Protein AF-A0A1Q6RTE3-F1 (afdb_monomer_lite)

Foldseek 3Di:
DDFDDDQNATFDDDPQATDGCLQPDDPDDPVRLVVVQVVLDLLCLLVVQATLVSQLSSLVVCQVPADEDDDQDLSCCSNHNYDALNNQLVVSCSSHFPNAPAKFWKWWFDDVDTHIWIWGDGPQKIKIARSNPRHYHRIHIDRPADLPPVRSVVVVVVCVVPDPPPPRPDTDIDTDRPNDDGSVVVCVVVVVVCVVVVLPDDPDDLVRLLVLLVVPDQLVRLLVPGQHLLSNLLNLQSVVAAEDPDAWDCPPNFIAGQPAFQWDQPPLWIKGWADWLNSCVVVSYHHQFNVQLVSLLSNQPSAPAKWWKDFPQDHIHIWGDHPQKIWTFASSQDCSHHVNPHHRTQDMDNDVLVVLVSCCVPVNVCNVPPPDPTFWIKIFGDDNNSTIHWMKIWNPPVCVVVVRATEIETACVGVVTMDTSGGDPSHHYYHDHDDRVPRPQWDWGQDPNDTFIARNVGNDGPRD

Sequence (464 aa):
METVTSNGVECYRTDGVCYPAVFGEPQLTPAELTALLDGGDTLEMAMTVNTVPDALRLLRLRQQTGADFDNQDADDTLLRGGIQPYGYAQAMLYLLAGDYEESGRIDLNAPGNYYGLCAVKQDGLYYAFDPFEIRGDSWITFSDMSFADADVQKLADTLRENCDYSPFTEGVYEVNTYTLPDKETWAREKETWARENAFKQREYTDEEIQQLASAGLTLEEAADKLHFIEDAALFLRASGYRVDNNDAYFLQGRYVNFSLNPGGYIGGYDWGWGLPADYTYAYMAGTCNGTSNLMNRLLAGDYEEQGYVQYFGGHIFNYVKQDGYYYFCEFTNCEIICGNGQDYLMYICQDPLEFTEYYCTNVFPGWDNPESDEYLVLMYLYPRDGKDSLPRGRSGAYNYLTGGRGCDLISSEVEDTVVILYERDWYHHRFMDVDPDAIPEVCRDLIDGVMHTVNWRTGEVLDG

Radius of gyration: 31.35 Å; chains: 1; bounding box: 52×69×99 Å

Structure (mmCIF, N/CA/C/O backbone):
data_AF-A0A1Q6RTE3-F1
#
_entry.id   AF-A0A1Q6RTE3-F1
#
loop_
_atom_site.group_PDB
_atom_site.id
_atom_site.type_symbol
_atom_site.label_atom_id
_atom_site.label_alt_id
_atom_site.label_comp_id
_atom_site.label_asym_id
_atom_site.label_entity_id
_atom_site.label_seq_id
_atom_site.pdbx_PDB_ins_code
_atom_site.Cartn_x
_atom_site.Cartn_y
_atom_site.Cartn_z
_atom_site.occupancy
_atom_site.B_iso_or_equiv
_atom_site.auth_seq_id
_atom_site.auth_comp_id
_atom_site.auth_asym_id
_atom_site.auth_atom_id
_atom_site.pdbx_PDB_model_num
ATOM 1 N N . MET A 1 1 ? 2.828 4.176 -51.601 1.00 60.84 1 MET A N 1
ATOM 2 C CA . MET A 1 1 ? 3.644 5.356 -51.261 1.00 60.84 1 MET A CA 1
ATOM 3 C C . MET A 1 1 ? 4.492 5.725 -52.461 1.00 60.84 1 MET A C 1
ATOM 5 O O . MET A 1 1 ? 4.831 4.838 -53.234 1.00 60.84 1 MET A O 1
ATOM 9 N N . GLU A 1 2 ? 4.768 7.011 -52.657 1.00 62.69 2 GLU A N 1
ATOM 10 C CA . GLU A 1 2 ? 5.735 7.476 -53.656 1.00 62.69 2 GLU A CA 1
ATOM 11 C C . GLU A 1 2 ? 7.060 7.721 -52.932 1.00 62.69 2 GLU A C 1
ATOM 13 O O . GLU A 1 2 ? 7.098 8.476 -51.958 1.00 62.69 2 GLU A O 1
ATOM 18 N N . THR A 1 3 ? 8.116 7.043 -53.371 1.00 70.50 3 THR A N 1
ATOM 19 C CA . THR A 1 3 ? 9.476 7.272 -52.886 1.00 70.50 3 THR A CA 1
ATOM 20 C C . THR A 1 3 ? 9.962 8.618 -53.409 1.00 70.50 3 THR A C 1
ATOM 22 O O . THR A 1 3 ? 9.993 8.842 -54.620 1.00 70.50 3 THR A O 1
ATOM 25 N N . VAL A 1 4 ? 10.345 9.518 -52.507 1.00 78.50 4 VAL A N 1
ATOM 26 C CA . VAL A 1 4 ? 10.835 10.861 -52.848 1.00 78.50 4 VAL A CA 1
ATOM 27 C C . VAL A 1 4 ? 12.186 11.112 -52.190 1.00 78.50 4 VAL A C 1
ATOM 29 O O . VAL A 1 4 ? 12.474 10.562 -51.134 1.00 78.50 4 VAL A O 1
ATOM 32 N N . THR A 1 5 ? 13.026 11.950 -52.794 1.00 79.94 5 THR A N 1
ATOM 33 C CA . THR A 1 5 ? 14.263 12.415 -52.150 1.00 79.94 5 THR A CA 1
ATOM 34 C C . THR A 1 5 ? 13.993 13.737 -51.444 1.00 79.94 5 THR A C 1
ATOM 36 O O . THR A 1 5 ? 13.529 14.686 -52.078 1.00 79.94 5 THR A O 1
ATOM 39 N N . SER A 1 6 ? 14.303 13.805 -50.153 1.00 76.12 6 SER A N 1
ATOM 40 C CA . SER A 1 6 ? 14.247 15.019 -49.337 1.00 76.12 6 SER A CA 1
ATOM 41 C C . SER A 1 6 ? 15.535 15.132 -48.523 1.00 76.12 6 SER A C 1
ATOM 43 O O . SER A 1 6 ? 16.085 14.111 -48.132 1.00 76.12 6 SER A O 1
ATOM 45 N N . ASN A 1 7 ? 16.079 16.342 -48.362 1.00 72.56 7 ASN A N 1
ATOM 46 C CA . ASN A 1 7 ? 17.333 16.609 -47.637 1.00 72.56 7 ASN A CA 1
ATOM 47 C C . ASN A 1 7 ? 18.491 15.641 -47.969 1.00 72.56 7 ASN A C 1
ATOM 49 O O . ASN A 1 7 ? 19.327 15.322 -47.131 1.00 72.56 7 ASN A O 1
ATOM 53 N N . GLY A 1 8 ? 18.550 15.179 -49.224 1.00 72.81 8 GLY A N 1
ATOM 54 C CA . GLY A 1 8 ? 19.581 14.258 -49.710 1.00 72.81 8 GLY A CA 1
ATOM 55 C C . GLY A 1 8 ? 19.367 12.777 -49.374 1.00 72.81 8 GLY A C 1
ATOM 56 O O . GLY A 1 8 ? 20.211 11.972 -49.758 1.00 72.81 8 GLY A O 1
ATOM 57 N N . VAL A 1 9 ? 18.256 12.399 -48.731 1.00 75.88 9 VAL A N 1
ATOM 58 C CA . VAL A 1 9 ? 17.935 11.012 -48.353 1.00 75.88 9 VAL A CA 1
ATOM 59 C C . VAL A 1 9 ? 16.598 10.561 -48.948 1.00 75.88 9 VAL A C 1
ATOM 61 O O . VAL A 1 9 ? 15.675 11.345 -49.181 1.00 75.88 9 VAL A O 1
ATOM 64 N N . GLU A 1 10 ? 16.517 9.272 -49.268 1.00 85.69 10 GLU A N 1
ATOM 65 C CA . GLU A 1 10 ? 15.295 8.623 -49.738 1.00 85.69 10 GLU A CA 1
ATOM 66 C C . GLU A 1 10 ? 14.245 8.588 -48.624 1.00 85.69 10 GLU A C 1
ATOM 68 O O . GLU A 1 10 ? 14.566 8.286 -47.477 1.00 85.69 10 GLU A O 1
ATOM 73 N N . CYS A 1 11 ? 12.997 8.918 -48.948 1.00 82.94 11 CYS A N 1
ATOM 74 C CA . CYS A 1 11 ? 11.923 9.079 -47.978 1.00 82.94 11 CYS A CA 1
ATOM 75 C C . CYS A 1 11 ? 10.606 8.463 -48.441 1.00 82.94 11 CYS A C 1
ATOM 77 O O . CYS A 1 11 ? 10.250 8.517 -49.624 1.00 82.94 11 CYS A O 1
ATOM 79 N N . TYR A 1 12 ? 9.825 8.004 -47.465 1.00 81.19 12 TYR A N 1
ATOM 80 C CA . TYR A 1 12 ? 8.408 7.706 -47.620 1.00 81.19 12 TYR A CA 1
ATOM 81 C C . TYR A 1 12 ? 7.585 8.957 -47.328 1.00 81.19 12 TYR A C 1
ATOM 83 O O . TYR A 1 12 ? 7.705 9.556 -46.259 1.00 81.19 12 TYR A O 1
ATOM 91 N N . ARG A 1 13 ? 6.719 9.356 -48.264 1.00 78.12 13 ARG A N 1
ATOM 92 C CA . ARG A 1 13 ? 5.773 10.454 -48.037 1.00 78.12 13 ARG A CA 1
ATOM 93 C C . ARG A 1 13 ? 4.407 9.913 -47.624 1.00 78.12 13 ARG A C 1
ATOM 95 O O . ARG A 1 13 ? 3.741 9.246 -48.418 1.00 78.12 13 ARG A O 1
ATOM 102 N N . THR A 1 14 ? 3.969 10.257 -46.415 1.00 75.88 14 THR A N 1
ATOM 103 C CA . THR A 1 14 ? 2.600 10.020 -45.930 1.00 75.88 14 THR A CA 1
ATOM 104 C C . THR A 1 14 ? 2.083 11.241 -45.182 1.00 75.88 14 THR A C 1
ATOM 106 O O . THR A 1 14 ? 2.857 11.984 -44.589 1.00 75.88 14 THR A O 1
ATOM 109 N N . ASP A 1 15 ? 0.779 11.506 -45.271 1.00 72.19 15 ASP A N 1
ATOM 110 C CA . ASP A 1 15 ? 0.110 12.623 -44.586 1.00 72.19 15 ASP A CA 1
ATOM 111 C C . ASP A 1 15 ? 0.746 14.013 -44.840 1.00 72.19 15 ASP A C 1
ATOM 113 O O . ASP A 1 15 ? 0.583 14.954 -44.061 1.00 72.19 15 ASP A O 1
ATOM 117 N N . GLY A 1 16 ? 1.471 14.171 -45.954 1.00 72.06 16 GLY A N 1
ATOM 118 C CA . GLY A 1 16 ? 2.171 15.408 -46.321 1.00 72.06 16 GLY A CA 1
ATOM 119 C C . GLY A 1 16 ? 3.539 15.614 -45.656 1.00 72.06 16 GLY A C 1
ATOM 120 O O . GLY A 1 16 ? 4.092 16.702 -45.784 1.00 72.06 16 GLY A O 1
ATOM 121 N N . VAL A 1 17 ? 4.088 14.597 -44.986 1.00 73.50 17 VAL A N 1
ATOM 122 C CA . VAL A 1 17 ? 5.412 14.611 -44.340 1.00 73.50 17 VAL A CA 1
ATOM 123 C C . VAL A 1 17 ? 6.300 13.542 -44.981 1.00 73.50 17 VAL A C 1
ATOM 125 O O . VAL A 1 17 ? 5.815 12.467 -45.345 1.00 73.50 17 VAL A O 1
ATOM 128 N N . CYS A 1 18 ? 7.584 13.850 -45.172 1.00 78.31 18 CYS A N 1
ATOM 129 C CA . CYS A 1 18 ? 8.582 12.883 -45.626 1.00 78.31 18 CYS A CA 1
ATOM 130 C C . CYS A 1 18 ? 9.295 12.278 -44.421 1.00 78.31 18 CYS A C 1
ATOM 132 O O . CYS A 1 18 ? 9.867 13.013 -43.622 1.00 78.31 18 CYS A O 1
ATOM 134 N N . TYR A 1 19 ? 9.312 10.954 -44.337 1.00 79.56 19 TYR A N 1
ATOM 135 C CA . TYR A 1 19 ? 10.042 10.207 -43.320 1.00 79.56 19 TYR A CA 1
ATOM 136 C C . TYR A 1 19 ? 11.214 9.483 -43.979 1.00 79.56 19 TYR A C 1
ATOM 138 O O . TYR A 1 19 ? 10.987 8.837 -45.008 1.00 79.56 19 TYR A O 1
ATOM 146 N N . PRO A 1 20 ? 12.442 9.563 -43.438 1.00 84.44 20 PRO A N 1
ATOM 147 C CA . PRO A 1 20 ? 13.584 8.866 -44.018 1.00 84.44 20 PRO A CA 1
ATOM 148 C C . PRO A 1 20 ? 13.317 7.365 -44.141 1.00 84.44 20 PRO A C 1
ATOM 150 O O . PRO A 1 20 ? 12.916 6.716 -43.177 1.00 84.44 20 PRO A O 1
ATOM 153 N N . ALA A 1 21 ? 13.552 6.807 -45.328 1.00 85.75 21 ALA A N 1
ATOM 154 C CA . ALA A 1 21 ? 13.206 5.426 -45.655 1.00 85.75 21 ALA A CA 1
ATOM 155 C C . ALA A 1 21 ? 13.991 4.391 -44.832 1.00 85.75 21 ALA A C 1
ATOM 157 O O . ALA A 1 21 ? 13.556 3.247 -44.708 1.00 85.75 21 ALA A O 1
ATOM 158 N N . VAL A 1 22 ? 15.112 4.810 -44.231 1.00 85.12 22 VAL A N 1
ATOM 159 C CA . VAL A 1 22 ? 15.909 4.003 -43.298 1.00 85.12 22 VAL A CA 1
ATOM 160 C C . VAL A 1 22 ? 15.102 3.550 -42.074 1.00 85.12 22 VAL A C 1
ATOM 162 O O . VAL A 1 22 ? 15.367 2.491 -41.523 1.00 85.12 22 VAL A O 1
ATOM 165 N N . PHE A 1 23 ? 14.078 4.314 -41.678 1.00 85.19 23 PHE A N 1
ATOM 166 C CA . PHE A 1 23 ? 13.223 3.992 -40.532 1.00 85.19 23 PHE A CA 1
ATOM 167 C C . PHE A 1 23 ? 12.077 3.037 -40.879 1.00 85.19 23 PHE A C 1
ATOM 169 O O . PHE A 1 23 ? 11.196 2.799 -40.057 1.00 85.19 23 PHE A O 1
ATOM 176 N N . GLY A 1 24 ? 12.078 2.498 -42.100 1.00 83.19 24 GLY A N 1
ATOM 177 C CA . GLY A 1 24 ? 11.011 1.647 -42.596 1.00 83.19 24 GLY A CA 1
ATOM 178 C C . GLY A 1 24 ? 9.744 2.421 -42.957 1.00 83.19 24 GLY A C 1
ATOM 179 O O . GLY A 1 24 ? 9.642 3.642 -42.819 1.00 83.19 24 GLY A O 1
ATOM 180 N N . GLU A 1 25 ? 8.774 1.687 -43.494 1.00 84.56 25 GLU A N 1
ATOM 181 C CA . GLU A 1 25 ? 7.446 2.234 -43.760 1.00 84.56 25 GLU A CA 1
ATOM 182 C C . GLU A 1 25 ? 6.667 2.380 -42.438 1.00 84.56 25 GLU A C 1
ATOM 184 O O . GLU A 1 25 ? 6.861 1.568 -41.530 1.00 84.56 25 GLU A O 1
ATOM 189 N N . PRO A 1 26 ? 5.762 3.368 -42.317 1.00 85.75 26 PRO A N 1
ATOM 190 C CA . PRO A 1 26 ? 4.803 3.411 -41.217 1.00 85.75 26 PRO A CA 1
ATOM 191 C C . PRO A 1 26 ? 4.003 2.105 -41.137 1.00 85.75 26 PRO A C 1
ATOM 193 O O . PRO A 1 26 ? 3.483 1.638 -42.154 1.00 85.75 26 PRO A O 1
ATOM 196 N N . GLN A 1 27 ? 3.889 1.535 -39.941 1.00 89.88 27 GLN A N 1
ATOM 197 C CA . GLN A 1 27 ? 3.227 0.252 -39.698 1.00 89.88 27 GLN A CA 1
ATOM 198 C C . GLN A 1 27 ? 1.779 0.427 -39.234 1.00 89.88 27 GLN A C 1
ATOM 200 O O . GLN A 1 27 ? 0.949 -0.442 -39.491 1.00 89.88 27 GLN A O 1
ATOM 205 N N . LEU A 1 28 ? 1.455 1.556 -38.595 1.00 91.69 28 LEU A N 1
ATOM 206 C CA . LEU A 1 28 ? 0.127 1.801 -38.031 1.00 91.69 28 LEU A CA 1
ATOM 207 C C . LEU A 1 28 ? -0.781 2.576 -38.993 1.00 91.69 28 LEU A C 1
ATOM 209 O O . LEU A 1 28 ? -0.399 3.551 -39.647 1.00 91.69 28 LEU A O 1
ATOM 213 N N . THR A 1 29 ? -2.045 2.190 -39.071 1.00 91.75 29 THR A N 1
ATOM 214 C CA . THR A 1 29 ? -3.068 2.951 -39.792 1.00 91.75 29 THR A CA 1
ATOM 215 C C . THR A 1 29 ? -3.488 4.197 -38.998 1.00 91.75 29 THR A C 1
ATOM 217 O O . THR A 1 29 ? -3.365 4.235 -37.774 1.00 91.75 29 THR A O 1
ATOM 220 N N . PRO A 1 30 ? -4.045 5.238 -39.651 1.00 89.75 30 PRO A N 1
ATOM 221 C CA . PRO A 1 30 ? -4.585 6.399 -38.934 1.00 89.75 30 PRO A CA 1
ATOM 222 C C . PRO A 1 30 ? -5.647 6.043 -37.878 1.00 89.75 30 PRO A C 1
ATOM 224 O O . PRO A 1 30 ? -5.752 6.719 -36.857 1.00 89.75 30 PRO A O 1
ATOM 227 N N . ALA A 1 31 ? -6.425 4.983 -38.122 1.00 92.69 31 ALA A N 1
ATOM 228 C CA . ALA A 1 31 ? -7.438 4.500 -37.189 1.00 92.69 31 ALA A CA 1
ATOM 229 C C . ALA A 1 31 ? -6.814 3.862 -35.940 1.00 92.69 31 ALA A C 1
ATOM 231 O O . ALA A 1 31 ? -7.289 4.125 -34.843 1.00 92.69 31 ALA A O 1
ATOM 232 N N . GLU A 1 32 ? -5.737 3.086 -36.090 1.00 94.50 32 GLU A N 1
ATOM 233 C CA . GLU A 1 32 ? -5.000 2.511 -34.955 1.00 94.50 32 GLU A CA 1
ATOM 234 C C . GLU A 1 32 ? -4.327 3.601 -34.118 1.00 94.50 32 GLU A C 1
ATOM 236 O O . GLU A 1 32 ? -4.426 3.578 -32.899 1.00 94.50 32 GLU A O 1
ATOM 241 N N . LEU A 1 33 ? -3.742 4.619 -34.757 1.00 93.50 33 LEU A N 1
ATOM 242 C CA . LEU A 1 33 ? -3.183 5.774 -34.045 1.00 93.50 33 LEU A CA 1
ATOM 243 C C . LEU A 1 33 ? -4.252 6.548 -33.260 1.00 93.50 33 LEU A C 1
ATOM 245 O O . LEU A 1 33 ? -4.004 6.988 -32.142 1.00 93.50 33 LEU A O 1
ATOM 249 N N . THR A 1 34 ? -5.448 6.706 -33.834 1.00 92.88 34 THR A N 1
ATOM 250 C CA . THR A 1 34 ? -6.577 7.345 -33.141 1.00 92.88 34 THR A CA 1
ATOM 251 C C . THR A 1 34 ? -7.057 6.486 -31.976 1.00 92.88 34 THR A C 1
ATOM 253 O O . THR A 1 34 ? -7.263 7.012 -30.893 1.00 92.88 34 THR A O 1
ATOM 256 N N . ALA A 1 35 ? -7.167 5.169 -32.169 1.00 91.81 35 ALA A N 1
ATOM 257 C CA . ALA A 1 35 ? -7.563 4.242 -31.114 1.00 91.81 35 ALA A CA 1
ATOM 258 C C . ALA A 1 35 ? -6.575 4.243 -29.939 1.00 91.81 35 ALA A C 1
ATOM 260 O O . ALA A 1 35 ? -7.014 4.254 -28.796 1.00 91.81 35 ALA A O 1
ATOM 261 N N . LEU A 1 36 ? -5.266 4.301 -30.214 1.00 91.94 36 LEU A N 1
ATOM 262 C CA . LEU A 1 36 ? -4.241 4.441 -29.179 1.00 91.94 36 LEU A CA 1
ATOM 263 C C . LEU A 1 36 ? -4.448 5.723 -28.361 1.00 91.94 36 LEU A C 1
ATOM 265 O O . LEU A 1 36 ? -4.490 5.667 -27.136 1.00 91.94 36 LEU A O 1
ATOM 269 N N . LEU A 1 37 ? -4.642 6.871 -29.024 1.00 89.38 37 LEU A N 1
ATOM 270 C CA . LEU A 1 37 ? -4.910 8.144 -28.340 1.00 89.38 37 LEU A CA 1
ATOM 271 C C . LEU A 1 37 ? -6.217 8.136 -27.539 1.00 89.38 37 LEU A C 1
ATOM 273 O O . LEU A 1 37 ? -6.240 8.659 -26.426 1.00 89.38 37 LEU A O 1
ATOM 277 N N . ASP A 1 38 ? -7.281 7.555 -28.092 1.00 86.50 38 ASP A N 1
ATOM 278 C CA . ASP A 1 38 ? -8.589 7.447 -27.439 1.00 86.50 38 ASP A CA 1
ATOM 279 C C . ASP A 1 38 ? -8.555 6.485 -26.240 1.00 86.50 38 ASP A C 1
ATOM 281 O O . ASP A 1 38 ? -9.288 6.688 -25.272 1.00 86.50 38 ASP A O 1
ATOM 285 N N . GLY A 1 39 ? -7.702 5.456 -26.294 1.00 78.62 39 GLY A N 1
ATOM 286 C CA . GLY A 1 39 ? -7.473 4.511 -25.201 1.00 78.62 39 GLY A CA 1
ATOM 287 C C . GLY A 1 39 ? -6.836 5.165 -23.975 1.00 78.62 39 GLY A C 1
ATOM 288 O O . GLY A 1 39 ? -7.132 4.773 -22.850 1.00 78.62 39 GLY A O 1
ATOM 289 N N . GLY A 1 40 ? -6.025 6.209 -24.177 1.00 81.06 40 GLY A N 1
ATOM 290 C CA . GLY A 1 40 ? -5.469 7.011 -23.086 1.00 81.06 40 GLY A CA 1
ATOM 291 C C . GLY A 1 40 ? -4.422 6.286 -22.236 1.00 81.06 40 GLY A C 1
ATOM 292 O O . GLY A 1 40 ? -4.137 6.732 -21.127 1.00 81.06 40 GLY A O 1
ATOM 293 N N . ASP A 1 41 ? -3.842 5.197 -22.742 1.00 80.31 41 ASP A N 1
ATOM 294 C CA . ASP A 1 41 ? -2.749 4.475 -22.095 1.00 80.31 41 ASP A CA 1
ATOM 295 C C . ASP A 1 41 ? -1.418 4.789 -22.796 1.00 80.31 41 ASP A C 1
ATOM 297 O O . ASP A 1 41 ? -1.132 4.341 -23.907 1.00 80.31 41 ASP A O 1
ATOM 301 N N . THR A 1 42 ? -0.577 5.581 -22.132 1.00 81.62 42 THR A N 1
ATOM 302 C CA . THR A 1 42 ? 0.754 5.962 -22.633 1.00 81.62 42 THR A CA 1
ATOM 303 C C . THR A 1 42 ? 1.707 4.777 -22.781 1.00 81.62 42 THR A C 1
ATOM 305 O O . THR A 1 42 ? 2.574 4.803 -23.652 1.00 81.62 42 THR A O 1
ATOM 308 N N . LEU A 1 43 ? 1.558 3.741 -21.950 1.00 76.06 43 LEU A N 1
ATOM 309 C CA . LEU A 1 43 ? 2.399 2.553 -22.019 1.00 76.06 43 LEU A CA 1
ATOM 310 C C . LEU A 1 43 ? 2.003 1.701 -23.225 1.00 76.06 43 LEU A C 1
ATOM 312 O O . LEU A 1 43 ? 2.872 1.274 -23.984 1.00 76.06 43 LEU A O 1
ATOM 316 N N . GLU A 1 44 ? 0.702 1.523 -23.460 1.00 82.50 44 GLU A N 1
ATOM 317 C CA . GLU A 1 44 ? 0.200 0.868 -24.673 1.00 82.50 44 GLU A CA 1
ATOM 318 C C . GLU A 1 44 ? 0.682 1.599 -25.937 1.00 82.50 44 GLU A C 1
ATOM 320 O O . GLU A 1 44 ? 1.146 0.957 -26.886 1.00 82.50 44 GLU A O 1
ATOM 325 N N . MET A 1 45 ? 0.658 2.939 -25.934 1.00 87.88 45 MET A N 1
ATOM 326 C CA . MET A 1 45 ? 1.219 3.751 -27.021 1.00 87.88 45 MET A CA 1
ATOM 327 C C . MET A 1 45 ? 2.703 3.445 -27.253 1.00 87.88 45 MET A C 1
ATOM 329 O O . MET A 1 45 ? 3.092 3.201 -28.394 1.00 87.88 45 MET A O 1
ATOM 333 N N . ALA A 1 46 ? 3.525 3.421 -26.200 1.00 83.56 46 ALA A N 1
ATOM 334 C CA . ALA A 1 46 ? 4.963 3.161 -26.310 1.00 83.56 46 ALA A CA 1
ATOM 335 C C . ALA A 1 46 ? 5.291 1.723 -26.745 1.00 83.56 46 ALA A C 1
ATOM 337 O O . ALA A 1 46 ? 6.255 1.500 -27.476 1.00 83.56 46 ALA A O 1
ATOM 338 N N . MET A 1 47 ? 4.490 0.739 -26.334 1.00 82.06 47 MET A N 1
ATOM 339 C CA . MET A 1 47 ? 4.681 -0.662 -26.729 1.00 82.06 47 MET A CA 1
ATOM 340 C C . MET A 1 47 ? 4.224 -0.936 -28.166 1.00 82.06 47 MET A C 1
ATOM 342 O O . MET A 1 47 ? 4.762 -1.823 -28.830 1.00 82.06 47 MET A O 1
ATOM 346 N N . THR A 1 48 ? 3.245 -0.175 -28.657 1.00 88.31 48 THR A N 1
ATOM 347 C CA . THR A 1 48 ? 2.666 -0.360 -29.995 1.00 88.31 48 THR A CA 1
ATOM 348 C C . THR A 1 48 ? 3.399 0.453 -31.061 1.00 88.31 48 THR A C 1
ATOM 350 O O . THR A 1 48 ? 3.573 -0.008 -32.190 1.00 88.31 48 THR A O 1
ATOM 353 N N . VAL A 1 49 ? 3.850 1.662 -30.722 1.00 90.06 49 VAL A N 1
ATOM 354 C CA . VAL A 1 49 ? 4.644 2.510 -31.612 1.00 90.06 49 VAL A CA 1
ATOM 355 C C . VAL A 1 49 ? 6.116 2.126 -31.499 1.00 90.06 49 VAL A C 1
ATOM 357 O O . VAL A 1 49 ? 6.734 2.302 -30.458 1.00 90.06 49 VAL A O 1
ATOM 360 N N . ASN A 1 50 ? 6.689 1.625 -32.591 1.00 84.88 50 ASN A N 1
ATOM 361 C CA . ASN A 1 50 ? 8.097 1.210 -32.652 1.00 84.88 50 ASN A CA 1
ATOM 362 C C . ASN A 1 50 ? 8.855 1.794 -33.857 1.00 84.88 50 ASN A C 1
ATOM 364 O O . ASN A 1 50 ? 10.033 1.509 -34.068 1.00 84.88 50 ASN A O 1
ATOM 368 N N . THR A 1 51 ? 8.195 2.632 -34.662 1.00 87.50 51 THR A N 1
ATOM 369 C CA . THR A 1 51 ? 8.816 3.296 -35.811 1.00 87.50 51 THR A CA 1
ATOM 370 C C . THR A 1 51 ? 8.822 4.814 -35.634 1.00 87.50 51 THR A C 1
ATOM 372 O O . THR A 1 51 ? 7.845 5.400 -35.161 1.00 87.50 51 THR A O 1
ATOM 375 N N . VAL A 1 52 ? 9.903 5.479 -36.057 1.00 86.69 52 VAL A N 1
ATOM 376 C CA . VAL A 1 52 ? 9.974 6.951 -36.129 1.00 86.69 52 VAL A CA 1
ATOM 377 C C . VAL A 1 52 ? 8.785 7.546 -36.909 1.00 86.69 52 VAL A C 1
ATOM 379 O O . VAL A 1 52 ? 8.182 8.506 -36.415 1.00 86.69 52 VAL A O 1
ATOM 382 N N . PRO A 1 53 ? 8.387 7.004 -38.084 1.00 87.38 53 PRO A N 1
ATOM 383 C CA . PRO A 1 53 ? 7.198 7.469 -38.787 1.00 87.38 53 PRO A CA 1
ATOM 384 C C . PRO A 1 53 ? 5.916 7.402 -37.953 1.00 87.38 53 PRO A C 1
ATOM 386 O O . PRO A 1 53 ? 5.153 8.369 -37.948 1.00 87.38 53 PRO A O 1
ATOM 389 N N . ASP A 1 54 ? 5.663 6.301 -37.243 1.00 90.44 54 ASP A N 1
ATOM 390 C CA . ASP A 1 54 ? 4.442 6.152 -36.447 1.00 90.44 54 ASP A CA 1
ATOM 391 C C . ASP A 1 54 ? 4.448 7.039 -35.199 1.00 90.44 54 ASP A C 1
ATOM 393 O O . ASP A 1 54 ? 3.420 7.646 -34.899 1.00 90.44 54 ASP A O 1
ATOM 397 N N . ALA A 1 55 ? 5.597 7.222 -34.540 1.00 90.31 55 ALA A N 1
ATOM 398 C CA . ALA A 1 55 ? 5.728 8.139 -33.407 1.00 90.31 55 ALA A CA 1
ATOM 399 C C . ALA A 1 55 ? 5.422 9.587 -33.803 1.00 90.31 55 ALA A C 1
ATOM 401 O O . ALA A 1 55 ? 4.614 10.261 -33.164 1.00 90.31 55 ALA A O 1
ATOM 402 N N . LEU A 1 56 ? 5.995 10.058 -34.912 1.00 88.19 56 LEU A N 1
ATOM 403 C CA . LEU A 1 56 ? 5.719 11.398 -35.430 1.00 88.19 56 LEU A CA 1
ATOM 404 C C . LEU A 1 56 ? 4.255 11.560 -35.857 1.00 88.19 56 LEU A C 1
ATOM 406 O O . LEU A 1 56 ? 3.668 12.626 -35.668 1.00 88.19 56 LEU A O 1
ATOM 410 N N . ARG A 1 57 ? 3.641 10.519 -36.432 1.00 88.69 57 ARG A N 1
ATOM 411 C CA . ARG A 1 57 ? 2.219 10.545 -36.806 1.00 88.69 57 ARG A CA 1
ATOM 412 C C . ARG A 1 57 ? 1.310 10.571 -35.578 1.00 88.69 57 ARG A C 1
ATOM 414 O O . ARG A 1 57 ? 0.347 11.336 -35.592 1.00 88.69 57 ARG A O 1
ATOM 421 N N . LEU A 1 58 ? 1.633 9.817 -34.524 1.00 91.19 58 LEU A N 1
ATOM 422 C CA . LEU A 1 58 ? 0.915 9.839 -33.247 1.00 91.19 58 LEU A CA 1
ATOM 423 C C . LEU A 1 58 ? 0.990 11.227 -32.597 1.00 91.19 58 LEU A C 1
ATOM 425 O O . LEU A 1 58 ? -0.043 11.812 -32.282 1.00 91.19 58 LEU A O 1
ATOM 429 N N . LEU A 1 59 ? 2.195 11.790 -32.464 1.00 90.00 59 LEU A N 1
ATOM 430 C CA . LEU A 1 59 ? 2.407 13.113 -31.865 1.00 90.00 59 LEU A CA 1
ATOM 431 C C . LEU A 1 59 ? 1.722 14.222 -32.658 1.00 90.00 59 LEU A C 1
ATOM 433 O O . LEU A 1 59 ? 1.105 15.113 -32.079 1.00 90.00 59 LEU A O 1
ATOM 437 N N . ARG A 1 60 ? 1.760 14.146 -33.991 1.00 86.25 60 ARG A N 1
ATOM 438 C CA . ARG A 1 60 ? 1.048 15.092 -34.853 1.00 86.25 60 ARG A CA 1
ATOM 439 C C . ARG A 1 60 ? -0.460 14.992 -34.686 1.00 86.25 60 ARG A C 1
ATOM 441 O O . ARG A 1 60 ? -1.134 16.019 -34.637 1.00 86.25 60 ARG A O 1
ATOM 448 N N . LEU A 1 61 ? -0.994 13.773 -34.634 1.00 88.44 61 LEU A N 1
ATOM 449 C CA . LEU A 1 61 ? -2.413 13.559 -34.384 1.00 88.44 61 LEU A CA 1
ATOM 450 C C . LEU A 1 61 ? -2.790 14.142 -33.019 1.00 88.44 61 LEU A C 1
ATOM 452 O O . LEU A 1 61 ? -3.764 14.886 -32.928 1.00 88.44 61 LEU A O 1
ATOM 456 N N . ARG A 1 62 ? -1.963 13.910 -31.995 1.00 89.31 62 ARG A N 1
ATOM 457 C CA . ARG A 1 62 ? -2.171 14.461 -30.658 1.00 89.31 62 ARG A CA 1
ATOM 458 C C . ARG A 1 62 ? -2.113 15.983 -30.616 1.00 89.31 62 ARG A C 1
ATOM 460 O O . ARG A 1 62 ? -2.951 16.596 -29.967 1.00 89.31 62 ARG A O 1
ATOM 467 N N . GLN A 1 63 ? -1.188 16.605 -31.340 1.00 84.69 63 GLN A N 1
ATOM 468 C CA . GLN A 1 63 ? -1.102 18.063 -31.450 1.00 84.69 63 GLN A CA 1
ATOM 469 C C . GLN A 1 63 ? -2.360 18.671 -32.096 1.00 84.69 63 GLN A C 1
ATOM 471 O O . GLN A 1 63 ? -2.737 19.798 -31.787 1.00 84.69 63 GLN A O 1
ATOM 476 N N . GLN A 1 64 ? -3.020 17.939 -33.000 1.00 84.81 64 GLN A N 1
ATOM 477 C CA . GLN A 1 64 ? -4.242 18.392 -33.675 1.00 84.81 64 GLN A CA 1
ATOM 478 C C . GLN A 1 64 ? -5.503 18.231 -32.821 1.00 84.81 64 GLN A C 1
ATOM 480 O O . GLN A 1 64 ? -6.450 18.999 -32.997 1.00 84.81 64 GLN A O 1
ATOM 485 N N . THR A 1 65 ? -5.543 17.222 -31.950 1.00 84.69 65 THR A N 1
ATOM 486 C CA . THR A 1 65 ? -6.734 16.866 -31.161 1.00 84.69 65 THR A CA 1
ATOM 487 C C . THR A 1 65 ? -6.638 17.255 -29.686 1.00 84.69 65 THR A C 1
ATOM 489 O O . THR A 1 65 ? -7.659 17.283 -28.999 1.00 84.69 65 THR A O 1
ATOM 492 N N . GLY A 1 66 ? -5.437 17.555 -29.194 1.00 79.38 66 GLY A N 1
ATOM 493 C CA . GLY A 1 66 ? -5.157 17.856 -27.798 1.00 79.38 66 GLY A CA 1
ATOM 494 C C . GLY A 1 66 ? -5.581 19.255 -27.362 1.00 79.38 66 GLY A C 1
ATOM 495 O O . GLY A 1 66 ? -5.782 20.164 -28.168 1.00 79.38 66 GLY A O 1
ATOM 496 N N . ALA A 1 67 ? -5.709 19.417 -26.047 1.00 78.56 67 ALA A N 1
ATOM 497 C CA . ALA A 1 67 ? -5.869 20.725 -25.443 1.00 78.56 67 ALA A CA 1
ATOM 498 C C . ALA A 1 67 ? -4.501 21.412 -25.359 1.00 78.56 67 ALA A C 1
ATOM 500 O O . ALA A 1 67 ? -3.473 20.764 -25.171 1.00 78.56 67 ALA A O 1
ATOM 501 N N . ASP A 1 68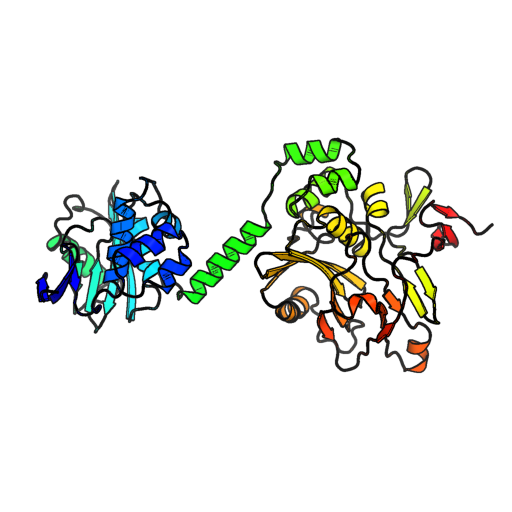 ? -4.504 22.734 -25.481 1.00 77.81 68 ASP A N 1
ATOM 502 C CA . ASP A 1 68 ? -3.322 23.548 -25.231 1.00 77.81 68 ASP A CA 1
ATOM 503 C C . ASP A 1 68 ? -3.033 23.534 -23.720 1.00 77.81 68 ASP A C 1
ATOM 505 O O . ASP A 1 68 ? -3.790 24.105 -22.925 1.00 77.81 68 ASP A O 1
ATOM 509 N N . PHE A 1 69 ? -1.992 22.801 -23.327 1.00 74.12 69 PHE A N 1
ATOM 510 C CA . PHE A 1 69 ? -1.532 22.701 -21.950 1.00 74.12 69 PHE A CA 1
ATOM 511 C C . PHE A 1 69 ? -0.025 22.958 -21.897 1.00 74.12 69 PHE A C 1
ATOM 513 O O . PHE A 1 69 ? 0.750 22.459 -22.714 1.00 74.12 69 PHE A O 1
ATOM 520 N N . ASP A 1 70 ? 0.407 23.756 -20.928 1.00 80.31 70 ASP A N 1
ATOM 521 C CA . ASP A 1 70 ? 1.821 24.049 -20.726 1.00 80.31 70 ASP A CA 1
ATOM 522 C C . ASP A 1 70 ? 2.459 22.923 -19.905 1.00 80.31 70 ASP A C 1
ATOM 524 O O . ASP A 1 70 ? 2.421 22.946 -18.674 1.00 80.31 70 ASP A O 1
ATOM 528 N N . ASN A 1 71 ? 2.970 21.891 -20.585 1.00 74.81 71 ASN A N 1
ATOM 529 C CA . ASN A 1 71 ? 3.649 20.768 -19.946 1.00 74.81 71 ASN A CA 1
ATOM 530 C C . ASN A 1 71 ? 4.968 20.404 -20.625 1.00 74.81 71 ASN A C 1
ATOM 532 O O . ASN A 1 71 ? 5.135 20.544 -21.835 1.00 74.81 71 ASN A O 1
ATOM 536 N N . GLN A 1 72 ? 5.887 19.909 -19.807 1.00 78.31 72 GLN A N 1
ATOM 537 C CA . GLN A 1 72 ? 7.194 19.392 -20.183 1.00 78.31 72 GLN A CA 1
ATOM 538 C C . GLN A 1 72 ? 7.273 17.862 -20.044 1.00 78.31 72 GLN A C 1
ATOM 540 O O . GLN A 1 72 ? 8.225 17.266 -20.535 1.00 78.31 72 GLN A O 1
ATOM 545 N N . ASP A 1 73 ? 6.280 17.234 -19.410 1.00 81.44 73 ASP A N 1
ATOM 546 C CA . ASP A 1 73 ? 6.190 15.790 -19.219 1.00 81.44 73 ASP A CA 1
ATOM 547 C C . ASP A 1 73 ? 5.693 15.060 -20.483 1.00 81.44 73 ASP A C 1
ATOM 549 O O . ASP A 1 73 ? 4.799 15.536 -21.197 1.00 81.44 73 ASP A O 1
ATOM 553 N N . ALA A 1 74 ? 6.296 13.904 -20.776 1.00 82.25 74 ALA A N 1
ATOM 554 C CA . ALA A 1 74 ? 5.982 13.103 -21.958 1.00 82.25 74 ALA A CA 1
ATOM 555 C C . ALA A 1 74 ? 4.572 12.506 -21.903 1.00 82.25 74 ALA A C 1
ATOM 557 O O . ALA A 1 74 ? 3.875 12.502 -22.918 1.00 82.25 74 ALA A O 1
ATOM 558 N N . ASP A 1 75 ? 4.134 12.045 -20.734 1.00 81.75 75 ASP A N 1
ATOM 559 C CA . ASP A 1 75 ? 2.848 11.378 -20.565 1.00 81.75 75 ASP A CA 1
ATOM 560 C C . ASP A 1 75 ? 1.713 12.359 -20.750 1.00 81.75 75 ASP A C 1
ATOM 562 O O . ASP A 1 75 ? 0.788 12.129 -21.523 1.00 81.75 75 ASP A O 1
ATOM 566 N N . ASP A 1 76 ? 1.815 13.507 -20.097 1.00 82.88 76 ASP A N 1
ATOM 567 C CA . ASP A 1 76 ? 0.836 14.563 -20.270 1.00 82.88 76 ASP A CA 1
ATOM 568 C C . ASP A 1 76 ? 0.861 15.126 -21.696 1.00 82.88 76 ASP A C 1
ATOM 570 O O . ASP A 1 76 ? -0.191 15.462 -22.242 1.00 82.88 76 ASP A O 1
ATOM 574 N N . THR A 1 77 ? 2.021 15.174 -22.355 1.00 85.94 77 THR A N 1
ATOM 575 C CA . THR A 1 77 ? 2.082 15.536 -23.779 1.00 85.94 77 THR A CA 1
ATOM 576 C C . THR A 1 77 ? 1.306 14.527 -24.638 1.00 85.94 77 THR A C 1
ATOM 578 O O . THR A 1 77 ? 0.545 14.936 -25.517 1.00 85.94 77 THR A O 1
ATOM 581 N N . LEU A 1 78 ? 1.417 13.226 -24.355 1.00 88.06 78 LEU A N 1
ATOM 582 C CA . LEU A 1 78 ? 0.695 12.159 -25.059 1.00 88.06 78 LEU A CA 1
ATOM 583 C C . LEU A 1 78 ? -0.802 12.101 -24.708 1.00 88.06 78 LEU A C 1
ATOM 585 O O . LEU A 1 78 ? -1.628 11.831 -25.579 1.00 88.06 78 LEU A O 1
ATOM 589 N N . LEU A 1 79 ? -1.180 12.397 -23.464 1.00 85.19 79 LEU A N 1
ATOM 590 C CA . LEU A 1 79 ? -2.559 12.293 -22.969 1.00 85.19 79 LEU A CA 1
ATOM 591 C C . LEU A 1 79 ? -3.368 13.574 -23.105 1.00 85.19 79 LEU A C 1
ATOM 593 O O . LEU A 1 79 ? -4.595 13.530 -23.235 1.00 85.19 79 LEU A O 1
ATOM 597 N N . ARG A 1 80 ? -2.708 14.729 -23.029 1.00 83.31 80 ARG A N 1
ATOM 598 C CA . ARG A 1 80 ? -3.341 16.053 -22.933 1.00 83.31 80 ARG A CA 1
ATOM 599 C C . ARG A 1 80 ? -2.890 16.990 -24.045 1.00 83.31 80 ARG A C 1
ATOM 601 O O . ARG A 1 80 ? -3.732 17.745 -24.529 1.00 83.31 80 ARG A O 1
ATOM 608 N N . GLY A 1 81 ? -1.711 16.771 -24.619 1.00 79.19 81 GLY A N 1
ATOM 609 C CA . GLY A 1 81 ? -1.097 17.687 -25.576 1.00 79.19 81 GLY A CA 1
ATOM 610 C C . GLY A 1 81 ? -0.261 18.732 -24.841 1.00 79.19 81 GLY A C 1
ATOM 611 O O . GLY A 1 81 ? -0.474 18.986 -23.658 1.00 79.19 81 GLY A O 1
ATOM 612 N N . GLY A 1 82 ? 0.713 19.310 -25.541 1.00 78.44 82 GLY A N 1
ATOM 613 C CA . GLY A 1 82 ? 1.606 20.331 -24.992 1.00 78.44 82 GLY A CA 1
ATOM 614 C C . GLY A 1 82 ? 1.751 21.548 -25.908 1.00 78.44 82 GLY A C 1
ATOM 615 O O . GLY A 1 82 ? 1.462 21.459 -27.107 1.00 78.44 82 GLY A O 1
ATOM 616 N N . ILE A 1 83 ? 2.294 22.643 -25.374 1.00 77.75 83 ILE A N 1
ATOM 617 C CA . ILE A 1 83 ? 2.823 23.776 -26.166 1.00 77.75 83 ILE A CA 1
ATOM 618 C C . ILE A 1 83 ? 4.324 24.012 -26.019 1.00 77.75 83 ILE A C 1
ATOM 620 O O . ILE A 1 83 ? 4.862 24.916 -26.655 1.00 77.75 83 ILE A O 1
ATOM 624 N N . GLN A 1 84 ? 5.016 23.206 -25.215 1.00 78.88 84 GLN A N 1
ATOM 625 C CA . GLN A 1 84 ? 6.466 23.300 -25.079 1.00 78.88 84 GLN A CA 1
ATOM 626 C C . GLN A 1 84 ? 7.145 22.334 -26.058 1.00 78.88 84 GLN A C 1
ATOM 628 O O . GLN A 1 84 ? 6.878 21.131 -25.986 1.00 78.88 84 GLN A O 1
ATOM 633 N N . PRO A 1 85 ? 8.073 22.803 -26.916 1.00 76.56 85 PRO A N 1
ATOM 634 C CA . PRO A 1 85 ? 8.841 21.934 -27.813 1.00 76.56 85 PRO A CA 1
ATOM 635 C C . PRO A 1 85 ? 9.559 20.799 -27.077 1.00 76.56 85 PRO A C 1
ATOM 637 O O . PRO A 1 85 ? 9.651 19.671 -27.558 1.00 76.56 85 PRO A O 1
ATOM 640 N N . TYR A 1 86 ? 10.002 21.098 -25.858 1.00 79.31 86 TYR A N 1
ATOM 641 C CA . TYR A 1 86 ? 10.622 20.153 -24.945 1.00 79.31 86 TYR A CA 1
ATOM 642 C C . TYR A 1 86 ? 9.778 18.898 -24.688 1.00 79.31 86 TYR A C 1
ATOM 644 O O . TYR A 1 86 ? 10.287 17.786 -24.822 1.00 79.31 86 TYR A O 1
ATOM 652 N N . GLY A 1 87 ? 8.490 19.068 -24.363 1.00 82.19 87 GLY A N 1
ATOM 653 C CA . GLY A 1 87 ? 7.598 17.952 -24.038 1.00 82.19 87 GLY A CA 1
ATOM 654 C C . GLY A 1 87 ? 7.396 17.011 -25.225 1.00 82.19 87 GLY A C 1
ATOM 655 O O . GLY A 1 87 ? 7.376 15.796 -25.058 1.00 82.19 87 GLY A O 1
ATOM 656 N N . TYR A 1 88 ? 7.364 17.546 -26.451 1.00 87.12 88 TYR A N 1
ATOM 657 C CA . TYR A 1 88 ? 7.248 16.737 -27.672 1.00 87.12 88 TYR A CA 1
ATOM 658 C C . TYR A 1 88 ? 8.532 15.988 -28.006 1.00 87.12 88 TYR A C 1
ATOM 660 O O . TYR A 1 88 ? 8.468 14.841 -28.447 1.00 87.12 88 TYR A O 1
ATOM 668 N N . ALA A 1 89 ? 9.697 16.598 -27.774 1.00 84.44 89 ALA A N 1
ATOM 669 C CA . ALA A 1 89 ? 10.970 15.895 -27.895 1.00 84.44 89 ALA A CA 1
ATOM 670 C C . ALA A 1 89 ? 11.063 14.744 -26.889 1.00 84.44 89 ALA A C 1
ATOM 672 O O . ALA A 1 89 ? 11.472 13.642 -27.254 1.00 84.44 89 ALA A O 1
ATOM 673 N N . GLN A 1 90 ? 10.610 14.965 -25.654 1.00 82.81 90 GLN A N 1
ATOM 674 C CA . GLN A 1 90 ? 10.592 13.932 -24.625 1.00 82.81 90 GLN A CA 1
ATOM 675 C C . GLN A 1 90 ? 9.574 12.822 -24.927 1.00 82.81 90 GLN A C 1
ATOM 677 O O . GLN A 1 90 ? 9.910 11.647 -24.810 1.00 82.81 90 GLN A O 1
ATOM 682 N N . ALA A 1 91 ? 8.378 13.168 -25.410 1.00 88.44 91 ALA A N 1
ATOM 683 C CA . ALA A 1 91 ? 7.364 12.201 -25.829 1.00 88.44 91 ALA A CA 1
ATOM 684 C C . ALA A 1 91 ? 7.812 11.358 -27.035 1.00 88.44 91 ALA A C 1
ATOM 686 O O . ALA A 1 91 ? 7.581 10.152 -27.063 1.00 88.44 91 ALA A O 1
ATOM 687 N N . MET A 1 92 ? 8.498 11.955 -28.016 1.00 89.19 92 MET A N 1
ATOM 688 C CA . MET A 1 92 ? 9.045 11.209 -29.155 1.00 89.19 92 MET A CA 1
ATOM 689 C C . MET A 1 92 ? 10.090 10.190 -28.706 1.00 89.19 92 MET A C 1
ATOM 691 O O . MET A 1 92 ? 10.066 9.050 -29.158 1.00 89.19 92 MET A O 1
ATOM 695 N N . LEU A 1 93 ? 10.994 10.589 -27.813 1.00 85.94 93 LEU A N 1
ATOM 696 C CA . LEU A 1 93 ? 12.016 9.687 -27.297 1.00 85.94 93 LEU A CA 1
ATOM 697 C C . LEU A 1 93 ? 11.423 8.578 -26.417 1.00 85.94 93 LEU A C 1
ATOM 699 O O . LEU A 1 93 ? 11.885 7.445 -26.489 1.00 85.94 93 LEU A O 1
ATOM 703 N N . TYR A 1 94 ? 10.374 8.884 -25.651 1.00 84.75 94 TYR A N 1
ATOM 704 C CA . TYR A 1 94 ? 9.626 7.894 -24.875 1.00 84.75 94 TYR A CA 1
ATOM 705 C C . TYR A 1 94 ? 9.021 6.798 -25.767 1.00 84.75 94 TYR A C 1
ATOM 707 O O . TYR A 1 94 ? 9.184 5.612 -25.488 1.00 84.75 94 TYR A O 1
ATOM 715 N N . LEU A 1 95 ? 8.396 7.175 -26.888 1.00 87.88 95 LEU A N 1
ATOM 716 C CA . LEU A 1 95 ? 7.818 6.213 -27.836 1.00 87.88 95 LEU A CA 1
ATOM 717 C C . LEU A 1 95 ? 8.875 5.314 -28.504 1.00 87.88 95 LEU A C 1
ATOM 719 O O . LEU A 1 95 ? 8.568 4.184 -28.861 1.00 87.88 95 LEU A O 1
ATOM 723 N N . LEU A 1 96 ? 10.106 5.804 -28.680 1.00 84.62 96 LEU A N 1
ATOM 724 C CA . LEU A 1 96 ? 11.165 5.134 -29.451 1.00 84.62 96 LEU A CA 1
ATOM 725 C C . LEU A 1 96 ? 12.232 4.452 -28.578 1.00 84.62 96 LEU A C 1
ATOM 727 O O . LEU A 1 96 ? 13.247 3.977 -29.095 1.00 84.62 96 LEU A O 1
ATOM 731 N N . ALA A 1 97 ? 12.050 4.447 -27.255 1.00 80.31 97 ALA A N 1
ATOM 732 C CA . ALA A 1 97 ? 13.052 3.956 -26.319 1.00 80.31 97 ALA A CA 1
ATOM 733 C C . ALA A 1 97 ? 13.434 2.493 -26.619 1.00 80.31 97 ALA A C 1
ATOM 735 O O . ALA A 1 97 ? 12.584 1.612 -26.681 1.00 80.31 97 ALA A O 1
ATOM 736 N N . GLY A 1 98 ? 14.727 2.223 -26.814 1.00 72.44 98 GLY A N 1
ATOM 737 C CA . GLY A 1 98 ? 15.232 0.872 -27.090 1.00 72.44 98 GLY A CA 1
ATOM 738 C C . GLY A 1 98 ? 14.992 0.333 -28.509 1.00 72.44 98 GLY A C 1
ATOM 739 O O . GLY A 1 98 ? 15.401 -0.792 -28.784 1.00 72.44 98 GLY A O 1
ATOM 740 N N . ASP A 1 99 ? 14.393 1.112 -29.418 1.00 78.62 99 ASP A N 1
ATOM 741 C CA . ASP A 1 99 ? 14.095 0.665 -30.789 1.00 78.62 99 ASP A CA 1
ATOM 742 C C . ASP A 1 99 ? 15.235 0.947 -31.802 1.00 78.62 99 ASP A C 1
ATOM 744 O O . ASP A 1 99 ? 15.192 0.450 -32.928 1.00 78.62 99 ASP A O 1
ATOM 748 N N . TYR A 1 100 ? 16.259 1.732 -31.428 1.00 79.56 100 TYR A N 1
ATOM 749 C CA . TYR A 1 100 ? 17.309 2.240 -32.335 1.00 79.56 100 TYR A CA 1
ATOM 750 C C . TYR A 1 100 ? 18.723 2.133 -31.750 1.00 79.56 100 TYR A C 1
ATOM 752 O O . TYR A 1 100 ? 18.895 1.910 -30.554 1.00 79.56 100 TYR A O 1
ATOM 760 N N . GLU A 1 101 ? 19.748 2.318 -32.597 1.00 77.50 101 GLU A N 1
ATOM 761 C CA . GLU A 1 101 ? 21.163 2.203 -32.202 1.00 77.50 101 GLU A CA 1
ATOM 762 C C . GLU A 1 101 ? 21.530 3.162 -31.060 1.00 77.50 101 GLU A C 1
ATOM 764 O O . GLU A 1 101 ? 22.163 2.755 -30.088 1.00 77.50 101 GLU A O 1
ATOM 769 N N . GLU A 1 102 ? 21.143 4.434 -31.198 1.00 75.00 102 GLU A N 1
ATOM 770 C CA . GLU A 1 102 ? 21.308 5.500 -30.206 1.00 75.00 102 GLU A CA 1
ATOM 771 C C . GLU A 1 102 ? 20.175 6.521 -30.386 1.00 75.00 102 GLU A C 1
ATOM 773 O O . GLU A 1 102 ? 19.743 6.793 -31.508 1.00 75.00 102 GLU A O 1
ATOM 778 N N . SER A 1 103 ? 19.712 7.136 -29.302 1.00 75.75 103 SER A N 1
ATOM 779 C CA . SER A 1 103 ? 18.741 8.231 -29.360 1.00 75.75 103 SER A CA 1
ATOM 780 C C . SER A 1 103 ? 18.990 9.227 -28.236 1.00 75.75 103 SER A C 1
ATOM 782 O O . SER A 1 103 ? 19.447 8.839 -27.163 1.00 75.75 103 SER A O 1
ATOM 784 N N . GLY A 1 104 ? 18.677 10.500 -28.454 1.00 73.44 104 GLY A N 1
ATOM 785 C CA . GLY A 1 104 ? 18.886 11.543 -27.457 1.00 73.44 104 GLY A CA 1
ATOM 786 C C . GLY A 1 104 ? 18.181 12.848 -27.797 1.00 73.44 104 GLY A C 1
ATOM 787 O O . GLY A 1 104 ? 17.545 12.984 -28.845 1.00 73.44 104 GLY A O 1
ATOM 788 N N . ARG A 1 105 ? 18.301 13.823 -26.895 1.00 77.75 105 ARG A N 1
ATOM 789 C CA . ARG A 1 105 ? 17.704 15.151 -27.045 1.00 77.75 105 ARG A CA 1
ATOM 790 C C . ARG A 1 105 ? 18.783 16.209 -27.245 1.00 77.75 105 ARG A C 1
ATOM 792 O O . ARG A 1 105 ? 19.837 16.167 -26.613 1.00 77.75 105 ARG A O 1
ATOM 799 N N . ILE A 1 106 ? 18.498 17.178 -28.105 1.00 73.44 106 ILE A N 1
ATOM 800 C CA . ILE A 1 106 ? 19.335 18.357 -28.327 1.00 73.44 106 ILE A CA 1
ATOM 801 C C . ILE A 1 106 ? 18.558 19.567 -27.816 1.00 73.44 106 ILE A C 1
ATOM 803 O O . ILE A 1 106 ? 17.528 19.922 -28.394 1.00 73.44 106 ILE A O 1
ATOM 807 N N . ASP A 1 107 ? 19.054 20.191 -26.747 1.00 71.44 107 ASP A N 1
ATOM 808 C CA . ASP A 1 107 ? 18.433 21.367 -26.145 1.00 71.44 107 ASP A CA 1
ATOM 809 C C . ASP A 1 107 ? 19.066 22.649 -26.694 1.00 71.44 107 ASP A C 1
ATOM 811 O O . ASP A 1 107 ? 20.282 22.863 -26.638 1.00 71.44 107 ASP A O 1
ATOM 815 N N . LEU A 1 108 ? 18.216 23.522 -27.230 1.00 68.62 108 LEU A N 1
ATOM 816 C CA . LEU A 1 108 ? 18.578 24.844 -27.719 1.00 68.62 108 LEU A CA 1
ATOM 817 C C . LEU A 1 108 ? 18.129 25.873 -26.676 1.00 68.62 108 LEU A C 1
ATOM 819 O O . LEU A 1 108 ? 16.932 26.117 -26.505 1.00 68.62 108 LEU A O 1
ATOM 823 N N . ASN A 1 109 ? 19.089 26.488 -25.981 1.00 63.03 109 ASN A N 1
ATOM 824 C CA . ASN A 1 109 ? 18.821 27.490 -24.951 1.00 63.03 109 ASN A CA 1
ATOM 825 C C . ASN A 1 109 ? 19.148 28.900 -25.456 1.00 63.03 109 ASN A C 1
ATOM 827 O O . ASN A 1 109 ? 20.309 29.213 -25.724 1.00 63.03 109 ASN A O 1
ATOM 831 N N . ALA A 1 110 ? 18.154 29.786 -25.524 1.00 57.50 110 ALA A N 1
ATOM 832 C CA . ALA A 1 110 ? 18.345 31.217 -25.757 1.00 57.50 110 ALA A CA 1
ATOM 833 C C . ALA A 1 110 ? 17.570 32.050 -24.715 1.00 57.50 110 ALA A C 1
ATOM 835 O O . ALA A 1 110 ? 16.585 31.574 -24.147 1.00 57.50 110 ALA A O 1
ATOM 836 N N . PRO A 1 111 ? 17.977 33.303 -24.424 1.00 52.12 111 PRO A N 1
ATOM 837 C CA . PRO A 1 111 ? 17.249 34.158 -23.487 1.00 52.12 111 PRO A CA 1
ATOM 838 C C . PRO A 1 111 ? 15.779 34.337 -23.905 1.00 52.12 111 PRO A C 1
ATOM 840 O O . PRO A 1 111 ? 15.476 35.052 -24.857 1.00 52.12 111 PRO A O 1
ATOM 843 N N . GLY A 1 112 ? 14.863 33.688 -23.179 1.00 56.69 112 GLY A N 1
ATOM 844 C CA . GLY A 1 112 ? 13.421 33.731 -23.448 1.00 56.69 112 GLY A CA 1
ATOM 845 C C . GLY A 1 112 ? 12.926 32.788 -24.551 1.00 56.69 112 GLY A C 1
ATOM 846 O O . GLY A 1 112 ? 11.783 32.936 -24.974 1.00 56.69 112 GLY A O 1
ATOM 847 N N . ASN A 1 113 ? 13.750 31.844 -25.018 1.00 56.53 113 ASN A N 1
ATOM 848 C CA . ASN A 1 113 ? 13.352 30.849 -26.010 1.00 56.53 113 ASN A CA 1
ATOM 849 C C . ASN A 1 113 ? 14.025 29.500 -25.717 1.00 56.53 113 ASN A C 1
ATOM 851 O O . ASN A 1 113 ? 15.250 29.427 -25.608 1.00 56.53 113 ASN A O 1
ATOM 855 N N . TYR A 1 114 ? 13.220 28.448 -25.584 1.00 64.38 114 TYR A N 1
ATOM 856 C CA . TYR A 1 114 ? 13.682 27.098 -25.287 1.00 64.38 114 TYR A CA 1
ATOM 857 C C . TYR A 1 114 ? 13.128 26.128 -26.324 1.00 64.38 114 TYR A C 1
ATOM 859 O O . TYR A 1 114 ? 11.918 26.078 -26.544 1.00 64.38 114 TYR A O 1
ATOM 867 N N . TYR A 1 115 ? 14.019 25.386 -26.979 1.00 70.81 115 TYR A N 1
ATOM 868 C CA . TYR A 1 115 ? 13.657 24.465 -28.051 1.00 70.81 115 TYR A CA 1
ATOM 869 C C . TYR A 1 115 ? 14.321 23.110 -27.841 1.00 70.81 115 TYR A C 1
ATOM 871 O O . TYR A 1 115 ? 15.479 23.053 -27.438 1.00 70.81 115 TYR A O 1
ATOM 879 N N . GLY A 1 116 ? 13.603 22.029 -28.138 1.00 73.44 116 GLY A N 1
ATOM 880 C CA . GLY A 1 116 ? 14.106 20.664 -28.010 1.00 73.44 116 GLY A CA 1
ATOM 881 C C . GLY A 1 116 ? 13.970 19.920 -29.330 1.00 73.44 116 GLY A C 1
ATOM 882 O O . GLY A 1 116 ? 12.888 19.896 -29.911 1.00 73.44 116 GLY A O 1
ATOM 883 N N . LEU A 1 117 ? 15.056 19.305 -29.793 1.00 78.00 117 LEU A N 1
ATOM 884 C CA . LEU A 1 117 ? 15.051 18.404 -30.945 1.00 78.00 117 LEU A CA 1
ATOM 885 C C . LEU A 1 117 ? 15.304 16.971 -30.482 1.00 78.00 117 LEU A C 1
ATOM 887 O O . LEU A 1 117 ? 16.076 16.731 -29.552 1.00 78.00 117 LEU A O 1
ATOM 891 N N . CYS A 1 118 ? 14.676 16.017 -31.158 1.00 80.81 118 CYS A N 1
ATOM 892 C CA . CYS A 1 118 ? 14.952 14.594 -30.986 1.00 80.81 118 CYS A CA 1
ATOM 893 C C . CYS A 1 118 ? 16.029 14.180 -31.989 1.00 80.81 118 CYS A C 1
ATOM 895 O O . CYS A 1 118 ? 15.994 14.619 -33.134 1.00 80.81 118 CYS A O 1
ATOM 897 N N . ALA A 1 119 ? 16.981 13.339 -31.602 1.00 79.19 119 ALA A N 1
ATOM 898 C CA . ALA A 1 119 ? 17.969 12.796 -32.520 1.00 79.19 119 ALA A CA 1
ATOM 899 C C . ALA A 1 119 ? 18.081 11.279 -32.362 1.00 79.19 119 ALA A C 1
ATOM 901 O O . ALA A 1 119 ? 18.165 10.773 -31.248 1.00 79.19 119 ALA A O 1
ATOM 902 N N . VAL A 1 120 ? 18.079 10.566 -33.489 1.00 79.75 120 VAL A N 1
ATOM 903 C CA . VAL A 1 120 ? 18.064 9.099 -33.568 1.00 79.75 120 VAL A CA 1
ATOM 904 C C . VAL A 1 120 ? 19.152 8.635 -34.529 1.00 79.75 120 VAL A C 1
ATOM 906 O O . VAL A 1 120 ? 19.327 9.216 -35.601 1.00 79.75 120 VAL A O 1
ATOM 909 N N . LYS A 1 121 ? 19.887 7.591 -34.153 1.00 79.94 121 LYS A N 1
ATOM 910 C CA . LYS A 1 121 ? 20.916 6.957 -34.974 1.00 79.94 121 LYS A CA 1
ATOM 911 C C . LYS A 1 121 ? 20.394 5.676 -35.602 1.00 79.94 121 LYS A C 1
ATOM 913 O O . LYS A 1 121 ? 19.881 4.809 -34.899 1.00 79.94 121 LYS A O 1
ATOM 918 N N . GLN A 1 122 ? 20.577 5.556 -36.911 1.00 81.19 122 GLN A N 1
ATOM 919 C CA . GLN A 1 122 ? 20.248 4.352 -37.662 1.00 81.19 122 GLN A CA 1
ATOM 920 C C . GLN A 1 122 ? 21.175 4.215 -38.872 1.00 81.19 122 GLN A C 1
ATOM 922 O O . GLN A 1 122 ? 21.446 5.200 -39.562 1.00 81.19 122 GLN A O 1
ATOM 927 N N . ASP A 1 123 ? 21.664 3.001 -39.127 1.00 82.75 123 ASP A N 1
ATOM 928 C CA . ASP A 1 123 ? 22.574 2.673 -40.231 1.00 82.75 123 ASP A CA 1
ATOM 929 C C . ASP A 1 123 ? 23.834 3.564 -40.239 1.00 82.75 123 ASP A C 1
ATOM 931 O O . ASP A 1 123 ? 24.371 3.943 -41.284 1.00 82.75 123 ASP A O 1
ATOM 935 N N . GLY A 1 124 ? 24.318 3.919 -39.043 1.00 74.50 124 GLY A N 1
ATOM 936 C CA . GLY A 1 124 ? 25.494 4.770 -38.859 1.00 74.50 124 GLY A CA 1
ATOM 937 C C . GLY A 1 124 ? 25.295 6.259 -39.171 1.00 74.50 124 GLY A C 1
ATOM 938 O O . GLY A 1 124 ? 26.279 6.999 -39.145 1.00 74.50 124 GLY A O 1
ATOM 939 N N . LEU A 1 125 ? 24.065 6.714 -39.438 1.00 74.81 125 LEU A N 1
ATOM 940 C CA . LEU A 1 125 ? 23.719 8.124 -39.640 1.00 74.81 125 LEU A CA 1
ATOM 941 C C . LEU A 1 125 ? 22.865 8.651 -38.485 1.00 74.81 125 LEU A C 1
ATOM 943 O O . LEU A 1 125 ? 21.989 7.951 -37.979 1.00 74.81 125 LEU A O 1
ATOM 947 N N . TYR A 1 126 ? 23.085 9.910 -38.105 1.00 76.19 126 TYR A N 1
ATOM 948 C CA . TYR A 1 126 ? 22.208 10.625 -37.180 1.00 76.19 126 TYR A CA 1
ATOM 949 C C . TYR A 1 126 ? 21.123 11.377 -37.930 1.00 76.19 126 TYR A C 1
ATOM 951 O O . TYR A 1 126 ? 21.414 12.098 -38.885 1.00 76.19 126 TYR A O 1
ATOM 959 N N . TYR A 1 127 ? 19.897 11.261 -37.436 1.00 79.88 127 TYR A N 1
ATOM 960 C CA . TYR A 1 127 ? 18.714 11.953 -37.918 1.00 79.88 127 TYR A CA 1
ATOM 961 C C . TYR A 1 127 ? 18.166 12.808 -36.782 1.00 79.88 127 TYR A C 1
ATOM 963 O O . TYR A 1 127 ? 17.739 12.271 -35.762 1.00 79.88 127 TYR A O 1
ATOM 971 N N . ALA A 1 128 ? 18.197 14.128 -36.941 1.00 79.50 128 ALA A N 1
ATOM 972 C CA . ALA A 1 128 ? 17.589 15.055 -35.992 1.00 79.50 128 ALA A CA 1
ATOM 973 C C . ALA A 1 128 ? 16.206 15.469 -36.495 1.00 79.50 128 ALA A C 1
ATOM 975 O O . ALA A 1 128 ? 16.073 15.818 -37.665 1.00 79.50 128 ALA A O 1
ATOM 976 N N . PHE A 1 129 ? 15.214 15.453 -35.613 1.00 79.62 129 PHE A N 1
ATOM 977 C CA . PHE A 1 129 ? 13.811 15.742 -35.865 1.00 79.62 129 PHE A CA 1
ATOM 978 C C . PHE A 1 129 ? 13.336 16.879 -34.976 1.00 79.62 129 PHE A C 1
ATOM 980 O O . PHE A 1 129 ? 13.695 16.960 -33.799 1.00 79.62 129 PHE A O 1
ATOM 987 N N . ASP A 1 130 ? 12.452 17.693 -35.535 1.00 79.50 130 ASP A N 1
ATOM 988 C CA . ASP A 1 130 ? 11.604 18.599 -34.778 1.00 79.50 130 ASP A CA 1
ATOM 989 C C . ASP A 1 130 ? 10.208 17.976 -34.597 1.00 79.50 130 ASP A C 1
ATOM 991 O O . ASP A 1 130 ? 9.382 18.011 -35.517 1.00 79.50 130 ASP A O 1
ATOM 995 N N . PRO A 1 131 ? 9.931 17.365 -33.433 1.00 78.94 131 PRO A N 1
ATOM 996 C CA . PRO A 1 131 ? 8.629 16.771 -33.157 1.00 78.94 131 PRO A CA 1
ATOM 997 C C . PRO A 1 131 ? 7.570 17.803 -32.758 1.00 78.94 131 PRO A C 1
ATOM 999 O O . PRO A 1 131 ? 6.418 17.423 -32.566 1.00 78.94 131 PRO A O 1
ATOM 1002 N N . PHE A 1 132 ? 7.922 19.083 -32.610 1.00 75.94 132 PHE A N 1
ATOM 1003 C CA . PHE A 1 132 ? 6.983 20.135 -32.233 1.00 75.94 132 PHE A CA 1
ATOM 1004 C C . PHE A 1 132 ? 6.439 20.874 -33.458 1.00 75.94 132 PHE A C 1
ATOM 1006 O O . PHE A 1 132 ? 5.224 21.011 -33.620 1.00 75.94 132 PHE A O 1
ATOM 1013 N N . GLU A 1 133 ? 7.308 21.295 -34.376 1.00 72.44 133 GLU A N 1
ATOM 1014 C CA . GLU A 1 133 ? 6.917 21.892 -35.654 1.00 72.44 133 GLU A CA 1
ATOM 1015 C C . GLU A 1 133 ? 6.908 20.839 -36.773 1.00 72.44 133 GLU A C 1
ATOM 1017 O O . GLU A 1 133 ? 7.673 20.898 -37.740 1.00 72.44 133 GLU A O 1
ATOM 1022 N N . ILE A 1 134 ? 5.982 19.874 -36.670 1.00 64.12 134 ILE A N 1
ATOM 1023 C CA . ILE A 1 134 ? 5.789 18.783 -37.646 1.00 64.12 134 ILE A CA 1
ATOM 1024 C C . ILE A 1 134 ? 5.156 19.321 -38.953 1.00 64.12 134 ILE A C 1
ATOM 1026 O O . ILE A 1 134 ? 4.006 19.026 -39.305 1.00 64.12 134 ILE A O 1
ATOM 1030 N N . ARG A 1 135 ? 5.891 20.167 -39.685 1.00 60.41 135 ARG A N 1
ATOM 1031 C CA . ARG A 1 135 ? 5.498 20.803 -40.952 1.00 60.41 135 ARG A CA 1
ATOM 1032 C C . ARG A 1 135 ? 6.498 20.453 -42.058 1.00 60.41 135 ARG A C 1
ATOM 1034 O O . ARG A 1 135 ? 7.456 21.174 -42.290 1.00 60.41 135 ARG A O 1
ATOM 1041 N N . GLY A 1 136 ? 6.210 19.404 -42.826 1.00 60.78 136 GLY A N 1
ATOM 1042 C CA . GLY A 1 136 ? 7.059 19.018 -43.959 1.00 60.78 136 GLY A CA 1
ATOM 1043 C C . GLY A 1 136 ? 8.381 18.391 -43.510 1.00 60.78 136 GLY A C 1
ATOM 1044 O O . GLY A 1 136 ? 8.398 17.644 -42.538 1.00 60.78 136 GLY A O 1
ATOM 1045 N N . ASP A 1 137 ? 9.460 18.642 -44.251 1.00 59.12 137 ASP A N 1
ATOM 1046 C CA . ASP A 1 137 ? 10.772 17.989 -44.111 1.00 59.12 137 ASP A CA 1
ATOM 1047 C C . ASP A 1 137 ? 11.571 18.506 -42.891 1.00 59.12 137 ASP A C 1
ATOM 1049 O O . ASP A 1 137 ? 12.711 18.950 -43.020 1.00 59.12 137 ASP A O 1
ATOM 1053 N N . SER A 1 138 ? 10.967 18.469 -41.698 1.00 64.88 138 SER A N 1
ATOM 1054 C CA . SER A 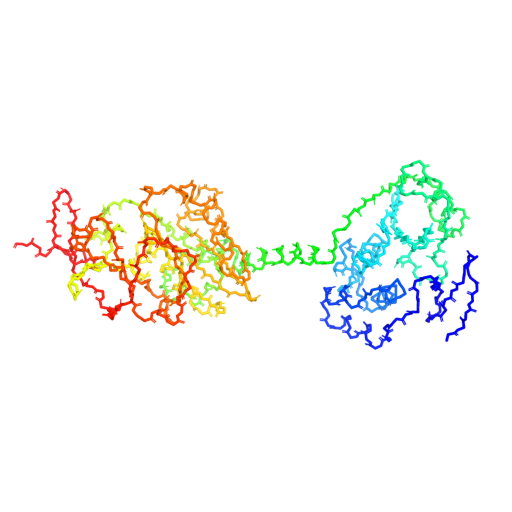1 138 ? 11.527 18.952 -40.424 1.00 64.88 138 SER A CA 1
ATOM 1055 C C . SER A 1 138 ? 12.546 17.979 -39.806 1.00 64.88 138 SER A C 1
ATOM 1057 O O . SER A 1 138 ? 12.512 17.697 -38.605 1.00 64.88 138 SER A O 1
ATOM 1059 N N . TRP A 1 139 ? 13.431 17.415 -40.631 1.00 70.38 139 TRP A N 1
ATOM 1060 C CA . TRP A 1 139 ? 14.524 16.556 -40.181 1.00 70.38 139 TRP A CA 1
ATOM 1061 C C . TRP A 1 139 ? 15.789 16.744 -41.020 1.00 70.38 139 TRP A C 1
ATOM 1063 O O . TRP A 1 139 ? 15.723 17.085 -42.201 1.00 70.38 139 TRP A O 1
ATOM 1073 N N . ILE A 1 140 ? 16.955 16.506 -40.418 1.00 66.81 140 ILE A N 1
ATOM 1074 C CA . ILE A 1 140 ? 18.268 16.609 -41.079 1.00 66.81 140 ILE A CA 1
ATOM 1075 C C . ILE A 1 140 ? 19.117 15.378 -40.760 1.00 66.81 140 ILE A C 1
ATOM 1077 O O . ILE A 1 140 ? 19.018 14.817 -39.671 1.00 66.81 140 ILE A O 1
ATOM 1081 N N . THR A 1 141 ? 19.964 14.980 -41.713 1.00 65.62 141 THR A N 1
ATOM 1082 C CA . THR A 1 141 ? 20.921 13.873 -41.579 1.00 65.62 141 THR A CA 1
ATOM 1083 C C . THR A 1 141 ? 22.376 14.295 -41.483 1.00 65.62 141 THR A C 1
ATOM 1085 O O . THR A 1 141 ? 22.803 15.214 -42.183 1.00 65.62 141 THR A O 1
ATOM 1088 N N . PHE A 1 142 ? 23.162 13.537 -40.713 1.00 70.88 142 PHE A N 1
ATOM 1089 C CA . PHE A 1 142 ? 24.591 13.775 -40.498 1.00 70.88 142 PHE A CA 1
ATOM 1090 C C . PHE A 1 142 ? 25.376 12.451 -40.479 1.00 70.88 142 PHE A C 1
ATOM 1092 O O . PHE A 1 142 ? 24.970 11.510 -39.799 1.00 70.88 142 PHE A O 1
ATOM 1099 N N . SER A 1 143 ? 26.49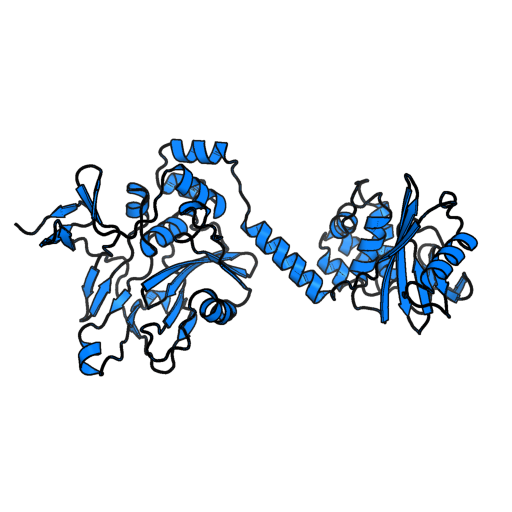9 12.373 -41.208 1.00 59.28 143 SER A N 1
ATOM 1100 C CA . SER A 1 143 ? 27.290 11.135 -41.380 1.00 59.28 143 SER A CA 1
ATOM 1101 C C . SER A 1 143 ? 28.600 11.059 -40.592 1.00 59.28 143 SER A C 1
ATOM 1103 O O . SER A 1 143 ? 29.128 9.970 -40.398 1.00 59.28 143 SER A O 1
ATOM 1105 N N . ASP A 1 144 ? 29.132 12.198 -40.143 1.00 59.06 144 ASP A N 1
ATOM 1106 C CA . ASP A 1 144 ? 30.512 12.298 -39.632 1.00 59.06 144 ASP A CA 1
ATOM 1107 C C . ASP A 1 144 ? 30.565 12.705 -38.147 1.00 59.06 144 ASP A C 1
ATOM 1109 O O . ASP A 1 144 ? 31.538 13.316 -37.709 1.00 59.06 144 ASP A O 1
ATOM 1113 N N . MET A 1 145 ? 29.480 12.497 -37.396 1.00 60.44 145 MET A N 1
ATOM 1114 C CA . MET A 1 145 ? 29.229 13.184 -36.122 1.00 60.44 145 MET A CA 1
ATOM 1115 C C . MET A 1 145 ? 28.822 12.173 -35.051 1.00 60.44 145 MET A C 1
ATOM 1117 O O . MET A 1 145 ? 28.125 11.211 -35.360 1.00 60.44 145 MET A O 1
ATOM 1121 N N . SER A 1 146 ? 29.243 12.387 -33.806 1.00 55.78 146 SER A N 1
ATOM 1122 C CA . SER A 1 146 ? 28.833 11.611 -32.627 1.00 55.78 146 SER A CA 1
ATOM 1123 C C . SER A 1 146 ? 28.167 12.519 -31.582 1.00 55.78 146 SER A C 1
ATOM 1125 O O . SER A 1 146 ? 28.380 13.728 -31.606 1.00 55.78 146 SER A O 1
ATOM 1127 N N . PHE A 1 147 ? 27.399 11.974 -30.630 1.00 53.66 147 PHE A N 1
ATOM 1128 C CA . PHE A 1 147 ? 26.880 12.749 -29.485 1.00 53.66 147 PHE A CA 1
ATOM 1129 C C . PHE A 1 147 ? 27.960 13.131 -28.445 1.00 53.66 147 PHE A C 1
ATOM 1131 O O . PHE A 1 147 ? 27.637 13.503 -27.321 1.00 53.66 147 PHE A O 1
ATOM 1138 N N . ALA A 1 148 ? 29.250 13.044 -28.785 1.00 52.28 148 ALA A N 1
ATOM 1139 C CA . ALA A 1 148 ? 30.322 13.558 -27.939 1.00 52.28 148 ALA A CA 1
ATOM 1140 C C . ALA A 1 148 ? 30.444 15.086 -28.085 1.00 52.28 148 ALA A C 1
ATOM 1142 O O . ALA A 1 148 ? 30.381 15.611 -29.198 1.00 52.28 148 ALA A O 1
ATOM 1143 N N . ASP A 1 149 ? 30.709 15.790 -26.979 1.00 50.75 149 ASP A N 1
ATOM 1144 C CA . ASP A 1 149 ? 30.736 17.262 -26.867 1.00 50.75 149 ASP A CA 1
ATOM 1145 C C . ASP A 1 149 ? 31.434 18.016 -28.022 1.00 50.75 149 ASP A C 1
ATOM 1147 O O . ASP A 1 149 ? 31.035 19.123 -28.382 1.00 50.75 149 ASP A O 1
ATOM 1151 N N . ALA A 1 150 ? 32.480 17.439 -28.625 1.00 55.22 150 ALA A N 1
ATOM 1152 C CA . ALA A 1 150 ? 33.263 18.085 -29.681 1.00 55.22 150 ALA A CA 1
ATOM 1153 C C . ALA A 1 150 ? 32.573 18.125 -31.064 1.00 55.22 150 ALA A C 1
ATOM 1155 O O . ALA A 1 150 ? 32.790 19.079 -31.812 1.00 55.22 150 ALA A O 1
ATOM 1156 N N . ASP A 1 151 ? 31.742 17.133 -31.403 1.00 58.22 151 ASP A N 1
ATOM 1157 C CA . ASP A 1 151 ? 31.000 17.080 -32.678 1.00 58.22 151 ASP A CA 1
ATOM 1158 C C . ASP A 1 151 ? 29.610 17.729 -32.553 1.00 58.22 151 ASP A C 1
ATOM 1160 O O . ASP A 1 151 ? 29.027 18.200 -33.530 1.00 58.22 151 ASP A O 1
ATOM 1164 N N . VAL A 1 152 ? 29.102 17.827 -31.326 1.00 54.97 152 VAL A N 1
ATOM 1165 C CA . VAL A 1 152 ? 27.801 18.403 -30.969 1.00 54.97 152 VAL A CA 1
ATOM 1166 C C . VAL A 1 152 ? 27.656 19.869 -31.386 1.00 54.97 152 VAL A C 1
ATOM 1168 O O . VAL A 1 152 ? 26.618 20.261 -31.919 1.00 54.97 152 VAL A O 1
ATOM 1171 N N . GLN A 1 153 ? 28.689 20.695 -31.209 1.00 59.09 153 GLN A N 1
ATOM 1172 C CA . GLN A 1 153 ? 28.602 22.102 -31.616 1.00 59.09 153 GLN A CA 1
ATOM 1173 C C . GLN A 1 153 ? 28.487 22.239 -33.143 1.00 59.09 153 GLN A C 1
ATOM 1175 O O . GLN A 1 153 ? 27.748 23.085 -33.641 1.00 59.09 153 GLN A O 1
ATOM 1180 N N . LYS A 1 154 ? 29.144 21.348 -33.896 1.00 64.12 154 LYS A N 1
ATOM 1181 C CA . LYS A 1 154 ? 29.025 21.280 -35.357 1.00 64.12 154 LYS A CA 1
ATOM 1182 C C . LYS A 1 154 ? 27.622 20.826 -35.780 1.00 64.12 154 LYS A C 1
ATOM 1184 O O . LYS A 1 154 ? 27.138 21.258 -36.825 1.00 64.12 154 LYS A O 1
ATOM 1189 N N . LEU A 1 155 ? 26.957 19.991 -34.973 1.00 62.81 155 LEU A N 1
ATOM 1190 C CA . LEU A 1 155 ? 25.586 19.509 -35.209 1.00 62.81 155 LEU A CA 1
ATOM 1191 C C . LEU A 1 155 ? 24.612 20.670 -35.074 1.00 62.81 155 LEU A C 1
ATOM 1193 O O . LEU A 1 155 ? 23.864 20.972 -35.999 1.00 62.81 155 LEU A O 1
ATOM 1197 N N . ALA A 1 156 ? 24.719 21.369 -33.949 1.00 59.31 156 ALA A N 1
ATOM 1198 C CA . ALA A 1 156 ? 24.001 22.595 -33.655 1.00 59.31 156 ALA A CA 1
ATOM 1199 C C . ALA A 1 156 ? 24.191 23.675 -34.735 1.00 59.31 156 ALA A C 1
ATOM 1201 O O . ALA A 1 156 ? 23.217 24.280 -35.184 1.00 59.31 156 ALA A O 1
ATOM 1202 N N . ASP A 1 157 ? 25.425 23.903 -35.189 1.00 63.62 157 ASP A N 1
ATOM 1203 C CA . ASP A 1 157 ? 25.714 24.890 -36.232 1.00 63.62 157 ASP A CA 1
ATOM 1204 C C . ASP A 1 157 ? 25.124 24.477 -37.593 1.00 63.62 157 ASP A C 1
ATOM 1206 O O . ASP A 1 157 ? 24.554 25.310 -38.294 1.00 63.62 157 ASP A O 1
ATOM 1210 N N . THR A 1 158 ? 25.168 23.186 -37.938 1.00 65.25 158 THR A N 1
ATOM 1211 C CA . THR A 1 158 ? 24.571 22.670 -39.184 1.00 65.25 158 THR A CA 1
ATOM 1212 C C . THR A 1 158 ? 23.040 22.751 -39.155 1.00 65.25 158 THR A C 1
ATOM 1214 O O . THR A 1 158 ? 22.426 23.086 -40.169 1.00 65.25 158 THR A O 1
ATOM 1217 N N . LEU A 1 159 ? 22.417 22.492 -37.998 1.00 62.69 159 LEU A N 1
ATOM 1218 C CA . LEU A 1 159 ? 20.981 22.697 -37.775 1.00 62.69 159 LEU A CA 1
ATOM 1219 C C . LEU A 1 159 ? 20.600 24.176 -37.956 1.00 62.69 159 LEU A C 1
ATOM 1221 O O . LEU A 1 159 ? 19.581 24.468 -38.577 1.00 62.69 159 LEU A O 1
ATOM 1225 N N . ARG A 1 160 ? 21.443 25.112 -37.492 1.00 57.88 160 ARG A N 1
ATOM 1226 C CA . ARG A 1 160 ? 21.247 26.564 -37.672 1.00 57.88 160 ARG A CA 1
ATOM 1227 C C . ARG A 1 160 ? 21.331 27.000 -39.140 1.00 57.88 160 ARG A C 1
ATOM 1229 O O . ARG A 1 160 ? 20.619 27.912 -39.542 1.00 57.88 160 ARG A O 1
ATOM 1236 N N . GLU A 1 161 ? 22.218 26.393 -39.929 1.00 61.12 161 GLU A N 1
ATOM 1237 C CA . GLU A 1 161 ? 22.407 26.746 -41.345 1.00 61.12 161 GLU A CA 1
ATOM 1238 C C . GLU A 1 161 ? 21.297 26.218 -42.260 1.00 61.12 161 GLU A C 1
ATOM 1240 O O . GLU A 1 161 ? 20.967 26.863 -43.255 1.00 61.12 161 GLU A O 1
ATOM 1245 N N . ASN A 1 162 ? 20.749 25.040 -41.952 1.00 58.88 162 ASN A N 1
ATOM 1246 C CA . ASN A 1 162 ? 19.906 24.293 -42.888 1.00 58.88 162 ASN A CA 1
ATOM 1247 C C . ASN A 1 162 ? 18.414 24.278 -42.525 1.00 58.88 162 ASN A C 1
ATOM 1249 O O . ASN A 1 162 ? 17.602 23.922 -43.378 1.00 58.88 162 ASN A O 1
ATOM 1253 N N . CYS A 1 163 ? 18.035 24.686 -41.311 1.00 57.81 163 CYS A N 1
ATOM 1254 C CA . CYS A 1 163 ? 16.635 24.835 -40.924 1.00 57.81 163 CYS A CA 1
ATOM 1255 C C . CYS A 1 163 ? 16.247 26.308 -40.768 1.00 57.81 163 CYS A C 1
ATOM 1257 O O . CYS A 1 163 ? 16.975 27.098 -40.170 1.00 57.81 163 CYS A O 1
ATOM 1259 N N . ASP A 1 164 ? 15.054 26.665 -41.246 1.00 52.19 164 ASP A N 1
ATOM 1260 C CA . ASP A 1 164 ? 14.468 28.009 -41.135 1.00 52.19 164 ASP A CA 1
ATOM 1261 C C . ASP A 1 164 ? 13.901 28.267 -39.718 1.00 52.19 164 ASP A C 1
ATOM 1263 O O . ASP A 1 164 ? 12.747 28.656 -39.541 1.00 52.19 164 ASP A O 1
ATOM 1267 N N . TYR A 1 165 ? 14.701 28.014 -38.672 1.00 56.34 165 TYR A N 1
ATOM 1268 C CA . TYR A 1 165 ? 14.336 28.293 -37.279 1.00 56.34 165 TYR A CA 1
ATOM 1269 C C . TYR A 1 165 ? 14.579 29.780 -36.980 1.00 56.34 165 TYR A C 1
ATOM 1271 O O . TYR A 1 165 ? 15.565 30.179 -36.356 1.00 56.34 165 TYR A O 1
ATOM 1279 N N . SER A 1 166 ? 13.658 30.620 -37.453 1.00 45.34 166 SER A N 1
ATOM 1280 C CA . SER A 1 166 ? 13.744 32.088 -37.447 1.00 45.34 166 SER A CA 1
ATOM 1281 C C . SER A 1 166 ? 14.101 32.800 -36.113 1.00 45.34 166 SER A C 1
ATOM 1283 O O . SER A 1 166 ? 14.491 33.968 -36.216 1.00 45.34 166 SER A O 1
ATOM 1285 N N . PRO A 1 167 ? 13.994 32.230 -34.887 1.00 47.62 167 PRO A N 1
ATOM 1286 C CA . PRO A 1 167 ? 14.360 32.959 -33.664 1.00 47.62 167 PRO A CA 1
ATOM 1287 C C . PRO A 1 167 ? 15.711 32.590 -33.010 1.00 47.62 167 PRO A C 1
ATOM 1289 O O . PRO A 1 167 ? 16.094 33.259 -32.051 1.00 47.62 167 PRO A O 1
ATOM 1292 N N . PHE A 1 168 ? 16.459 31.581 -33.475 1.00 48.25 168 PHE A N 1
ATOM 1293 C CA . PHE A 1 168 ? 17.694 31.125 -32.800 1.00 48.25 168 PHE A CA 1
ATOM 1294 C C . PHE A 1 168 ? 18.982 31.691 -33.428 1.00 48.25 168 PHE A C 1
ATOM 1296 O O . PHE A 1 168 ? 19.760 30.986 -34.070 1.00 48.25 168 PHE A O 1
ATOM 1303 N N . THR A 1 169 ? 19.234 32.989 -33.231 1.00 45.47 169 THR A N 1
ATOM 1304 C CA . THR A 1 169 ? 20.471 33.658 -33.692 1.00 45.47 169 THR A CA 1
ATOM 1305 C C . THR A 1 169 ? 21.591 33.712 -32.641 1.00 45.47 169 THR A C 1
ATOM 1307 O O . THR A 1 169 ? 22.735 33.971 -33.005 1.00 45.47 169 THR A O 1
ATOM 1310 N N . GLU A 1 170 ? 21.290 33.473 -31.357 1.00 46.88 170 GLU A N 1
ATOM 1311 C CA . GLU A 1 170 ? 22.235 33.546 -30.226 1.00 46.88 170 GLU A CA 1
ATOM 1312 C C . GLU A 1 170 ? 21.762 32.620 -29.079 1.00 46.88 170 GLU A C 1
ATOM 1314 O O . GLU A 1 170 ? 20.603 32.708 -28.677 1.00 46.88 170 GLU A O 1
ATOM 1319 N N . GLY A 1 171 ? 22.611 31.712 -28.570 1.00 47.88 171 GLY A N 1
ATOM 1320 C CA . GLY A 1 171 ? 22.229 30.731 -27.537 1.00 47.88 171 GLY A CA 1
ATOM 1321 C C . GLY A 1 171 ? 23.332 29.729 -27.153 1.00 47.88 171 GLY A C 1
ATOM 1322 O O . GLY A 1 171 ? 24.350 29.637 -27.840 1.00 47.88 171 GLY A O 1
ATOM 1323 N N . VAL A 1 172 ? 23.135 29.002 -26.046 1.00 50.53 172 VAL A N 1
ATOM 1324 C CA . VAL A 1 172 ? 24.007 27.915 -25.554 1.00 50.53 172 VAL A CA 1
ATOM 1325 C C . VAL A 1 172 ? 23.382 26.571 -25.929 1.00 50.53 172 VAL A C 1
ATOM 1327 O O . VAL A 1 172 ? 22.175 26.382 -25.783 1.00 50.53 172 VAL A O 1
ATOM 1330 N N . TYR A 1 173 ? 24.206 25.648 -26.416 1.00 55.28 173 TYR A N 1
ATOM 1331 C CA . TYR A 1 173 ? 23.786 24.309 -26.818 1.00 55.28 173 TYR A CA 1
ATOM 1332 C C . TYR A 1 173 ? 24.170 23.323 -25.728 1.00 55.28 173 TYR A C 1
ATOM 1334 O O . TYR A 1 173 ? 25.346 23.224 -25.378 1.00 55.28 173 TYR A O 1
ATOM 1342 N N . GLU A 1 174 ? 23.187 22.597 -25.209 1.00 54.88 174 GLU A N 1
ATOM 1343 C CA . GLU A 1 174 ? 23.426 21.503 -24.275 1.00 54.88 174 GLU A CA 1
ATOM 1344 C C . GLU A 1 174 ? 22.911 20.222 -24.922 1.00 54.88 174 GLU A C 1
ATOM 1346 O O . GLU A 1 174 ? 21.717 20.057 -25.176 1.00 54.88 174 GLU A O 1
ATOM 1351 N N . VAL A 1 175 ? 23.835 19.319 -25.247 1.00 51.03 175 VAL A N 1
ATOM 1352 C CA . VAL A 1 175 ? 23.458 17.951 -25.585 1.00 51.03 175 VAL A CA 1
ATOM 1353 C C . VAL A 1 175 ? 23.423 17.179 -24.293 1.00 51.03 175 VAL A C 1
ATOM 1355 O O . VAL A 1 175 ? 24.447 16.882 -23.686 1.00 51.03 175 VAL A O 1
ATOM 1358 N N . ASN A 1 176 ? 22.204 16.870 -23.884 1.00 53.53 176 ASN A N 1
ATOM 1359 C CA . ASN A 1 176 ? 21.975 15.919 -22.831 1.00 53.53 176 ASN A CA 1
ATOM 1360 C C . ASN A 1 176 ? 21.857 14.550 -23.498 1.00 53.53 176 ASN A C 1
ATOM 1362 O O . ASN A 1 176 ? 20.824 14.210 -24.081 1.00 53.53 176 ASN A O 1
ATOM 1366 N N . THR A 1 177 ? 22.924 13.754 -23.417 1.00 46.56 177 THR A N 1
ATOM 1367 C CA . THR A 1 177 ? 22.847 12.309 -23.652 1.00 46.56 177 THR A CA 1
ATOM 1368 C C . THR A 1 177 ? 22.069 11.688 -22.496 1.00 46.56 177 THR A C 1
ATOM 1370 O O . THR A 1 177 ? 22.616 11.105 -21.565 1.00 46.56 177 THR A O 1
ATOM 1373 N N . TYR A 1 178 ? 20.752 11.879 -22.523 1.00 45.97 178 TYR A N 1
ATOM 1374 C CA . TYR A 1 178 ? 19.846 11.137 -21.667 1.00 45.97 178 TYR A CA 1
ATOM 1375 C C . TYR A 1 178 ? 19.882 9.686 -22.122 1.00 45.97 178 TYR A C 1
ATOM 1377 O O . TYR A 1 178 ? 19.328 9.341 -23.165 1.00 45.97 178 TYR A O 1
ATOM 1385 N N . THR A 1 179 ? 20.531 8.831 -21.335 1.00 48.69 179 THR A N 1
ATOM 1386 C CA . THR A 1 179 ? 20.286 7.396 -21.424 1.00 48.69 179 THR A CA 1
ATOM 1387 C C . THR A 1 179 ? 18.891 7.166 -20.867 1.00 48.69 179 THR A C 1
ATOM 1389 O O . THR A 1 179 ? 18.707 7.064 -19.656 1.00 48.69 179 THR A O 1
ATOM 1392 N N . LEU A 1 180 ? 17.897 7.173 -21.748 1.00 48.75 180 LEU A N 1
ATOM 1393 C CA . LEU A 1 180 ? 16.558 6.750 -21.375 1.00 48.75 180 LEU A CA 1
ATOM 1394 C C . LEU A 1 180 ? 16.616 5.242 -21.090 1.00 48.75 180 LEU A C 1
ATOM 1396 O O . LEU A 1 180 ? 17.187 4.511 -21.907 1.00 48.75 180 LEU A O 1
ATOM 1400 N N . PRO A 1 181 ? 16.098 4.771 -19.943 1.00 55.22 181 PRO A N 1
ATOM 1401 C CA . PRO A 1 181 ? 15.928 3.346 -19.717 1.00 55.22 181 PRO A CA 1
ATOM 1402 C C . PRO A 1 181 ? 15.101 2.715 -20.845 1.00 55.22 181 PRO A C 1
ATOM 1404 O O . PRO A 1 181 ? 14.288 3.386 -21.484 1.00 55.22 181 PRO A O 1
ATOM 1407 N N . ASP A 1 182 ? 15.321 1.427 -21.112 1.00 65.88 182 ASP A N 1
ATOM 1408 C CA . ASP A 1 182 ? 14.487 0.677 -22.053 1.00 65.88 182 ASP A CA 1
ATOM 1409 C C . ASP A 1 182 ? 13.001 0.716 -21.643 1.00 65.88 182 ASP A C 1
ATOM 1411 O O . ASP A 1 182 ? 12.664 1.016 -20.494 1.00 65.88 182 ASP A O 1
ATOM 1415 N N . LYS A 1 183 ? 12.100 0.427 -22.595 1.00 63.41 183 LYS A N 1
ATOM 1416 C CA . LYS A 1 183 ? 10.643 0.511 -22.386 1.00 63.41 183 LYS A CA 1
ATOM 1417 C C . LYS A 1 183 ? 10.173 -0.278 -21.164 1.00 63.41 183 LYS A C 1
ATOM 1419 O O . LYS A 1 183 ? 9.311 0.212 -20.444 1.00 63.41 183 LYS A O 1
ATOM 1424 N N . GLU A 1 184 ? 10.751 -1.451 -20.901 1.00 59.97 184 GLU A N 1
ATOM 1425 C CA . GLU A 1 184 ? 10.408 -2.272 -19.732 1.00 59.97 184 GLU A CA 1
ATOM 1426 C C . GLU A 1 184 ? 10.877 -1.622 -18.427 1.00 59.97 184 GLU A C 1
ATOM 1428 O O . GLU A 1 184 ? 10.133 -1.583 -17.449 1.00 59.97 184 GLU A O 1
ATOM 1433 N N . THR A 1 185 ? 12.082 -1.059 -18.406 1.00 62.50 185 THR A N 1
ATOM 1434 C CA . THR A 1 185 ? 12.629 -0.363 -17.240 1.00 62.50 185 THR A CA 1
ATOM 1435 C C . THR A 1 185 ? 11.863 0.927 -16.948 1.00 62.50 185 THR A C 1
ATOM 1437 O O . THR A 1 185 ? 11.543 1.181 -15.789 1.00 62.50 185 THR A O 1
ATOM 1440 N N . TRP A 1 186 ? 11.494 1.700 -17.972 1.00 55.69 186 TRP A N 1
ATOM 1441 C CA . TRP A 1 186 ? 10.682 2.908 -17.804 1.00 55.69 186 TRP A CA 1
ATOM 1442 C C . TRP A 1 186 ? 9.253 2.577 -17.361 1.00 55.69 186 TRP A C 1
ATOM 1444 O O . TRP 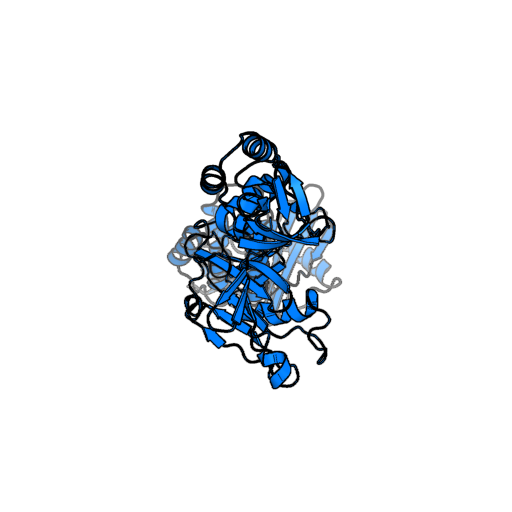A 1 186 ? 8.717 3.222 -16.459 1.00 55.69 186 TRP A O 1
ATOM 1454 N N . ALA A 1 187 ? 8.635 1.558 -17.968 1.00 54.94 187 ALA A N 1
ATOM 1455 C CA . ALA A 1 187 ? 7.326 1.061 -17.560 1.00 54.94 187 ALA A CA 1
ATOM 1456 C C . ALA A 1 187 ? 7.346 0.632 -16.096 1.00 54.94 187 ALA A C 1
ATOM 1458 O O . ALA A 1 187 ? 6.488 1.068 -15.343 1.00 54.94 187 ALA A O 1
ATOM 1459 N N . ARG A 1 188 ? 8.374 -0.117 -15.679 1.00 60.53 188 ARG A N 1
ATOM 1460 C CA . ARG A 1 188 ? 8.567 -0.547 -14.294 1.00 60.53 188 ARG A CA 1
ATOM 1461 C C . ARG A 1 188 ? 8.769 0.628 -13.344 1.00 60.53 188 ARG A C 1
ATOM 1463 O O . ARG A 1 188 ? 8.148 0.649 -12.299 1.00 60.53 188 ARG A O 1
ATOM 1470 N N . GLU A 1 189 ? 9.607 1.608 -13.667 1.00 57.72 189 GLU A N 1
ATOM 1471 C CA . GLU A 1 189 ? 9.853 2.757 -12.779 1.00 57.72 189 GLU A CA 1
ATOM 1472 C C . GLU A 1 189 ? 8.615 3.647 -12.624 1.00 57.72 189 GLU A C 1
ATOM 1474 O O . GLU A 1 189 ? 8.310 4.105 -11.522 1.00 57.72 189 GLU A O 1
ATOM 1479 N N . LYS A 1 190 ? 7.860 3.845 -13.707 1.00 51.66 190 LYS A N 1
ATOM 1480 C CA . LYS A 1 190 ? 6.602 4.592 -13.690 1.00 51.66 190 LYS A CA 1
ATOM 1481 C C . LYS A 1 190 ? 5.470 3.801 -13.043 1.00 51.66 190 LYS A C 1
ATOM 1483 O O . LYS A 1 190 ? 4.647 4.392 -12.359 1.00 51.66 190 LYS A O 1
ATOM 1488 N N . GLU A 1 191 ? 5.428 2.489 -13.228 1.00 52.88 191 GLU A N 1
ATOM 1489 C CA . GLU A 1 191 ? 4.513 1.582 -12.544 1.00 52.88 191 GLU A CA 1
ATOM 1490 C C . GLU A 1 191 ? 4.819 1.549 -11.046 1.00 52.88 191 GLU A C 1
ATOM 1492 O O . GLU A 1 191 ? 3.908 1.721 -10.252 1.00 52.88 191 GLU A O 1
ATOM 1497 N N . THR A 1 192 ? 6.084 1.457 -10.641 1.00 59.06 192 THR A N 1
ATOM 1498 C CA . THR A 1 192 ? 6.520 1.608 -9.248 1.00 59.06 192 THR A CA 1
ATOM 1499 C C . THR A 1 192 ? 6.109 2.967 -8.689 1.00 59.06 192 THR A C 1
ATOM 1501 O O . THR A 1 192 ? 5.470 3.018 -7.645 1.00 59.06 192 THR A O 1
ATOM 1504 N N . TRP A 1 193 ? 6.368 4.068 -9.402 1.00 55.12 193 TRP A N 1
ATOM 1505 C CA . TRP A 1 193 ? 5.953 5.404 -8.963 1.00 55.12 193 TRP A CA 1
ATOM 1506 C C . TRP A 1 193 ? 4.426 5.536 -8.877 1.00 55.12 193 TRP A C 1
ATOM 1508 O O . TRP A 1 193 ? 3.901 6.033 -7.884 1.00 55.12 193 TRP A O 1
ATOM 1518 N N . ALA A 1 194 ? 3.688 5.066 -9.882 1.00 47.97 194 ALA A N 1
ATOM 1519 C CA . ALA A 1 194 ? 2.232 5.078 -9.890 1.00 47.97 194 ALA A CA 1
ATOM 1520 C C . ALA A 1 194 ? 1.662 4.170 -8.796 1.00 47.97 194 ALA A C 1
ATOM 1522 O O . ALA A 1 194 ? 0.657 4.529 -8.209 1.00 47.97 194 ALA A O 1
ATOM 1523 N N . ARG A 1 195 ? 2.313 3.055 -8.453 1.00 55.06 195 ARG A N 1
ATOM 1524 C CA . ARG A 1 195 ? 1.925 2.149 -7.358 1.00 55.06 195 ARG A CA 1
ATOM 1525 C C . ARG A 1 195 ? 2.191 2.735 -5.990 1.00 55.06 195 ARG A C 1
ATOM 1527 O O . ARG A 1 195 ? 1.329 2.652 -5.123 1.00 55.06 195 ARG A O 1
ATOM 1534 N N . GLU A 1 196 ? 3.353 3.347 -5.808 1.00 55.28 196 GLU A N 1
ATOM 1535 C CA . GLU A 1 196 ? 3.733 4.025 -4.572 1.00 55.28 196 GLU A CA 1
ATOM 1536 C C . GLU A 1 196 ? 2.853 5.258 -4.316 1.00 55.28 196 GLU A C 1
ATOM 1538 O O . GLU A 1 196 ? 2.511 5.534 -3.168 1.00 55.28 196 GLU A O 1
ATOM 1543 N N . ASN A 1 197 ? 2.426 5.967 -5.370 1.00 53.84 197 ASN A N 1
ATOM 1544 C CA . ASN A 1 197 ? 1.530 7.123 -5.256 1.00 53.84 197 ASN A CA 1
ATOM 1545 C C . ASN A 1 197 ? 0.033 6.766 -5.311 1.00 53.84 197 ASN A C 1
ATOM 1547 O O . ASN A 1 197 ? -0.773 7.500 -4.748 1.00 53.84 197 ASN A O 1
ATOM 1551 N N . ALA A 1 198 ? -0.368 5.660 -5.948 1.00 53.22 198 ALA A N 1
ATOM 1552 C CA . ALA A 1 198 ? -1.755 5.183 -5.936 1.00 53.22 198 ALA A CA 1
ATOM 1553 C C . ALA A 1 198 ? -2.137 4.558 -4.594 1.00 53.22 198 ALA A C 1
ATOM 1555 O O . ALA A 1 198 ? -3.283 4.667 -4.173 1.00 53.22 198 ALA A O 1
ATOM 1556 N N . PHE A 1 199 ? -1.172 3.961 -3.894 1.00 63.72 199 PHE A N 1
ATOM 1557 C CA . PHE A 1 199 ? -1.397 3.421 -2.560 1.00 63.72 199 PHE A CA 1
ATOM 1558 C C . PHE A 1 199 ? -1.532 4.509 -1.487 1.00 63.72 199 PHE A C 1
ATOM 1560 O O . PHE A 1 199 ? -2.368 4.399 -0.594 1.00 63.72 199 PHE A O 1
ATOM 1567 N N . LYS A 1 200 ? -0.753 5.594 -1.606 1.00 62.97 200 LYS A N 1
ATOM 1568 C CA . LYS A 1 200 ? -0.776 6.765 -0.707 1.00 62.97 200 LYS A CA 1
ATOM 1569 C C . LYS A 1 200 ? -1.883 7.768 -1.052 1.00 62.97 200 LYS A C 1
ATOM 1571 O O . LYS A 1 200 ? -1.696 8.982 -0.957 1.00 62.97 200 LYS A O 1
ATOM 1576 N N . GLN A 1 201 ? -3.030 7.283 -1.520 1.00 68.75 201 GLN A N 1
ATOM 1577 C CA . GLN A 1 201 ? -4.173 8.150 -1.785 1.00 68.75 201 GLN A CA 1
ATOM 1578 C C . GLN A 1 201 ? -4.928 8.420 -0.487 1.00 68.75 201 GLN A C 1
ATOM 1580 O O . GLN A 1 201 ? -5.172 7.521 0.311 1.00 68.75 201 GLN A O 1
ATOM 1585 N N . ARG A 1 202 ? -5.263 9.691 -0.281 1.00 82.50 202 ARG A N 1
ATOM 1586 C CA . ARG A 1 202 ? -6.087 10.176 0.821 1.00 82.50 202 ARG A CA 1
ATOM 1587 C C . ARG A 1 202 ? -7.367 10.760 0.255 1.00 82.50 202 ARG A C 1
ATOM 1589 O O . ARG A 1 202 ? -7.330 11.500 -0.728 1.00 82.50 202 ARG A O 1
ATOM 1596 N N . GLU A 1 203 ? -8.477 10.458 0.899 1.00 90.81 203 GLU A N 1
ATOM 1597 C CA . GLU A 1 203 ? -9.772 11.084 0.675 1.00 90.81 203 GLU A CA 1
ATOM 1598 C C . GLU A 1 203 ? -9.911 12.369 1.498 1.00 90.81 203 GLU A C 1
ATOM 1600 O O . GLU A 1 203 ? -10.490 13.344 1.018 1.00 90.81 203 GLU A O 1
ATOM 1605 N N . TYR A 1 204 ? -9.345 12.394 2.708 1.00 92.62 204 TYR A N 1
ATOM 1606 C CA . TYR A 1 204 ? -9.581 13.459 3.682 1.00 92.62 204 TYR A CA 1
ATOM 1607 C C . TYR A 1 204 ? -8.366 14.361 3.892 1.00 92.62 204 TYR A C 1
ATOM 1609 O O . TYR A 1 204 ? -7.225 13.898 3.973 1.00 92.62 204 TYR A O 1
ATOM 1617 N N . THR A 1 205 ? -8.600 15.661 4.097 1.00 94.31 205 THR A N 1
ATOM 1618 C CA . THR A 1 205 ? -7.552 16.573 4.590 1.00 94.31 205 THR A CA 1
ATOM 1619 C C . THR A 1 205 ? -7.225 16.315 6.063 1.00 94.31 205 THR A C 1
ATOM 1621 O O . THR A 1 205 ? -7.977 15.659 6.785 1.00 94.31 205 THR A O 1
ATOM 1624 N N . ASP A 1 206 ? -6.108 16.856 6.557 1.00 93.44 206 ASP A N 1
ATOM 1625 C CA . ASP A 1 206 ? -5.733 16.738 7.976 1.00 93.44 206 ASP A CA 1
ATOM 1626 C C . ASP A 1 206 ? -6.808 17.319 8.909 1.00 93.44 206 ASP A C 1
ATOM 1628 O O . ASP A 1 206 ? -7.083 16.771 9.979 1.00 93.44 206 ASP A O 1
ATOM 1632 N N . GLU A 1 207 ? -7.464 18.410 8.501 1.00 96.12 207 GLU A N 1
ATOM 1633 C CA . GLU A 1 207 ? -8.564 19.001 9.261 1.00 96.12 207 GLU A CA 1
ATOM 1634 C C . GLU A 1 207 ? -9.800 18.100 9.297 1.00 96.12 207 GLU A C 1
ATOM 1636 O O . GLU A 1 207 ? -10.473 18.034 10.328 1.00 96.12 207 GLU A O 1
ATOM 1641 N N . GLU A 1 208 ? -10.114 17.422 8.194 1.00 97.25 208 GLU A N 1
ATOM 1642 C CA . GLU A 1 208 ? -11.234 16.482 8.114 1.00 97.25 208 GLU A CA 1
ATOM 1643 C C . GLU A 1 208 ? -10.958 15.226 8.942 1.00 97.25 208 GLU A C 1
ATOM 1645 O O . GLU A 1 208 ? -11.812 14.823 9.733 1.00 97.25 208 GLU A O 1
ATOM 1650 N N . ILE A 1 209 ? -9.737 14.684 8.884 1.00 97.44 209 ILE A N 1
ATOM 1651 C CA . ILE A 1 209 ? -9.296 13.592 9.761 1.00 97.44 209 ILE A CA 1
ATOM 1652 C C . ILE A 1 209 ? -9.435 13.983 11.236 1.00 97.44 209 ILE A C 1
ATOM 1654 O O . ILE A 1 209 ? -9.979 13.220 12.038 1.00 97.44 209 ILE A O 1
ATOM 1658 N N . GLN A 1 210 ? -9.013 15.193 11.614 1.00 97.06 210 GLN A N 1
ATOM 1659 C CA . GLN A 1 210 ? -9.145 15.661 12.993 1.00 97.06 210 GLN A CA 1
ATOM 1660 C C . GLN A 1 210 ? -10.616 15.794 13.422 1.00 97.06 210 GLN A C 1
ATOM 1662 O O . GLN A 1 210 ? -10.948 15.540 14.586 1.00 97.06 210 GLN A O 1
ATOM 1667 N N . GLN A 1 211 ? -11.506 16.182 12.504 1.00 97.62 211 GLN A N 1
ATOM 1668 C CA . GLN A 1 211 ? -12.948 16.232 12.754 1.00 97.62 211 GLN A CA 1
ATOM 1669 C C . GLN A 1 211 ? -13.534 14.832 12.946 1.00 97.62 211 GLN A C 1
ATOM 1671 O O . GLN A 1 211 ? -14.270 14.631 13.913 1.00 97.62 211 GLN A O 1
ATOM 1676 N N . LEU A 1 212 ? -13.173 13.872 12.089 1.00 97.75 212 LEU A N 1
ATOM 1677 C CA . LEU A 1 212 ? -13.583 12.471 12.213 1.00 97.75 212 LEU A CA 1
ATOM 1678 C C . LEU A 1 212 ? -13.126 11.879 13.552 1.00 97.75 212 LEU A C 1
ATOM 1680 O O . LEU A 1 212 ? -13.948 11.344 14.295 1.00 97.75 212 LEU A O 1
ATOM 1684 N N . ALA A 1 213 ? -11.853 12.059 13.912 1.00 96.62 213 ALA A N 1
ATOM 1685 C CA . ALA A 1 213 ? -11.289 11.590 15.181 1.00 96.62 213 ALA A CA 1
ATOM 1686 C C . ALA A 1 213 ? -12.005 12.192 16.404 1.00 96.62 213 ALA A C 1
ATOM 1688 O O . ALA A 1 213 ? -12.220 11.532 17.420 1.00 96.62 213 ALA A O 1
ATOM 1689 N N . SER A 1 214 ? -12.434 13.452 16.301 1.00 96.50 214 SER A N 1
ATOM 1690 C CA . SER A 1 214 ? -13.139 14.154 17.383 1.00 96.50 214 SER A CA 1
ATOM 1691 C C . SER A 1 214 ? -14.638 13.836 17.453 1.00 96.50 214 SER A C 1
ATOM 1693 O O . SER A 1 214 ? -15.298 14.231 18.416 1.00 96.50 214 SER A O 1
ATOM 1695 N N . ALA A 1 215 ? -15.197 13.153 16.449 1.00 96.38 215 ALA A N 1
ATOM 1696 C CA . ALA A 1 215 ? -16.634 12.911 16.340 1.00 96.38 215 ALA A CA 1
ATOM 1697 C C . ALA A 1 215 ? -17.148 11.794 17.266 1.00 96.38 215 ALA A C 1
ATOM 1699 O O . ALA A 1 215 ? -18.360 11.659 17.430 1.00 96.38 215 ALA A O 1
ATOM 1700 N N . GLY A 1 216 ? -16.253 11.023 17.897 1.00 93.69 216 GLY A N 1
ATOM 1701 C CA . GLY A 1 216 ? -16.632 9.919 18.782 1.00 93.69 216 GLY A CA 1
ATOM 1702 C C . GLY A 1 216 ? -17.287 8.757 18.034 1.00 93.69 216 GLY A C 1
ATOM 1703 O O . GLY A 1 216 ? -18.238 8.168 18.547 1.00 93.69 216 GLY A O 1
ATOM 1704 N N . LEU A 1 217 ? -16.800 8.471 16.822 1.00 97.25 217 LEU A N 1
ATOM 1705 C CA . LEU A 1 217 ? -17.307 7.405 15.961 1.00 97.25 217 LEU A CA 1
ATOM 1706 C C . LEU A 1 217 ? -17.157 6.036 16.630 1.00 97.25 217 LEU A C 1
ATOM 1708 O O . LEU A 1 217 ? -16.135 5.734 17.255 1.00 97.25 217 LEU A O 1
ATOM 1712 N N . THR A 1 218 ? -18.159 5.185 16.443 1.00 96.81 218 THR A N 1
ATOM 1713 C CA . THR A 1 218 ? -18.016 3.739 16.644 1.00 96.81 218 THR A CA 1
ATOM 1714 C C . THR A 1 218 ? -17.023 3.151 15.636 1.00 96.81 218 THR A C 1
ATOM 1716 O O . THR A 1 218 ? -16.712 3.780 14.625 1.00 96.81 218 THR A O 1
ATOM 1719 N N . LEU A 1 219 ? -16.515 1.943 15.902 1.00 95.06 219 LEU A N 1
ATOM 1720 C CA . LEU A 1 219 ? -15.603 1.254 14.982 1.00 95.06 219 LEU A CA 1
ATOM 1721 C C . LEU A 1 219 ? -16.262 1.030 13.613 1.00 95.06 219 LEU A C 1
ATOM 1723 O O . LEU A 1 219 ? -15.631 1.233 12.583 1.00 95.06 219 LEU A O 1
ATOM 1727 N N . GLU A 1 220 ? -17.544 0.671 13.603 1.00 94.50 220 GLU A N 1
ATOM 1728 C CA . GLU A 1 220 ? -18.344 0.513 12.389 1.00 94.50 220 GLU A CA 1
ATOM 1729 C C . GLU A 1 220 ? -18.458 1.823 11.606 1.00 94.50 220 GLU A C 1
ATOM 1731 O O . GLU A 1 220 ? -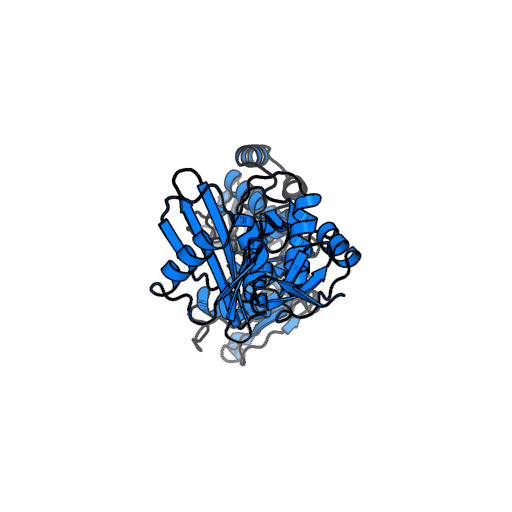18.213 1.838 10.408 1.00 94.50 220 GLU A O 1
ATOM 1736 N N . GLU A 1 221 ? -18.772 2.935 12.276 1.00 97.19 221 GLU A N 1
ATOM 1737 C CA . GLU A 1 221 ? -18.870 4.241 11.614 1.00 97.19 221 GLU A CA 1
ATOM 1738 C C . GLU A 1 221 ? -17.521 4.752 11.098 1.00 97.19 221 GLU A C 1
ATOM 1740 O O . GLU A 1 221 ? -17.498 5.523 10.140 1.00 97.19 221 GLU A O 1
ATOM 1745 N N . ALA A 1 222 ? -16.414 4.380 11.748 1.00 96.81 222 ALA A N 1
ATOM 1746 C CA . ALA A 1 222 ? -15.072 4.688 11.270 1.00 96.81 222 ALA A CA 1
ATOM 1747 C C . ALA A 1 222 ? -14.733 3.858 10.022 1.00 96.81 222 ALA A C 1
ATOM 1749 O O . ALA A 1 222 ? -14.298 4.431 9.028 1.00 96.81 222 ALA A O 1
ATOM 1750 N N . ALA A 1 223 ? -15.001 2.549 10.042 1.00 94.06 223 ALA A N 1
ATOM 1751 C CA . ALA A 1 223 ? -14.801 1.664 8.891 1.00 94.06 223 ALA A CA 1
ATOM 1752 C C . ALA A 1 223 ? -15.661 2.078 7.681 1.00 94.06 223 ALA A C 1
ATOM 1754 O O . ALA A 1 223 ? -15.181 2.105 6.559 1.00 94.06 223 ALA A O 1
ATOM 1755 N N . ASP A 1 224 ? -16.904 2.516 7.905 1.00 95.25 224 ASP A N 1
ATOM 1756 C CA . ASP A 1 224 ? -17.792 3.013 6.841 1.00 95.25 224 ASP A CA 1
ATOM 1757 C C . ASP A 1 224 ? -17.308 4.323 6.182 1.00 95.25 224 ASP A C 1
ATOM 1759 O O . ASP A 1 224 ? -17.928 4.794 5.227 1.00 95.25 224 ASP A O 1
ATOM 1763 N N . LYS A 1 225 ? -16.281 4.977 6.737 1.00 95.75 225 LYS A N 1
ATOM 1764 C CA . LYS A 1 225 ? -15.780 6.279 6.273 1.00 95.75 225 LYS A CA 1
ATOM 1765 C C . LYS A 1 225 ? -14.348 6.246 5.770 1.00 95.75 225 LYS A C 1
ATOM 1767 O O . LYS A 1 225 ? -13.980 7.146 5.023 1.00 95.75 225 LYS A O 1
ATOM 1772 N N . LEU A 1 226 ? -13.530 5.322 6.258 1.00 94.38 226 LEU A N 1
ATOM 1773 C CA . LEU A 1 226 ? -12.084 5.325 6.067 1.00 94.38 226 LEU A CA 1
ATOM 1774 C C . LEU A 1 226 ? -11.705 4.245 5.058 1.00 94.38 226 LEU A C 1
ATOM 1776 O O . LEU A 1 226 ? -11.375 3.134 5.448 1.00 94.38 226 LEU A O 1
ATOM 1780 N N . HIS A 1 227 ? -11.714 4.607 3.777 1.00 90.62 227 HIS A N 1
ATOM 1781 C CA . HIS A 1 227 ? -11.484 3.662 2.677 1.00 90.62 227 HIS A CA 1
ATOM 1782 C C . HIS A 1 227 ? -10.015 3.547 2.244 1.00 90.62 227 HIS A C 1
ATOM 1784 O O . HIS A 1 227 ? -9.670 2.727 1.397 1.00 90.62 227 HIS A O 1
ATOM 1790 N N . PHE A 1 228 ? -9.137 4.379 2.810 1.00 90.50 228 PHE A N 1
ATOM 1791 C CA . PHE A 1 228 ? -7.719 4.419 2.469 1.00 90.50 228 PHE A CA 1
ATOM 1792 C C . PHE A 1 228 ? -6.846 4.196 3.704 1.00 90.50 228 PHE A C 1
ATOM 1794 O O . PHE A 1 228 ? -7.068 4.795 4.760 1.00 90.50 228 PHE A O 1
ATOM 1801 N N . ILE A 1 229 ? -5.802 3.372 3.554 1.00 89.94 229 ILE A N 1
ATOM 1802 C CA . ILE A 1 229 ? -4.842 3.035 4.616 1.00 89.94 229 ILE A CA 1
ATOM 1803 C C . ILE A 1 229 ? -4.266 4.272 5.307 1.00 89.94 229 ILE A C 1
ATOM 1805 O O . ILE A 1 229 ? -4.179 4.303 6.537 1.00 89.94 229 ILE A O 1
ATOM 1809 N N . GLU A 1 230 ? -3.871 5.286 4.537 1.00 89.12 230 GLU A N 1
ATOM 1810 C CA . GLU A 1 230 ? -3.242 6.477 5.104 1.00 89.12 230 GLU A CA 1
ATOM 1811 C C . GLU A 1 230 ? -4.225 7.290 5.952 1.00 89.12 230 GLU A C 1
ATOM 1813 O O . GLU A 1 230 ? -3.881 7.707 7.059 1.00 89.12 230 GLU A O 1
ATOM 1818 N N . ASP A 1 231 ? -5.470 7.439 5.494 1.00 93.56 231 ASP A N 1
ATOM 1819 C CA . ASP A 1 231 ? -6.522 8.106 6.261 1.00 93.56 231 ASP A CA 1
ATOM 1820 C C . ASP A 1 231 ? -6.877 7.328 7.528 1.00 93.56 231 ASP A C 1
ATOM 1822 O O . ASP A 1 231 ? -7.026 7.933 8.589 1.00 93.56 231 ASP A O 1
ATOM 1826 N N . ALA A 1 232 ? -6.940 5.994 7.463 1.00 94.00 232 ALA A N 1
ATOM 1827 C CA . ALA A 1 232 ? -7.149 5.157 8.641 1.00 94.00 232 ALA A CA 1
ATOM 1828 C C . ALA A 1 232 ? -6.014 5.327 9.667 1.00 94.00 232 ALA A C 1
ATOM 1830 O O . ALA A 1 232 ? -6.273 5.563 10.850 1.00 94.00 232 ALA A O 1
ATOM 1831 N N . ALA A 1 233 ? -4.752 5.295 9.228 1.00 92.25 233 ALA A N 1
ATOM 1832 C CA . ALA A 1 233 ? -3.598 5.489 10.104 1.00 92.25 233 ALA A CA 1
ATOM 1833 C C . ALA A 1 233 ? -3.565 6.901 10.721 1.00 92.25 233 ALA A C 1
ATOM 1835 O O . ALA A 1 233 ? -3.315 7.058 11.922 1.00 92.25 233 ALA A O 1
ATOM 1836 N N . LEU A 1 234 ? -3.861 7.936 9.928 1.00 92.75 234 LEU A N 1
ATOM 1837 C CA . LEU A 1 234 ? -3.942 9.319 10.400 1.00 92.75 234 LEU A CA 1
ATOM 1838 C C . LEU A 1 234 ? -5.118 9.532 11.356 1.00 92.75 234 LEU A C 1
ATOM 1840 O O . LEU A 1 234 ? -4.960 10.219 12.366 1.00 92.75 234 LEU A O 1
ATOM 1844 N N . PHE A 1 235 ? -6.268 8.916 11.089 1.00 96.25 235 PHE A N 1
ATOM 1845 C CA . PHE A 1 235 ? -7.418 8.915 11.987 1.00 96.25 235 PHE A CA 1
ATOM 1846 C C . PHE A 1 235 ? -7.070 8.290 13.338 1.00 96.25 235 PHE A C 1
ATOM 1848 O O . PHE A 1 235 ? -7.380 8.879 14.378 1.00 96.25 235 PHE A O 1
ATOM 1855 N N . LEU A 1 236 ? -6.381 7.145 13.351 1.00 94.94 236 LEU A N 1
ATOM 1856 C CA . LEU A 1 236 ? -5.926 6.515 14.590 1.00 94.94 236 LEU A CA 1
ATOM 1857 C C . LEU A 1 236 ? -4.976 7.435 15.357 1.00 94.94 236 LEU A C 1
ATOM 1859 O O . LEU A 1 236 ? -5.188 7.692 16.545 1.00 94.94 236 LEU A O 1
ATOM 1863 N N . ARG A 1 237 ? -3.981 8.011 14.674 1.00 92.44 237 ARG A N 1
ATOM 1864 C CA . ARG A 1 237 ? -3.066 8.992 15.271 1.00 92.44 237 ARG A CA 1
ATOM 1865 C C . ARG A 1 237 ? -3.825 10.172 15.887 1.00 92.44 237 ARG A C 1
ATOM 1867 O O . ARG A 1 237 ? -3.591 10.518 17.045 1.00 92.44 237 ARG A O 1
ATOM 1874 N N . ALA A 1 238 ? -4.745 10.778 15.137 1.00 94.44 238 ALA A N 1
ATOM 1875 C CA . ALA A 1 238 ? -5.540 11.924 15.578 1.00 94.44 238 ALA A CA 1
ATOM 1876 C C . ALA A 1 238 ? -6.489 11.576 16.739 1.00 94.44 238 ALA A C 1
ATOM 1878 O O . ALA A 1 238 ? -6.769 12.428 17.585 1.00 94.44 238 ALA A O 1
ATOM 1879 N N . SER A 1 239 ? -6.928 10.317 16.817 1.00 94.31 239 SER A N 1
ATOM 1880 C CA . SER A 1 239 ? -7.735 9.765 17.915 1.00 94.31 239 SER A CA 1
ATOM 1881 C C . SER A 1 239 ? -6.913 9.446 19.171 1.00 94.31 239 SER A C 1
ATOM 1883 O O . SER A 1 239 ? -7.469 9.042 20.193 1.00 94.31 239 SER A O 1
ATOM 1885 N N . GLY A 1 240 ? -5.592 9.647 19.124 1.00 91.12 240 GLY A N 1
ATOM 1886 C CA . GLY A 1 240 ? -4.682 9.367 20.232 1.00 91.12 240 GLY A CA 1
ATOM 1887 C C . GLY A 1 240 ? -4.347 7.885 20.383 1.00 91.12 240 GLY A C 1
ATOM 1888 O O . GLY A 1 240 ? -4.048 7.447 21.497 1.00 91.12 240 GLY A O 1
ATOM 1889 N N . TYR A 1 241 ? -4.414 7.121 19.288 1.00 92.00 241 TYR A N 1
ATOM 1890 C CA . TYR A 1 241 ? -4.010 5.723 19.271 1.00 92.00 241 TYR A CA 1
ATOM 1891 C C . TYR A 1 241 ? -2.549 5.565 19.688 1.00 92.00 241 TYR A C 1
ATOM 1893 O O . TYR A 1 241 ? -1.686 6.347 19.284 1.00 92.00 241 TYR A O 1
ATOM 1901 N N . ARG A 1 242 ? -2.265 4.533 20.484 1.00 87.31 242 ARG A N 1
ATOM 1902 C CA . ARG A 1 242 ? -0.902 4.184 20.892 1.00 87.31 242 ARG A CA 1
ATOM 1903 C C . ARG A 1 242 ? -0.598 2.718 20.624 1.00 87.31 242 ARG A C 1
ATOM 1905 O O . ARG A 1 242 ? -1.388 1.837 20.949 1.00 87.31 242 ARG A O 1
ATOM 1912 N N . VAL A 1 243 ? 0.595 2.454 20.112 1.00 84.56 243 VAL A N 1
ATOM 1913 C CA . VAL A 1 243 ? 1.140 1.096 20.092 1.00 84.56 243 VAL A CA 1
ATOM 1914 C C . VAL A 1 243 ? 1.768 0.835 21.454 1.00 84.56 243 VAL A C 1
ATOM 1916 O O . VAL A 1 243 ? 2.639 1.584 21.899 1.00 84.56 243 VAL A O 1
ATOM 1919 N N . ASP A 1 244 ? 1.270 -0.181 22.150 1.00 74.44 244 ASP A N 1
ATOM 1920 C CA . ASP A 1 244 ? 1.621 -0.458 23.539 1.00 74.44 244 ASP A CA 1
ATOM 1921 C C . ASP A 1 244 ? 2.361 -1.792 23.633 1.00 74.44 244 ASP A C 1
ATOM 1923 O O . ASP A 1 244 ? 1.812 -2.840 23.301 1.00 74.44 244 ASP A O 1
ATOM 1927 N N . ASN A 1 245 ? 3.613 -1.737 24.087 1.00 63.28 245 ASN A N 1
ATOM 1928 C CA . ASN A 1 245 ? 4.468 -2.909 24.299 1.00 63.28 245 ASN A CA 1
ATOM 1929 C C . ASN A 1 245 ? 4.628 -3.258 25.790 1.00 63.28 245 ASN A C 1
ATOM 1931 O O . ASN A 1 245 ? 5.438 -4.118 26.127 1.00 63.28 245 ASN A O 1
ATOM 1935 N N . ASN A 1 246 ? 3.929 -2.557 26.690 1.00 56.97 246 ASN A N 1
ATOM 1936 C CA . ASN A 1 246 ? 4.003 -2.813 28.128 1.00 56.97 246 ASN A CA 1
ATOM 1937 C C . ASN A 1 246 ? 2.905 -3.786 28.588 1.00 56.97 246 ASN A C 1
ATOM 1939 O O . ASN A 1 246 ? 1.928 -4.031 27.879 1.00 56.97 246 ASN A O 1
ATOM 1943 N N . ASP A 1 247 ? 3.073 -4.300 29.809 1.00 61.31 247 ASP A N 1
ATOM 1944 C CA . ASP A 1 247 ? 2.215 -5.309 30.434 1.00 61.31 247 ASP A CA 1
ATOM 1945 C C . ASP A 1 247 ? 0.758 -4.810 30.620 1.00 61.31 247 ASP A C 1
ATOM 1947 O O . ASP A 1 247 ? -0.073 -4.966 29.731 1.00 61.31 247 ASP A O 1
ATOM 1951 N N . ALA A 1 248 ? 0.426 -4.172 31.752 1.00 65.69 248 ALA A N 1
ATOM 1952 C CA . ALA A 1 248 ? -0.953 -3.876 32.161 1.00 65.69 248 ALA A CA 1
ATOM 1953 C C . ALA A 1 248 ? -1.164 -2.447 32.702 1.00 65.69 248 ALA A C 1
ATOM 1955 O O . ALA A 1 248 ? -0.300 -1.870 33.363 1.00 65.69 248 ALA A O 1
ATOM 1956 N N . TYR A 1 249 ? -2.365 -1.904 32.488 1.00 71.88 249 TYR A N 1
ATOM 1957 C CA . TYR A 1 249 ? -2.811 -0.571 32.898 1.00 71.88 249 TYR A CA 1
ATOM 1958 C C . TYR A 1 249 ? -4.190 -0.619 33.567 1.00 71.88 249 TYR A C 1
ATOM 1960 O O . TYR A 1 249 ? -5.036 -1.439 33.219 1.00 71.88 249 TYR A O 1
ATOM 1968 N N . PHE A 1 250 ? -4.464 0.321 34.477 1.00 73.69 250 PHE A N 1
ATOM 1969 C CA . PHE A 1 250 ? -5.818 0.561 34.984 1.00 73.69 250 PHE A CA 1
ATOM 1970 C C . PHE A 1 250 ? -6.471 1.703 34.194 1.00 73.69 250 PHE A C 1
ATOM 1972 O O . PHE A 1 250 ? -6.149 2.875 34.401 1.00 73.69 250 PHE A O 1
ATOM 1979 N N . LEU A 1 251 ? -7.375 1.371 33.271 1.00 77.38 251 LEU A N 1
ATOM 1980 C CA . LEU A 1 251 ? -8.013 2.320 32.355 1.00 77.38 251 LEU A CA 1
ATOM 1981 C C . LEU A 1 251 ? -9.529 2.193 32.438 1.00 77.38 251 LEU A C 1
ATOM 1983 O O . LEU A 1 251 ? -10.072 1.095 32.510 1.00 77.38 251 LEU A O 1
ATOM 1987 N N . GLN A 1 252 ? -10.224 3.333 32.431 1.00 80.75 252 GLN A N 1
ATOM 1988 C CA . GLN A 1 252 ? -11.694 3.384 32.452 1.00 80.75 252 GLN A CA 1
ATOM 1989 C C . GLN A 1 252 ? -12.331 2.559 33.599 1.00 80.75 252 GLN A C 1
ATOM 1991 O O . GLN A 1 252 ? -13.451 2.074 33.476 1.00 80.75 252 GLN A O 1
ATOM 1996 N N . GLY A 1 253 ? -11.628 2.405 34.729 1.00 79.00 253 GLY A N 1
ATOM 1997 C CA . GLY A 1 253 ? -12.119 1.668 35.898 1.00 79.00 253 GLY A CA 1
ATOM 1998 C C . GLY A 1 253 ? -11.883 0.152 35.884 1.00 79.00 253 GLY A C 1
ATOM 1999 O O . GLY A 1 253 ? -12.433 -0.524 36.750 1.00 79.00 253 GLY A O 1
ATOM 2000 N N . ARG A 1 254 ? -11.084 -0.382 34.949 1.00 78.44 254 ARG A N 1
ATOM 2001 C CA . ARG A 1 254 ? -10.753 -1.815 34.835 1.00 78.44 254 ARG A CA 1
ATOM 2002 C C . ARG A 1 254 ? -9.272 -2.048 34.524 1.00 78.44 254 ARG A C 1
ATOM 2004 O O . ARG A 1 254 ? -8.593 -1.141 34.045 1.00 78.44 254 ARG A O 1
ATOM 2011 N N . TYR A 1 255 ? -8.781 -3.255 34.809 1.00 76.94 255 TYR A N 1
ATOM 2012 C CA . TYR A 1 255 ? -7.450 -3.700 34.385 1.00 76.94 255 TYR A CA 1
ATOM 2013 C C . TYR A 1 255 ? -7.468 -4.089 32.903 1.00 76.94 255 TYR A C 1
ATOM 2015 O O . TYR A 1 255 ? -8.388 -4.766 32.445 1.00 76.94 255 TYR A O 1
ATOM 2023 N N . VAL A 1 256 ? -6.466 -3.617 32.164 1.00 77.88 256 VAL A N 1
ATOM 2024 C CA . VAL A 1 256 ? -6.332 -3.739 30.709 1.00 77.88 256 VAL A CA 1
ATOM 2025 C C . VAL A 1 256 ? -4.888 -4.086 30.403 1.00 77.88 256 VAL A C 1
ATOM 2027 O O . VAL A 1 256 ? -3.993 -3.339 30.786 1.00 77.88 256 VAL A O 1
ATOM 2030 N N . ASN A 1 257 ? -4.649 -5.193 29.718 1.00 76.88 257 ASN A N 1
ATOM 2031 C CA . ASN A 1 257 ? -3.304 -5.633 29.376 1.00 76.88 257 ASN A CA 1
ATOM 2032 C C . ASN A 1 257 ? -3.256 -5.905 27.874 1.00 76.88 257 ASN A C 1
ATOM 2034 O O . ASN A 1 257 ? -3.966 -6.777 27.376 1.00 76.88 257 ASN A O 1
ATOM 2038 N N . PHE A 1 258 ? -2.451 -5.119 27.157 1.00 74.69 258 PHE A N 1
ATOM 2039 C CA . PHE A 1 258 ? -2.342 -5.223 25.700 1.00 74.69 258 PHE A CA 1
ATOM 2040 C C . PHE A 1 258 ? -1.342 -6.302 25.263 1.00 74.69 258 PHE A C 1
ATOM 2042 O O . PHE A 1 258 ? -1.365 -6.742 24.114 1.00 74.69 258 PHE A O 1
ATOM 2049 N N . SER A 1 259 ? -0.511 -6.765 26.198 1.00 66.38 259 SER A N 1
ATOM 2050 C CA . SER A 1 259 ? 0.398 -7.897 26.030 1.00 66.38 259 SER A CA 1
ATOM 2051 C C . SER A 1 259 ? -0.295 -9.255 26.249 1.00 66.38 259 SER A C 1
ATOM 2053 O O . SER A 1 259 ? 0.252 -10.292 25.865 1.00 66.38 259 SER A O 1
ATOM 2055 N N . LEU A 1 260 ? -1.506 -9.282 26.827 1.00 64.56 260 LEU A N 1
ATOM 2056 C CA . LEU A 1 260 ? -2.341 -10.481 26.922 1.00 64.56 260 LEU A CA 1
ATOM 2057 C C . LEU A 1 260 ? -3.029 -10.761 25.591 1.00 64.56 260 LEU A C 1
ATOM 2059 O O . LEU A 1 260 ? -4.027 -10.145 25.230 1.00 64.56 260 LEU A O 1
ATOM 2063 N N . ASN A 1 261 ? -2.543 -11.786 24.914 1.00 72.12 261 ASN A N 1
ATOM 2064 C CA . ASN A 1 261 ? -3.331 -12.494 23.922 1.00 72.12 261 ASN A CA 1
ATOM 2065 C C . ASN A 1 261 ? -4.290 -13.446 24.671 1.00 72.12 261 ASN A C 1
ATOM 2067 O O . ASN A 1 261 ? -3.800 -14.244 25.483 1.00 72.12 261 ASN A O 1
ATOM 2071 N N . PRO A 1 262 ? -5.624 -13.381 24.472 1.00 80.12 262 PRO A N 1
ATOM 2072 C CA . PRO A 1 262 ? -6.532 -14.371 25.045 1.00 80.12 262 PRO A CA 1
ATOM 2073 C C . PRO A 1 262 ? -6.098 -15.781 24.639 1.00 80.12 262 PRO A C 1
ATOM 2075 O O . PRO A 1 262 ? -5.587 -15.975 23.542 1.00 80.12 262 PRO A O 1
ATOM 2078 N N . GLY A 1 263 ? -6.247 -16.772 25.517 1.00 82.31 263 GLY A N 1
ATOM 2079 C CA . GLY A 1 263 ? -5.661 -18.087 25.271 1.00 82.31 263 GLY A CA 1
ATOM 2080 C C . GLY A 1 263 ? -6.291 -19.218 26.064 1.00 82.31 263 GLY A C 1
ATOM 2081 O O . GLY A 1 263 ? -6.975 -18.997 27.064 1.00 82.31 263 GLY A O 1
ATOM 2082 N N . GLY A 1 264 ? -6.079 -20.447 25.598 1.00 79.81 264 GLY A N 1
ATOM 2083 C CA . GLY A 1 264 ? -6.709 -21.633 26.160 1.00 79.81 264 GLY A CA 1
ATOM 2084 C C . GLY A 1 264 ? -6.082 -22.942 25.693 1.00 79.81 264 GLY A C 1
ATOM 2085 O O . GLY A 1 264 ? -5.499 -23.037 24.617 1.00 79.81 264 GLY A O 1
ATOM 2086 N N . TYR A 1 265 ? -6.237 -23.984 26.512 1.00 81.75 265 TYR A N 1
ATOM 2087 C CA . TYR A 1 265 ? -5.715 -25.315 26.212 1.00 81.75 265 TYR A CA 1
ATOM 2088 C C . TYR A 1 265 ? -6.777 -26.172 25.508 1.00 81.75 265 TYR A C 1
ATOM 2090 O O . TYR A 1 265 ? -7.725 -26.639 26.145 1.00 81.75 265 TYR A O 1
ATOM 2098 N N . ILE A 1 266 ? -6.623 -26.393 24.199 1.00 80.06 266 ILE A N 1
ATOM 2099 C CA . ILE A 1 266 ? -7.595 -27.092 23.342 1.00 80.06 266 ILE A CA 1
ATOM 2100 C C . ILE A 1 266 ? -6.898 -28.224 22.589 1.00 80.06 266 ILE A C 1
ATOM 2102 O O . ILE A 1 266 ? -5.828 -28.052 22.009 1.00 80.06 266 ILE A O 1
ATOM 2106 N N . GLY A 1 267 ? -7.492 -29.420 22.619 1.00 77.44 267 GLY A N 1
ATOM 2107 C CA . GLY A 1 267 ? -6.992 -30.570 21.859 1.00 77.44 267 GLY A CA 1
ATOM 2108 C C . GLY A 1 267 ? -5.588 -31.053 22.252 1.00 77.44 267 GLY A C 1
ATOM 2109 O O . GLY A 1 267 ? -4.968 -31.777 21.482 1.00 77.44 267 GLY A O 1
ATOM 2110 N N . GLY A 1 268 ? -5.085 -30.681 23.436 1.00 77.81 268 GLY A N 1
ATOM 2111 C CA . GLY A 1 268 ? -3.726 -31.011 23.885 1.00 77.81 268 GLY A CA 1
ATOM 2112 C C . GLY A 1 268 ? -2.674 -29.932 23.593 1.00 77.81 268 GLY A C 1
ATOM 2113 O O . GLY A 1 268 ? -1.486 -30.158 23.848 1.00 77.81 268 GLY A O 1
ATOM 2114 N N . TYR A 1 269 ? -3.098 -28.769 23.102 1.00 78.56 269 TYR A N 1
ATOM 2115 C CA . TYR A 1 269 ? -2.230 -27.677 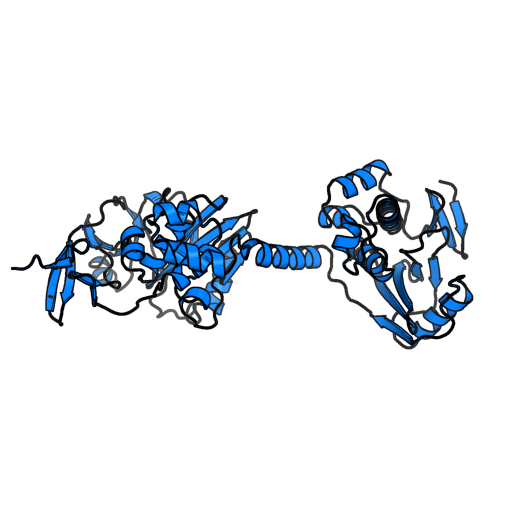22.675 1.00 78.56 269 TYR A CA 1
ATOM 2116 C C . TYR A 1 269 ? -2.636 -26.362 23.330 1.00 78.56 269 TYR A C 1
ATOM 2118 O O . TYR A 1 269 ? -3.802 -26.162 23.663 1.00 78.56 269 TYR A O 1
ATOM 2126 N N . ASP A 1 270 ? -1.655 -25.491 23.533 1.00 80.06 270 ASP A N 1
ATOM 2127 C CA . ASP A 1 270 ? -1.862 -24.148 24.065 1.00 80.06 270 ASP A CA 1
ATOM 2128 C C . ASP A 1 270 ? -2.120 -23.191 22.902 1.00 80.06 270 ASP A C 1
ATOM 2130 O O . ASP A 1 270 ? -1.278 -23.080 22.014 1.00 80.06 270 ASP A O 1
ATOM 2134 N N . TRP A 1 271 ? -3.284 -22.552 22.869 1.00 82.31 271 TRP A N 1
ATOM 2135 C CA . TRP A 1 271 ? -3.690 -21.636 21.806 1.00 82.31 271 TRP A CA 1
ATOM 2136 C C . TRP A 1 271 ? -3.741 -20.208 22.331 1.00 82.31 271 TRP A C 1
ATOM 2138 O O . TRP A 1 271 ? -4.229 -19.977 23.436 1.00 82.31 271 TRP A O 1
ATOM 2148 N N . GLY A 1 272 ? -3.271 -19.254 21.529 1.00 82.94 272 GLY A N 1
ATOM 2149 C CA . GLY A 1 272 ? -3.365 -17.823 21.810 1.00 82.94 272 GLY A CA 1
ATOM 2150 C C . GLY A 1 272 ? -3.944 -17.056 20.626 1.00 82.94 272 GLY A C 1
ATOM 2151 O O . GLY A 1 272 ? -3.513 -17.259 19.497 1.00 82.94 272 GLY A O 1
ATOM 2152 N N . TRP A 1 273 ? -4.881 -16.158 20.890 1.00 84.62 273 TRP A N 1
ATOM 2153 C CA . TRP A 1 273 ? -5.568 -15.299 19.931 1.00 84.62 273 TRP A CA 1
ATOM 2154 C C . TRP A 1 273 ? -5.009 -13.883 19.986 1.00 84.62 273 TRP A C 1
ATOM 2156 O O . TRP A 1 273 ? -4.615 -13.413 21.050 1.00 84.62 273 TRP A O 1
ATOM 2166 N N . GLY A 1 274 ? -4.994 -13.184 18.852 1.00 82.06 274 GLY A N 1
ATOM 2167 C CA . GLY A 1 274 ? -4.728 -11.748 18.854 1.00 82.06 274 GLY A CA 1
ATOM 2168 C C . GLY A 1 274 ? -5.800 -10.975 19.627 1.00 82.06 274 GLY A C 1
ATOM 2169 O O . GLY A 1 274 ? -6.924 -11.446 19.785 1.00 82.06 274 GLY A O 1
ATOM 2170 N N . LEU A 1 275 ? -5.463 -9.775 20.108 1.00 84.62 275 LEU A N 1
ATOM 2171 C CA . LEU A 1 275 ? -6.475 -8.872 20.657 1.00 84.62 275 LEU A CA 1
ATOM 2172 C C . LEU A 1 275 ? -7.478 -8.469 19.568 1.00 84.62 275 LEU A C 1
ATOM 2174 O O . LEU A 1 275 ? -7.040 -8.030 18.502 1.00 84.62 275 LEU A O 1
ATOM 2178 N N . PRO A 1 276 ? -8.789 -8.564 19.828 1.00 88.00 276 PRO A N 1
ATOM 2179 C CA . PRO A 1 276 ? -9.781 -8.190 18.829 1.00 88.00 276 PRO A CA 1
ATOM 2180 C C . PRO A 1 276 ? -9.817 -6.699 18.501 1.00 88.00 276 PRO A C 1
ATOM 2182 O O . PRO A 1 276 ? -9.540 -5.847 19.354 1.00 88.00 276 PRO A O 1
ATOM 2185 N N . ALA A 1 277 ? -10.217 -6.378 17.268 1.00 90.12 277 ALA A N 1
ATOM 2186 C CA . ALA A 1 277 ? -10.292 -5.003 16.772 1.00 90.12 277 ALA A CA 1
ATOM 2187 C C . ALA A 1 277 ? -11.183 -4.088 17.639 1.00 90.12 277 ALA A C 1
ATOM 2189 O O . ALA A 1 277 ? -10.824 -2.938 17.891 1.00 90.12 277 ALA A O 1
ATOM 2190 N N . ASP A 1 278 ? -12.320 -4.595 18.137 1.00 89.75 278 ASP A N 1
ATOM 2191 C CA . ASP A 1 278 ? -13.247 -3.848 19.003 1.00 89.75 278 ASP A CA 1
ATOM 2192 C C . ASP A 1 278 ? -12.587 -3.445 20.330 1.00 89.75 278 ASP A C 1
ATOM 2194 O O . ASP A 1 278 ? -12.745 -2.316 20.801 1.00 89.75 278 ASP A O 1
ATOM 2198 N N . TYR A 1 279 ? -11.799 -4.349 20.911 1.00 88.12 279 TYR A N 1
ATOM 2199 C CA . TYR A 1 279 ? -11.042 -4.110 22.130 1.00 88.12 279 TYR A CA 1
ATOM 2200 C C . TYR A 1 279 ? -9.949 -3.069 21.896 1.00 88.12 279 TYR A C 1
ATOM 2202 O O . TYR A 1 279 ? -9.855 -2.092 22.641 1.00 88.12 279 TYR A O 1
ATOM 2210 N N . THR A 1 280 ? -9.155 -3.241 20.840 1.00 89.75 280 THR A N 1
ATOM 2211 C CA . THR A 1 280 ? -8.080 -2.312 20.479 1.00 89.75 280 THR A CA 1
ATOM 2212 C C . THR A 1 280 ? -8.616 -0.908 20.180 1.00 89.75 280 THR A C 1
ATOM 2214 O O . THR A 1 280 ? -8.055 0.077 20.665 1.00 89.75 280 THR A O 1
ATOM 2217 N N . TYR A 1 281 ? -9.748 -0.802 19.479 1.00 92.75 281 TYR A N 1
ATOM 2218 C CA . TYR A 1 281 ? -10.422 0.471 19.220 1.00 92.75 281 TYR A CA 1
ATOM 2219 C C . TYR A 1 281 ? -10.955 1.119 20.503 1.00 92.75 281 TYR A C 1
ATOM 2221 O O . TYR A 1 281 ? -10.706 2.295 20.757 1.00 92.75 281 TYR A O 1
ATOM 2229 N N . ALA A 1 282 ? -11.640 0.359 21.366 1.00 90.88 282 ALA A N 1
ATOM 2230 C CA . ALA A 1 282 ? -12.272 0.889 22.578 1.00 90.88 282 ALA A CA 1
ATOM 2231 C C . ALA A 1 282 ? -11.292 1.586 23.541 1.00 90.88 282 ALA A C 1
ATOM 2233 O O . ALA A 1 282 ? -11.684 2.486 24.292 1.00 90.88 282 ALA A O 1
ATOM 2234 N N . TYR A 1 283 ? -10.023 1.177 23.531 1.00 89.44 283 TYR A N 1
ATOM 2235 C CA . TYR A 1 283 ? -8.971 1.793 24.342 1.00 89.44 283 TYR A CA 1
ATOM 2236 C C . TYR A 1 283 ? -7.969 2.628 23.555 1.00 89.44 283 TYR A C 1
ATOM 2238 O O . TYR A 1 283 ? -7.062 3.201 24.173 1.00 89.44 283 TYR A O 1
ATOM 2246 N N . MET A 1 284 ? -8.126 2.680 22.230 1.00 91.38 284 MET A N 1
ATOM 2247 C CA . MET A 1 284 ? -7.184 3.299 21.304 1.00 91.38 284 MET A CA 1
ATOM 2248 C C . MET A 1 284 ? -5.747 2.840 21.585 1.00 91.38 284 MET A C 1
ATOM 2250 O O . MET A 1 284 ? -4.830 3.651 21.732 1.00 91.38 284 MET A O 1
ATOM 2254 N N . ALA A 1 285 ? -5.569 1.528 21.762 1.00 89.00 285 ALA A N 1
ATOM 2255 C CA . ALA A 1 285 ? -4.268 0.939 22.045 1.00 89.00 285 ALA A CA 1
ATOM 2256 C C . ALA A 1 285 ? -4.191 -0.550 21.697 1.00 89.00 285 ALA A C 1
ATOM 2258 O O . ALA A 1 285 ? -5.162 -1.287 21.883 1.00 89.00 285 ALA A O 1
ATOM 2259 N N . GLY A 1 286 ? -3.018 -1.006 21.258 1.00 87.69 286 GLY A N 1
ATOM 2260 C CA . GLY A 1 286 ? -2.782 -2.414 20.942 1.00 87.69 286 GLY A CA 1
ATOM 2261 C C . GLY A 1 286 ? -1.320 -2.759 20.661 1.00 87.69 286 GLY A C 1
ATOM 2262 O O . GLY A 1 286 ? -0.471 -1.882 20.521 1.00 87.69 286 GLY A O 1
ATOM 2263 N N . THR A 1 287 ? -1.050 -4.060 20.570 1.00 86.12 287 THR A N 1
ATOM 2264 C CA . THR A 1 287 ? 0.222 -4.651 20.112 1.00 86.12 287 THR A CA 1
ATOM 2265 C C . THR A 1 287 ? 0.212 -4.866 18.594 1.00 86.12 287 THR A C 1
ATOM 2267 O O . THR A 1 287 ? -0.717 -4.423 17.914 1.00 86.12 287 THR A O 1
ATOM 2270 N N . CYS A 1 288 ? 1.206 -5.578 18.046 1.00 87.00 288 CYS A N 1
ATOM 2271 C CA . CYS A 1 288 ? 1.222 -6.030 16.648 1.00 87.00 288 CYS A CA 1
ATOM 2272 C C . CYS A 1 288 ? -0.079 -6.729 16.231 1.00 87.00 288 CYS A C 1
ATOM 2274 O O . CYS A 1 288 ? -0.694 -6.333 15.244 1.00 87.00 288 CYS A O 1
ATOM 2276 N N . ASN A 1 289 ? -0.565 -7.676 17.040 1.00 85.62 289 ASN A N 1
ATOM 2277 C CA . ASN A 1 289 ? -1.836 -8.366 16.806 1.00 85.62 289 ASN A CA 1
ATOM 2278 C C . ASN A 1 289 ? -3.027 -7.402 16.809 1.00 85.62 289 ASN A C 1
ATOM 2280 O O . ASN A 1 289 ? -3.768 -7.345 15.833 1.00 85.62 289 ASN A O 1
ATOM 2284 N N . GLY A 1 290 ? -3.198 -6.640 17.893 1.00 88.69 290 GLY A N 1
ATOM 2285 C CA . GLY A 1 290 ? -4.357 -5.758 18.049 1.00 88.69 290 GLY A CA 1
ATOM 2286 C C . GLY A 1 290 ? -4.414 -4.671 16.979 1.00 88.69 290 GLY A C 1
ATOM 2287 O O . GLY A 1 290 ? -5.458 -4.447 16.375 1.00 88.69 290 GLY A O 1
ATOM 2288 N N . THR A 1 291 ? -3.275 -4.038 16.686 1.00 91.00 291 THR A N 1
ATOM 2289 C CA . THR A 1 291 ? -3.196 -3.000 15.648 1.00 91.00 291 THR A CA 1
ATOM 2290 C C . THR A 1 291 ? -3.475 -3.582 14.267 1.00 91.00 291 THR A C 1
ATOM 2292 O O . THR A 1 291 ? -4.232 -2.984 13.510 1.00 91.00 291 THR A O 1
ATOM 2295 N N . SER A 1 292 ? -2.929 -4.763 13.954 1.00 91.06 292 SER A N 1
ATOM 2296 C CA . SER A 1 292 ? -3.184 -5.414 12.664 1.00 91.06 292 SER A CA 1
ATOM 2297 C C . SER A 1 292 ? -4.649 -5.808 12.502 1.00 91.06 292 SER A C 1
ATOM 2299 O O . SER A 1 292 ? -5.197 -5.686 11.410 1.00 91.06 292 SER A O 1
ATOM 2301 N N . ASN A 1 293 ? -5.300 -6.252 13.582 1.00 90.81 293 ASN A N 1
ATOM 2302 C CA . ASN A 1 293 ? -6.731 -6.552 13.601 1.00 90.81 293 ASN A CA 1
ATOM 2303 C C . ASN A 1 293 ? -7.568 -5.289 13.420 1.00 90.81 293 ASN A C 1
ATOM 2305 O O . ASN A 1 293 ? -8.492 -5.278 12.615 1.00 90.81 293 ASN A O 1
ATOM 2309 N N . LEU A 1 294 ? -7.219 -4.205 14.114 1.00 93.06 294 LEU A N 1
ATOM 2310 C CA . LEU A 1 294 ? -7.916 -2.935 13.965 1.00 93.06 294 LEU A CA 1
ATOM 2311 C C . LEU A 1 294 ? -7.800 -2.380 12.539 1.00 93.06 294 LEU A C 1
ATOM 2313 O O . LEU A 1 294 ? -8.808 -1.996 11.955 1.00 93.06 294 LEU A O 1
ATOM 2317 N N . MET A 1 295 ? -6.599 -2.374 11.962 1.00 92.94 295 MET A N 1
ATOM 2318 C CA . MET A 1 295 ? -6.391 -1.897 10.593 1.00 92.94 295 MET A CA 1
ATOM 2319 C C . MET A 1 295 ? -7.121 -2.769 9.572 1.00 92.94 295 MET A C 1
ATOM 2321 O O . MET A 1 295 ? -7.788 -2.239 8.690 1.00 92.94 295 MET A O 1
ATOM 2325 N N . ASN A 1 296 ? -7.086 -4.095 9.734 1.00 91.56 296 ASN A N 1
ATOM 2326 C CA . ASN A 1 296 ? -7.854 -5.004 8.885 1.00 91.56 296 ASN A CA 1
ATOM 2327 C C . ASN A 1 296 ? -9.366 -4.713 8.995 1.00 91.56 296 ASN A C 1
ATOM 2329 O O . ASN A 1 296 ? -10.052 -4.582 7.986 1.00 91.56 296 ASN A O 1
ATOM 2333 N N . ARG A 1 297 ? -9.887 -4.493 10.209 1.00 92.50 297 ARG A N 1
ATOM 2334 C CA . ARG A 1 297 ? -11.307 -4.187 10.428 1.00 92.50 297 ARG A CA 1
ATOM 2335 C C . ARG A 1 297 ? -11.751 -2.851 9.835 1.00 92.50 297 ARG A C 1
ATOM 2337 O O . ARG A 1 297 ? -12.891 -2.767 9.375 1.00 92.50 297 ARG A O 1
ATOM 2344 N N . LEU A 1 298 ? -10.897 -1.828 9.912 1.00 93.00 298 LEU A N 1
ATOM 2345 C CA . LEU A 1 298 ? -11.171 -0.494 9.374 1.00 93.00 298 LEU A CA 1
ATOM 2346 C C . LEU A 1 298 ? -11.246 -0.496 7.849 1.00 93.00 298 LEU A C 1
ATOM 2348 O O . LEU A 1 298 ? -12.070 0.224 7.314 1.00 93.00 298 LEU A O 1
ATOM 2352 N N . LEU A 1 299 ? -10.430 -1.322 7.195 1.00 90.69 299 LEU A N 1
ATOM 2353 C CA . LEU A 1 299 ? -10.271 -1.339 5.736 1.00 90.69 299 LEU A CA 1
ATOM 2354 C C . LEU A 1 299 ? -11.057 -2.467 5.053 1.00 90.69 299 LEU A C 1
ATOM 2356 O O . LEU A 1 299 ? -10.873 -2.737 3.869 1.00 90.69 299 LEU A O 1
ATOM 2360 N N . ALA A 1 300 ? -11.862 -3.200 5.829 1.00 88.75 300 ALA A N 1
ATOM 2361 C CA . ALA A 1 300 ? -12.519 -4.429 5.409 1.00 88.75 300 ALA A CA 1
ATOM 2362 C C . ALA A 1 300 ? -13.406 -4.223 4.171 1.00 88.75 300 ALA A C 1
ATOM 2364 O O . ALA A 1 300 ? -14.522 -3.717 4.271 1.00 88.75 300 ALA A O 1
ATOM 2365 N N . GLY A 1 301 ? -12.938 -4.730 3.028 1.00 87.19 301 GLY A N 1
ATOM 2366 C CA . GLY A 1 301 ? -13.673 -4.691 1.762 1.00 87.19 301 GLY A CA 1
ATOM 2367 C C . GLY A 1 301 ? -13.328 -3.513 0.851 1.00 87.19 301 GLY A C 1
ATOM 2368 O O . GLY A 1 301 ? -13.938 -3.404 -0.212 1.00 87.19 301 GLY A O 1
ATOM 2369 N N . ASP A 1 302 ? -12.357 -2.678 1.227 1.00 88.81 302 ASP A N 1
ATOM 2370 C CA . ASP A 1 302 ? -11.908 -1.539 0.415 1.00 88.81 302 ASP A CA 1
ATOM 2371 C C . ASP A 1 302 ? -10.859 -1.924 -0.645 1.00 88.81 302 ASP A C 1
ATOM 2373 O O . ASP A 1 302 ? -10.637 -1.182 -1.600 1.00 88.81 302 ASP A O 1
ATOM 2377 N N . TYR A 1 303 ? -10.252 -3.108 -0.515 1.00 87.75 303 TYR A N 1
ATOM 2378 C CA . TYR A 1 303 ? -9.221 -3.636 -1.416 1.00 87.75 303 TYR A CA 1
ATOM 2379 C C . TYR A 1 303 ? -9.651 -4.968 -2.049 1.00 87.75 303 TYR A C 1
ATOM 2381 O O . TYR A 1 303 ? -10.495 -5.679 -1.497 1.00 87.75 303 TYR A O 1
ATOM 2389 N N . GLU A 1 304 ? -9.055 -5.339 -3.194 1.00 88.69 304 GLU A N 1
ATOM 2390 C CA . GLU A 1 304 ? -9.318 -6.637 -3.856 1.00 88.69 304 GLU A CA 1
ATOM 2391 C C . GLU A 1 304 ? -9.110 -7.817 -2.901 1.00 88.69 304 GLU A C 1
ATOM 2393 O O . GLU A 1 304 ? -9.822 -8.823 -2.956 1.00 88.69 304 GLU A O 1
ATOM 2398 N N . GLU A 1 305 ? -8.107 -7.685 -2.038 1.00 88.19 305 GLU A N 1
ATOM 2399 C CA . GLU A 1 305 ? -7.729 -8.671 -1.046 1.00 88.19 305 GLU A CA 1
ATOM 2400 C C . GLU A 1 305 ? -7.060 -7.964 0.139 1.00 88.19 305 GLU A C 1
ATOM 2402 O O . GLU A 1 305 ? -6.336 -6.985 -0.034 1.00 88.19 305 GLU A O 1
ATOM 2407 N N . GLN A 1 306 ? -7.259 -8.471 1.351 1.00 89.19 306 GLN A N 1
ATOM 2408 C CA . GLN A 1 306 ? -6.529 -8.021 2.532 1.00 89.19 306 GLN A CA 1
ATOM 2409 C C . GLN A 1 306 ? -6.359 -9.172 3.505 1.00 89.19 306 GLN A C 1
ATOM 2411 O O . GLN A 1 306 ? -7.233 -10.032 3.638 1.00 89.19 306 GLN A O 1
ATOM 2416 N N . GLY A 1 307 ? -5.255 -9.167 4.231 1.00 90.44 307 GLY A N 1
ATOM 2417 C CA . GLY A 1 307 ? -4.989 -10.227 5.178 1.00 90.44 307 GLY A CA 1
ATOM 2418 C C . GLY A 1 307 ? -3.832 -9.907 6.094 1.00 90.44 307 GLY A C 1
ATOM 2419 O O . GLY A 1 307 ? -3.566 -8.753 6.452 1.00 90.44 307 GLY A O 1
ATOM 2420 N N . TYR A 1 308 ? -3.162 -10.973 6.498 1.00 90.12 308 TYR A N 1
ATOM 2421 C CA . TYR A 1 308 ? -2.082 -10.909 7.454 1.00 90.12 308 TYR A CA 1
ATOM 2422 C C . TYR A 1 308 ? -0.836 -11.582 6.913 1.00 90.12 308 TYR A C 1
ATOM 2424 O O . TYR A 1 308 ? -0.894 -12.611 6.238 1.00 90.12 308 TYR A O 1
ATOM 2432 N N . VAL A 1 309 ? 0.303 -11.029 7.303 1.00 89.25 309 VAL A N 1
ATOM 2433 C CA . VAL A 1 309 ? 1.575 -11.731 7.279 1.00 89.25 309 VAL A CA 1
ATOM 2434 C C . VAL A 1 309 ? 1.961 -12.002 8.715 1.00 89.25 309 VAL A C 1
ATOM 2436 O O . VAL A 1 309 ? 2.155 -11.084 9.514 1.00 89.25 309 VAL A O 1
ATOM 2439 N N . GLN A 1 310 ? 2.031 -13.281 9.062 1.00 82.94 310 GLN A N 1
ATOM 2440 C CA . GLN A 1 310 ? 2.422 -13.718 10.386 1.00 82.94 310 GLN A CA 1
ATOM 2441 C C . GLN A 1 310 ? 3.790 -14.359 10.344 1.00 82.94 310 GLN A C 1
ATOM 2443 O O . GLN A 1 310 ? 4.070 -15.317 9.620 1.00 82.94 310 GLN A O 1
ATOM 2448 N N . TYR A 1 311 ? 4.616 -13.838 11.227 1.00 75.75 311 TYR A N 1
ATOM 2449 C CA . TYR A 1 311 ? 5.917 -14.359 11.524 1.00 75.75 311 TYR A CA 1
ATOM 2450 C C . TYR A 1 311 ? 5.821 -15.207 12.799 1.00 75.75 311 TYR A C 1
ATOM 2452 O O . TYR A 1 311 ? 5.595 -14.708 13.915 1.00 75.75 311 TYR A O 1
ATOM 2460 N N . PHE A 1 312 ? 5.959 -16.524 12.632 1.00 65.25 312 PHE A N 1
ATOM 2461 C CA . PHE A 1 312 ? 5.960 -17.484 13.733 1.00 65.25 312 PHE A CA 1
ATOM 2462 C C . PHE A 1 312 ? 7.324 -17.431 14.427 1.00 65.25 312 PHE A C 1
ATOM 2464 O O . PHE A 1 312 ? 8.243 -18.199 14.171 1.00 65.25 312 PHE A O 1
ATOM 2471 N N . GLY A 1 313 ? 7.406 -16.416 15.285 1.00 55.06 313 GLY A N 1
ATOM 2472 C CA . GLY A 1 313 ? 8.555 -15.985 16.077 1.00 55.06 313 GLY A CA 1
ATOM 2473 C C . GLY A 1 313 ? 8.232 -14.741 16.921 1.00 55.06 313 GLY A C 1
ATOM 2474 O O . GLY A 1 313 ? 8.876 -14.512 17.939 1.00 55.06 313 GLY A O 1
ATOM 2475 N N . GLY A 1 314 ? 7.141 -14.015 16.618 1.00 69.00 314 GLY A N 1
ATOM 2476 C CA . GLY A 1 314 ? 6.580 -13.029 17.556 1.00 69.00 314 GLY A CA 1
ATOM 2477 C C . GLY A 1 314 ? 5.750 -11.897 16.959 1.00 69.00 314 GLY A C 1
ATOM 2478 O O . GLY A 1 314 ? 5.144 -11.160 17.731 1.00 69.00 314 GLY A O 1
ATOM 2479 N N . HIS A 1 315 ? 5.679 -11.768 15.631 1.00 81.44 315 HIS A N 1
ATOM 2480 C CA . HIS A 1 315 ? 5.171 -10.556 14.986 1.00 81.44 315 HIS A CA 1
ATOM 2481 C C . HIS A 1 315 ? 4.093 -10.840 13.938 1.00 81.44 315 HIS A C 1
ATOM 2483 O O . HIS A 1 315 ? 4.050 -11.922 13.350 1.00 81.44 315 HIS A O 1
ATOM 2489 N N . ILE A 1 316 ? 3.209 -9.874 13.724 1.00 85.50 316 ILE A N 1
ATOM 2490 C CA . ILE A 1 316 ? 2.181 -9.908 12.686 1.00 85.50 316 ILE A CA 1
ATOM 2491 C C . ILE A 1 316 ? 1.986 -8.494 12.157 1.00 85.50 316 ILE A C 1
ATOM 2493 O O . ILE A 1 316 ? 2.091 -7.530 12.916 1.00 85.50 316 ILE A O 1
ATOM 2497 N N . PHE A 1 317 ? 1.693 -8.404 10.872 1.00 89.69 317 PHE A N 1
ATOM 2498 C CA . PHE A 1 317 ? 1.371 -7.164 10.188 1.00 89.69 317 PHE A CA 1
ATOM 2499 C C . PHE A 1 317 ? 0.424 -7.458 9.024 1.00 89.69 317 PHE A C 1
ATOM 2501 O O . PHE A 1 317 ? 0.030 -8.610 8.806 1.00 89.69 317 PHE A O 1
ATOM 2508 N N . ASN A 1 318 ? 0.002 -6.424 8.307 1.00 92.06 318 ASN A N 1
ATOM 2509 C CA . ASN A 1 318 ? -1.008 -6.556 7.268 1.00 92.06 318 ASN A CA 1
ATOM 2510 C C . ASN A 1 318 ? -0.381 -6.675 5.881 1.00 92.06 318 ASN A C 1
ATOM 2512 O O . ASN A 1 318 ? 0.728 -6.206 5.629 1.00 92.06 318 ASN A O 1
ATOM 2516 N N . TYR A 1 319 ? -1.144 -7.244 4.959 1.00 91.81 319 TYR A N 1
ATOM 2517 C CA . TYR A 1 319 ? -0.992 -6.922 3.549 1.00 91.81 319 TYR A CA 1
ATOM 2518 C C . TYR A 1 319 ? -2.351 -6.566 2.963 1.00 91.81 319 TYR A C 1
ATOM 2520 O O . TYR A 1 319 ? -3.391 -6.990 3.479 1.00 91.81 319 TYR A O 1
ATOM 2528 N N . VAL A 1 320 ? -2.323 -5.837 1.857 1.00 90.25 320 VAL A N 1
ATOM 2529 C CA . VAL A 1 320 ? -3.471 -5.681 0.965 1.00 90.25 320 VAL A CA 1
ATOM 2530 C C . VAL A 1 320 ? -3.047 -5.952 -0.468 1.00 90.25 320 VAL A C 1
ATOM 2532 O O . VAL A 1 320 ? -1.862 -5.871 -0.795 1.00 90.25 320 VAL A O 1
ATOM 2535 N N . LYS A 1 321 ? -4.008 -6.285 -1.320 1.00 88.06 321 LYS A N 1
ATOM 2536 C CA . LYS A 1 321 ? -3.809 -6.458 -2.750 1.00 88.06 321 LYS A CA 1
ATOM 2537 C C . LYS A 1 321 ? -4.714 -5.516 -3.512 1.00 88.06 321 LYS A C 1
ATOM 2539 O O . LYS A 1 321 ? -5.904 -5.429 -3.216 1.00 88.06 321 LYS A O 1
ATOM 2544 N N . GLN A 1 322 ? -4.142 -4.851 -4.498 1.00 85.44 322 GLN A N 1
ATOM 2545 C CA . GLN A 1 322 ? -4.869 -3.963 -5.388 1.00 85.44 322 GLN A CA 1
ATOM 2546 C C . GLN A 1 322 ? -4.157 -3.926 -6.736 1.00 85.44 322 GLN A C 1
ATOM 2548 O O . GLN A 1 322 ? -2.924 -3.908 -6.786 1.00 85.44 322 GLN A O 1
ATOM 2553 N N . ASP A 1 323 ? -4.922 -3.934 -7.826 1.00 81.56 323 ASP A N 1
ATOM 2554 C CA . ASP A 1 323 ? -4.410 -3.809 -9.193 1.00 81.56 323 ASP A CA 1
ATOM 2555 C C . ASP A 1 323 ? -3.282 -4.817 -9.495 1.00 81.56 323 ASP A C 1
ATOM 2557 O O . ASP A 1 323 ? -2.254 -4.491 -10.103 1.00 81.56 323 ASP A O 1
ATOM 2561 N N . GLY A 1 324 ? -3.470 -6.053 -9.012 1.00 80.56 324 GLY A N 1
ATOM 2562 C CA . GLY A 1 324 ? -2.561 -7.183 -9.216 1.00 80.56 324 GLY A CA 1
ATOM 2563 C C . GLY A 1 324 ? -1.299 -7.203 -8.348 1.00 80.56 324 GLY A C 1
ATOM 2564 O O . GLY A 1 324 ? -0.415 -8.012 -8.620 1.00 80.56 324 GLY A O 1
ATOM 2565 N N . TYR A 1 325 ? -1.183 -6.330 -7.344 1.00 84.31 325 TYR A N 1
ATOM 2566 C CA . TYR A 1 325 ? 0.020 -6.199 -6.516 1.00 84.31 325 TYR A CA 1
ATOM 2567 C C . TYR A 1 325 ? -0.277 -6.343 -5.038 1.00 84.31 325 TYR A C 1
ATOM 2569 O O . TYR A 1 325 ? -1.319 -5.895 -4.578 1.00 84.31 325 TYR A O 1
ATOM 2577 N N . TYR A 1 326 ? 0.674 -6.918 -4.310 1.00 88.06 326 TYR A N 1
ATOM 2578 C CA . TYR A 1 326 ? 0.668 -7.062 -2.863 1.00 88.06 326 TYR A CA 1
ATOM 2579 C C . TYR A 1 326 ? 1.467 -5.932 -2.219 1.00 88.06 326 TYR A C 1
ATOM 2581 O O . TYR A 1 326 ? 2.617 -5.679 -2.580 1.00 88.06 326 TYR A O 1
ATOM 2589 N N . TYR A 1 327 ? 0.853 -5.287 -1.236 1.00 89.31 327 TYR A N 1
ATOM 2590 C CA . TYR A 1 327 ? 1.410 -4.201 -0.444 1.00 89.31 327 TYR A CA 1
ATOM 2591 C C . TYR A 1 327 ? 1.546 -4.688 0.993 1.00 89.31 327 TYR A C 1
ATOM 2593 O O . TYR A 1 327 ? 0.547 -4.997 1.640 1.00 89.31 327 TYR A O 1
ATOM 2601 N N . PHE A 1 328 ? 2.777 -4.772 1.490 1.00 90.38 328 PHE A N 1
ATOM 2602 C CA . PHE A 1 328 ? 3.079 -5.242 2.841 1.00 90.38 328 PHE A CA 1
ATOM 2603 C C . PHE A 1 328 ? 3.158 -4.043 3.785 1.00 90.38 328 PHE A C 1
ATOM 2605 O O . PHE A 1 328 ? 3.986 -3.152 3.579 1.00 90.38 328 PHE A O 1
ATOM 2612 N N . CYS A 1 329 ? 2.300 -4.004 4.804 1.00 90.06 329 CYS A N 1
ATOM 2613 C CA . CYS A 1 329 ? 2.078 -2.820 5.631 1.00 90.06 329 CYS A CA 1
ATOM 2614 C C . CYS A 1 329 ? 2.326 -3.085 7.117 1.00 90.06 329 CYS A C 1
ATOM 2616 O O . CYS A 1 329 ? 1.630 -3.887 7.741 1.00 90.06 329 CYS A O 1
ATOM 2618 N N . GLU A 1 330 ? 3.268 -2.343 7.697 1.00 89.56 330 GLU A N 1
ATOM 2619 C CA . GLU A 1 330 ? 3.615 -2.370 9.113 1.00 89.56 330 GLU A CA 1
ATOM 2620 C C . GLU A 1 330 ? 3.124 -1.112 9.828 1.00 89.56 330 GLU A C 1
ATOM 2622 O O . GLU A 1 330 ? 3.761 -0.061 9.809 1.00 89.56 330 GLU A O 1
ATOM 2627 N N . PHE A 1 331 ? 1.991 -1.224 10.513 1.00 89.25 331 PHE A N 1
ATOM 2628 C CA . PHE A 1 331 ? 1.387 -0.091 11.214 1.00 89.25 331 PHE A CA 1
ATOM 2629 C C . PHE A 1 331 ? 1.927 0.110 12.630 1.00 89.25 331 PHE A C 1
ATOM 2631 O O . PHE A 1 331 ? 1.898 1.226 13.149 1.00 89.25 331 PHE A O 1
ATOM 2638 N N . THR A 1 332 ? 2.454 -0.938 13.264 1.00 85.69 332 THR A N 1
ATOM 2639 C CA . THR A 1 332 ? 2.957 -0.863 14.643 1.00 85.69 332 THR A CA 1
ATOM 2640 C C . THR A 1 332 ? 4.328 -0.231 14.764 1.00 85.69 332 THR A C 1
ATOM 2642 O O . THR A 1 332 ? 4.713 0.211 15.846 1.00 85.69 332 THR A O 1
ATOM 2645 N N . ASN A 1 333 ? 5.045 -0.133 13.650 1.00 81.19 333 ASN A N 1
ATOM 2646 C CA . ASN A 1 333 ? 6.367 0.460 13.593 1.00 81.19 333 ASN A CA 1
ATOM 2647 C C . ASN A 1 333 ? 6.469 1.461 12.433 1.00 81.19 333 ASN A C 1
ATOM 2649 O O . ASN A 1 333 ? 7.418 1.402 11.659 1.00 81.19 333 ASN A O 1
ATOM 2653 N N . CYS A 1 334 ? 5.523 2.401 12.338 1.00 82.31 334 CYS A N 1
ATOM 2654 C CA . CYS A 1 334 ? 5.541 3.470 11.334 1.00 82.31 334 CYS A CA 1
ATOM 2655 C C . CYS A 1 334 ? 5.543 4.885 11.936 1.00 82.31 334 CYS A C 1
ATOM 2657 O O . CYS A 1 334 ? 5.132 5.107 13.076 1.00 82.31 334 CYS A O 1
ATOM 2659 N N . GLU A 1 335 ? 5.954 5.868 11.138 1.00 81.81 335 GLU A N 1
ATOM 2660 C CA . GLU A 1 335 ? 6.037 7.289 11.479 1.00 81.81 335 GLU A CA 1
ATOM 2661 C C . GLU A 1 335 ? 4.663 7.870 11.800 1.00 81.81 335 GLU A C 1
ATOM 2663 O O . GLU A 1 335 ? 4.525 8.657 12.736 1.00 81.81 335 GLU A O 1
ATOM 2668 N N . ILE A 1 336 ? 3.634 7.460 11.056 1.00 83.50 336 ILE A N 1
ATOM 2669 C CA . ILE A 1 336 ? 2.288 8.013 11.209 1.00 83.50 336 ILE A CA 1
ATOM 2670 C C . ILE A 1 336 ? 1.747 7.729 12.610 1.00 83.50 336 ILE A C 1
ATOM 2672 O O . ILE A 1 336 ? 1.244 8.643 13.260 1.00 83.50 336 ILE A O 1
ATOM 2676 N N . ILE A 1 337 ? 1.880 6.494 13.096 1.00 82.94 337 ILE A N 1
ATOM 2677 C CA . ILE A 1 337 ? 1.317 6.084 14.388 1.00 82.94 337 ILE A CA 1
ATOM 2678 C C . ILE A 1 337 ? 2.335 6.246 15.527 1.00 82.94 337 ILE A C 1
ATOM 2680 O O . ILE A 1 337 ? 1.986 6.746 16.597 1.00 82.94 337 ILE A O 1
ATOM 2684 N N . CYS A 1 338 ? 3.595 5.863 15.309 1.00 77.69 338 CYS A N 1
ATOM 2685 C CA . CYS A 1 338 ? 4.610 5.753 16.362 1.00 77.69 338 CYS A CA 1
ATOM 2686 C C . CYS A 1 338 ? 5.692 6.843 16.322 1.00 77.69 338 CYS A C 1
ATOM 2688 O O . CYS A 1 338 ? 6.456 6.954 17.281 1.00 77.69 338 CYS A O 1
ATOM 2690 N N . GLY A 1 339 ? 5.784 7.646 15.255 1.00 77.50 339 GLY A N 1
ATOM 2691 C CA . GLY A 1 339 ? 6.785 8.717 15.137 1.00 77.50 339 GLY A CA 1
ATOM 2692 C C . GLY A 1 339 ? 8.237 8.220 15.096 1.00 77.50 339 GLY A C 1
ATOM 2693 O O . GLY A 1 339 ? 9.129 8.858 15.659 1.00 77.50 339 GLY A O 1
ATOM 2694 N N . ASN A 1 340 ? 8.469 7.031 14.533 1.00 75.38 340 ASN A N 1
ATOM 2695 C CA . ASN A 1 340 ? 9.771 6.358 14.521 1.00 75.38 340 ASN A CA 1
ATOM 2696 C C . ASN A 1 340 ? 10.609 6.619 13.247 1.00 75.38 340 ASN A C 1
ATOM 2698 O O . ASN A 1 340 ? 11.700 6.063 13.113 1.00 75.38 340 ASN A O 1
ATOM 2702 N N . GLY A 1 341 ? 10.112 7.434 12.313 1.00 73.44 341 GLY A N 1
ATOM 2703 C CA . GLY A 1 341 ? 10.742 7.758 11.035 1.00 73.44 341 GLY A CA 1
ATOM 2704 C C . GLY A 1 341 ? 10.636 6.687 9.944 1.00 73.44 341 GLY A C 1
ATOM 2705 O O . GLY A 1 341 ? 11.254 6.863 8.896 1.00 73.44 341 GLY A O 1
ATOM 2706 N N . GLN A 1 342 ? 9.907 5.589 10.164 1.00 77.44 342 GLN A N 1
ATOM 2707 C CA . GLN A 1 342 ? 9.721 4.521 9.174 1.00 77.44 342 GLN A CA 1
ATOM 2708 C C . GLN A 1 342 ? 8.403 4.681 8.415 1.00 77.44 342 GLN A C 1
ATOM 2710 O O . GLN A 1 342 ? 7.405 5.119 8.978 1.00 77.44 342 GLN A O 1
ATOM 2715 N N . ASP A 1 343 ? 8.376 4.322 7.135 1.00 81.00 343 ASP A N 1
ATOM 2716 C CA . ASP A 1 343 ? 7.120 4.271 6.385 1.00 81.00 343 ASP A CA 1
ATOM 2717 C C . ASP A 1 343 ? 6.279 3.066 6.848 1.00 81.00 343 ASP A C 1
ATOM 2719 O O . ASP A 1 343 ? 6.829 2.049 7.271 1.00 81.00 343 ASP A O 1
ATOM 2723 N N . TYR A 1 344 ? 4.950 3.180 6.787 1.00 85.56 344 TYR A N 1
ATOM 2724 C CA . TYR A 1 344 ? 4.067 2.040 7.043 1.00 85.56 344 TYR A CA 1
ATOM 2725 C C . TYR A 1 344 ? 4.101 1.044 5.883 1.00 85.56 344 TYR A C 1
ATOM 2727 O O . TYR A 1 344 ? 3.873 -0.143 6.094 1.00 85.56 344 TYR A O 1
ATOM 2735 N N . LEU A 1 345 ? 4.389 1.502 4.661 1.00 88.06 345 LEU A N 1
ATOM 2736 C CA . LEU A 1 345 ? 4.558 0.629 3.506 1.00 88.06 345 LEU A CA 1
ATOM 2737 C C . LEU A 1 345 ? 5.973 0.042 3.495 1.00 88.06 345 LEU A C 1
ATOM 2739 O O . LEU A 1 345 ? 6.953 0.755 3.292 1.00 88.06 345 LEU A O 1
ATOM 2743 N N . MET A 1 346 ? 6.074 -1.268 3.709 1.00 83.69 346 MET A N 1
ATOM 2744 C CA . MET A 1 346 ? 7.354 -1.969 3.784 1.00 83.69 346 MET A CA 1
ATOM 2745 C C . MET A 1 346 ? 7.878 -2.386 2.416 1.00 83.69 346 MET A C 1
ATOM 2747 O O . MET A 1 346 ? 9.077 -2.285 2.170 1.00 83.69 346 MET A O 1
ATOM 2751 N N . TYR A 1 347 ? 7.006 -2.960 1.585 1.00 83.25 347 TYR A N 1
ATOM 2752 C CA . TYR A 1 347 ? 7.383 -3.599 0.328 1.00 83.25 347 TYR A CA 1
ATOM 2753 C C . TYR A 1 347 ? 6.179 -3.744 -0.601 1.00 83.25 347 TYR A C 1
ATOM 2755 O O . TYR A 1 347 ? 5.039 -3.821 -0.135 1.00 83.25 347 TYR A O 1
ATOM 2763 N N . ILE A 1 348 ? 6.454 -3.813 -1.902 1.00 85.44 348 ILE A N 1
ATOM 2764 C CA . ILE A 1 348 ? 5.461 -3.958 -2.965 1.00 85.44 348 ILE A CA 1
ATOM 2765 C C . ILE A 1 348 ? 5.969 -5.003 -3.964 1.00 85.44 348 ILE A C 1
ATOM 2767 O O . ILE A 1 348 ? 7.112 -4.902 -4.409 1.00 85.44 348 ILE A O 1
ATOM 2771 N N . CYS A 1 349 ? 5.132 -5.967 -4.349 1.00 80.31 349 CYS A N 1
ATOM 2772 C CA . CYS A 1 349 ? 5.463 -6.943 -5.395 1.00 80.31 349 CYS A CA 1
ATOM 2773 C C . CYS A 1 349 ? 4.221 -7.541 -6.077 1.00 80.31 349 CYS A C 1
ATOM 2775 O O . CYS A 1 349 ? 3.110 -7.453 -5.558 1.00 80.31 349 CYS A O 1
ATOM 2777 N N . GLN A 1 350 ? 4.404 -8.156 -7.249 1.00 81.25 350 GLN A N 1
ATOM 2778 C CA . GLN A 1 350 ? 3.345 -8.902 -7.952 1.00 81.25 350 GLN A CA 1
ATOM 2779 C C . GLN A 1 350 ? 3.209 -10.331 -7.438 1.00 81.25 350 GLN A C 1
ATOM 2781 O O . GLN A 1 350 ? 2.103 -10.865 -7.346 1.00 81.25 350 GLN A O 1
ATOM 2786 N N . ASP A 1 351 ? 4.343 -10.952 -7.120 1.00 83.56 351 ASP A N 1
ATOM 2787 C CA . ASP A 1 351 ? 4.413 -12.281 -6.531 1.00 83.56 351 ASP A CA 1
ATOM 2788 C C . ASP A 1 351 ? 4.787 -12.136 -5.049 1.00 83.56 351 ASP A C 1
ATOM 2790 O O . ASP A 1 351 ? 5.879 -11.651 -4.741 1.00 83.56 351 ASP A O 1
ATOM 2794 N N . PRO A 1 352 ? 3.921 -12.548 -4.105 1.00 85.19 352 PRO A N 1
ATOM 2795 C CA . PRO A 1 352 ? 4.198 -12.395 -2.684 1.00 85.19 352 PRO A CA 1
ATOM 2796 C C . PRO A 1 352 ? 5.442 -13.181 -2.243 1.00 85.19 352 PRO A C 1
ATOM 2798 O O . PRO A 1 352 ? 6.029 -12.836 -1.222 1.00 85.19 352 PRO A O 1
ATOM 2801 N N . LEU A 1 353 ? 5.903 -14.180 -3.008 1.00 85.81 353 LEU A N 1
ATOM 2802 C CA . LEU A 1 353 ? 7.148 -14.902 -2.722 1.00 85.81 353 LEU A CA 1
ATOM 2803 C C . LEU A 1 353 ? 8.405 -14.022 -2.847 1.00 85.81 353 LEU A C 1
ATOM 2805 O O . LEU A 1 353 ? 9.415 -14.317 -2.208 1.00 85.81 353 LEU A O 1
ATOM 2809 N N . GLU A 1 354 ? 8.353 -12.921 -3.604 1.00 84.06 354 GLU A N 1
ATOM 2810 C CA . GLU A 1 354 ? 9.459 -11.953 -3.705 1.00 84.06 354 GLU A CA 1
ATOM 2811 C C . GLU A 1 354 ? 9.693 -11.204 -2.385 1.00 84.06 354 GLU A C 1
ATOM 2813 O O . GLU A 1 354 ? 10.820 -10.811 -2.072 1.00 84.06 354 GLU A O 1
ATOM 2818 N N . PHE A 1 355 ? 8.650 -11.065 -1.558 1.00 84.00 355 PHE A N 1
ATOM 2819 C CA . PHE A 1 355 ? 8.753 -10.415 -0.253 1.00 84.00 355 PHE A CA 1
ATOM 2820 C C . PHE A 1 355 ? 9.752 -11.114 0.668 1.00 84.00 355 PHE A C 1
ATOM 2822 O O . PHE A 1 355 ? 10.405 -10.457 1.478 1.00 84.00 355 PHE A O 1
ATOM 2829 N N . THR A 1 356 ? 9.900 -12.435 0.546 1.00 79.62 356 THR A N 1
ATOM 2830 C CA . THR A 1 356 ? 10.754 -13.235 1.425 1.00 79.62 356 THR A CA 1
ATOM 2831 C C . THR A 1 356 ? 12.197 -12.749 1.429 1.00 79.62 356 THR A C 1
ATOM 2833 O O . THR A 1 356 ? 12.772 -12.560 2.500 1.00 79.62 356 THR A O 1
ATOM 2836 N N . GLU A 1 357 ? 12.783 -12.494 0.257 1.00 74.19 357 GLU A N 1
ATOM 2837 C CA . GLU A 1 357 ? 14.175 -12.041 0.160 1.00 74.19 357 GLU A CA 1
ATOM 2838 C C . GLU A 1 357 ? 14.353 -10.647 0.773 1.00 74.19 357 GLU A C 1
ATOM 2840 O O . GLU A 1 357 ? 15.278 -10.422 1.564 1.00 74.19 357 GLU A O 1
ATOM 2845 N N . TYR A 1 358 ? 13.432 -9.727 0.468 1.00 77.88 358 TYR A N 1
ATOM 2846 C CA . TYR A 1 358 ? 13.420 -8.393 1.060 1.00 77.88 358 TYR A CA 1
ATOM 2847 C C . TYR A 1 358 ? 13.323 -8.459 2.585 1.00 77.88 358 TYR A C 1
ATOM 2849 O O . TYR A 1 358 ? 14.110 -7.819 3.287 1.00 77.88 358 TYR A O 1
ATOM 2857 N N . TYR A 1 359 ? 12.380 -9.247 3.092 1.00 74.19 359 TYR A N 1
ATOM 2858 C CA . TYR A 1 359 ? 12.081 -9.371 4.509 1.00 74.19 359 TYR A CA 1
ATOM 2859 C C . TYR A 1 359 ? 13.256 -9.961 5.287 1.00 74.19 359 TYR A C 1
ATOM 2861 O O . TYR A 1 359 ? 13.715 -9.367 6.266 1.00 74.19 359 TYR A O 1
ATOM 2869 N N . CYS A 1 360 ? 13.801 -11.080 4.808 1.00 69.69 360 CYS A N 1
ATOM 2870 C CA . CYS A 1 360 ? 14.996 -11.706 5.360 1.00 69.69 360 CYS A CA 1
ATOM 2871 C C . CYS A 1 360 ? 16.189 -10.740 5.368 1.00 69.69 360 CYS A C 1
ATOM 2873 O O . CYS A 1 360 ? 16.912 -10.651 6.353 1.00 69.69 360 CYS A O 1
ATOM 2875 N N . THR A 1 361 ? 16.380 -9.953 4.312 1.00 70.06 361 THR A N 1
ATOM 2876 C CA . THR A 1 361 ? 17.546 -9.064 4.212 1.00 70.06 361 THR A CA 1
ATOM 2877 C C . THR A 1 361 ? 17.417 -7.801 5.067 1.00 70.06 361 THR A C 1
ATOM 2879 O O . THR A 1 361 ? 18.384 -7.386 5.706 1.00 70.06 361 THR A O 1
ATOM 2882 N N . ASN A 1 362 ? 16.242 -7.168 5.073 1.00 67.81 362 ASN A N 1
ATOM 2883 C CA . ASN A 1 362 ? 16.075 -5.795 5.566 1.00 67.81 362 ASN A CA 1
ATOM 2884 C C . ASN A 1 362 ? 15.353 -5.707 6.910 1.00 67.81 362 ASN A C 1
ATOM 2886 O O . ASN A 1 362 ? 15.584 -4.768 7.670 1.00 67.81 362 ASN A O 1
ATOM 2890 N N . VAL A 1 363 ? 14.491 -6.677 7.210 1.00 66.38 363 VAL A N 1
ATOM 2891 C CA . VAL A 1 363 ? 13.670 -6.677 8.425 1.00 66.38 363 VAL A CA 1
ATOM 2892 C C . VAL A 1 363 ? 14.245 -7.660 9.453 1.00 66.38 363 VAL A C 1
ATOM 2894 O O . VAL A 1 363 ? 14.254 -7.357 10.645 1.00 66.38 363 VAL A O 1
ATOM 2897 N N . PHE A 1 364 ? 14.827 -8.781 8.996 1.00 65.12 364 PHE A N 1
ATOM 2898 C CA . PHE A 1 364 ? 15.375 -9.853 9.844 1.00 65.12 364 PHE A CA 1
ATOM 2899 C C . PHE A 1 364 ? 16.851 -10.156 9.551 1.00 65.12 364 PHE A C 1
ATOM 2901 O O . PHE A 1 364 ? 17.179 -11.234 9.054 1.00 65.12 364 PHE A O 1
ATOM 2908 N N . PRO A 1 365 ? 17.796 -9.285 9.952 1.00 56.38 365 PRO A N 1
ATOM 2909 C CA . PRO A 1 365 ? 19.221 -9.446 9.636 1.00 56.38 365 PRO A CA 1
ATOM 2910 C C . PRO A 1 365 ? 19.889 -10.703 10.247 1.00 56.38 365 PRO A C 1
ATOM 2912 O O . PRO A 1 365 ? 21.084 -10.917 10.053 1.00 56.38 365 PRO A O 1
ATOM 2915 N N . GLY A 1 366 ? 19.147 -11.531 10.996 1.00 60.59 366 GLY A N 1
ATOM 2916 C CA . GLY A 1 366 ? 19.581 -12.802 11.583 1.00 60.59 366 GLY A CA 1
ATOM 2917 C C . GLY A 1 366 ? 18.994 -14.060 10.929 1.00 60.59 366 GLY A C 1
ATOM 2918 O O . GLY A 1 366 ? 19.174 -15.141 11.487 1.00 60.59 366 GLY A O 1
ATOM 2919 N N . TRP A 1 367 ? 18.315 -13.956 9.782 1.00 59.31 367 TRP A N 1
ATOM 2920 C CA . TRP A 1 367 ? 17.635 -15.092 9.140 1.00 59.31 367 TRP A CA 1
ATOM 2921 C C . TRP A 1 367 ? 18.575 -16.246 8.733 1.00 59.31 367 TRP A C 1
ATOM 2923 O O . TRP A 1 367 ? 18.151 -17.401 8.725 1.00 59.31 367 TRP A O 1
ATOM 2933 N N . ASP A 1 368 ? 19.859 -15.961 8.489 1.00 61.78 368 ASP A N 1
ATOM 2934 C CA . ASP A 1 368 ? 20.905 -16.958 8.210 1.00 61.78 368 ASP A CA 1
ATOM 2935 C C . ASP A 1 368 ? 21.471 -17.630 9.477 1.00 61.78 368 ASP A C 1
ATOM 2937 O O . ASP A 1 368 ? 22.287 -18.552 9.389 1.00 61.78 368 ASP A O 1
ATOM 2941 N N . ASN A 1 369 ? 21.083 -17.181 10.680 1.00 66.56 369 ASN A N 1
ATOM 2942 C CA . ASN A 1 369 ? 21.572 -17.755 11.930 1.00 66.56 369 ASN A CA 1
ATOM 2943 C C . ASN A 1 369 ? 20.849 -19.084 12.233 1.00 66.56 369 ASN A C 1
ATOM 2945 O O . ASN A 1 369 ? 19.653 -19.075 12.554 1.00 66.56 369 ASN A O 1
ATOM 2949 N N . PRO A 1 370 ? 21.548 -20.234 12.212 1.00 61.44 370 PRO A N 1
ATOM 2950 C CA . PRO A 1 370 ? 20.934 -21.534 12.474 1.00 61.44 370 PRO A CA 1
ATOM 2951 C C . PRO A 1 370 ? 20.445 -21.699 13.921 1.00 61.44 370 PRO A C 1
ATOM 2953 O O . PRO A 1 370 ? 19.663 -22.607 14.183 1.00 61.44 370 PRO A O 1
ATOM 2956 N N . GLU A 1 371 ? 20.888 -20.844 14.848 1.00 62.50 371 GLU A N 1
ATOM 2957 C CA . GLU A 1 371 ? 20.453 -20.841 16.250 1.00 62.50 371 GLU A CA 1
ATOM 2958 C C . GLU A 1 371 ? 19.269 -19.901 16.524 1.00 62.50 371 GLU A C 1
ATOM 2960 O O . GLU A 1 371 ? 18.842 -19.805 17.672 1.00 62.50 371 GLU A O 1
ATOM 2965 N N . SER A 1 372 ? 18.750 -19.177 15.523 1.00 64.75 372 SER A N 1
ATOM 2966 C CA . SER A 1 372 ? 17.603 -18.296 15.758 1.00 64.75 372 SER A CA 1
ATOM 2967 C C . SER A 1 372 ? 16.302 -19.096 15.918 1.00 64.75 372 SER A C 1
ATOM 2969 O O . SER A 1 372 ? 16.063 -20.081 15.213 1.00 64.75 372 SER A O 1
ATOM 2971 N N . ASP A 1 373 ? 15.450 -18.639 16.840 1.00 57.53 373 ASP A N 1
ATOM 2972 C CA . ASP A 1 373 ? 14.113 -19.188 17.118 1.00 57.53 373 ASP A CA 1
ATOM 2973 C C . ASP A 1 373 ? 13.084 -18.796 16.030 1.00 57.53 373 ASP A C 1
ATOM 2975 O O . ASP A 1 373 ? 11.879 -18.829 16.264 1.00 57.53 373 ASP A O 1
ATOM 2979 N N . GLU A 1 374 ? 13.559 -18.400 14.848 1.00 62.94 374 GLU A N 1
ATOM 2980 C CA . GLU A 1 374 ? 12.796 -17.822 13.743 1.00 62.94 374 GLU A CA 1
ATOM 2981 C C . GLU A 1 374 ? 12.736 -18.845 12.601 1.00 62.94 374 GLU A C 1
ATOM 2983 O O . GLU A 1 374 ? 13.776 -19.232 12.064 1.00 62.94 374 GLU A O 1
ATOM 2988 N N . TYR A 1 375 ? 11.550 -19.350 12.250 1.00 67.94 375 TYR A N 1
ATOM 2989 C CA . TYR A 1 375 ? 11.478 -20.571 11.427 1.00 67.94 375 TYR A CA 1
ATOM 2990 C C . TYR A 1 375 ? 10.335 -20.650 10.408 1.00 67.94 375 TYR A C 1
ATOM 2992 O O . TYR A 1 375 ? 10.373 -21.540 9.556 1.00 67.94 375 TYR A O 1
ATOM 3000 N N . LEU A 1 376 ? 9.354 -19.741 10.459 1.00 69.69 376 LEU A N 1
ATOM 3001 C CA . LEU A 1 376 ? 8.222 -19.723 9.532 1.00 69.69 376 LEU A CA 1
ATOM 3002 C C . LEU A 1 376 ? 7.671 -18.298 9.353 1.00 69.69 376 LEU A C 1
ATOM 3004 O O . LEU A 1 376 ? 7.359 -17.608 10.327 1.00 69.69 376 LEU A O 1
ATOM 3008 N N . VAL A 1 377 ? 7.511 -17.887 8.096 1.00 75.69 377 VAL A N 1
ATOM 3009 C CA . VAL A 1 377 ? 6.754 -16.701 7.687 1.00 75.69 377 VAL A CA 1
ATOM 3010 C C . VAL A 1 377 ? 5.660 -17.174 6.749 1.00 75.69 377 VAL A C 1
ATOM 3012 O O . VAL A 1 377 ? 5.933 -17.815 5.732 1.00 75.69 377 VAL A O 1
ATOM 3015 N N . LEU A 1 378 ? 4.421 -16.850 7.087 1.00 82.38 378 LEU A N 1
ATOM 3016 C CA . LEU A 1 378 ? 3.286 -17.167 6.244 1.00 82.38 378 LEU A CA 1
ATOM 3017 C C . LEU A 1 378 ? 2.395 -15.952 6.054 1.00 82.38 378 LEU A C 1
ATOM 3019 O O . LEU A 1 378 ? 2.262 -15.092 6.923 1.00 82.38 378 LEU A O 1
ATOM 3023 N N . MET A 1 379 ? 1.807 -15.895 4.878 1.00 86.19 379 MET A N 1
ATOM 3024 C CA . MET A 1 379 ? 0.825 -14.915 4.469 1.00 86.19 379 MET A CA 1
ATOM 3025 C C . MET A 1 379 ? -0.497 -15.642 4.293 1.00 86.19 379 MET A C 1
ATOM 3027 O O . MET A 1 379 ? -0.517 -16.770 3.815 1.00 86.19 379 MET A O 1
ATOM 3031 N N . TYR A 1 380 ? -1.598 -15.049 4.728 1.00 81.69 380 TYR A N 1
ATOM 3032 C CA . TYR A 1 380 ? -2.897 -15.714 4.670 1.00 81.69 380 TYR A CA 1
ATOM 3033 C C . TYR A 1 380 ? -4.047 -14.721 4.671 1.00 81.69 380 TYR A C 1
ATOM 3035 O O . TYR A 1 380 ? -3.905 -13.568 5.087 1.00 81.69 380 TYR A O 1
ATOM 3043 N N . LEU A 1 381 ? -5.206 -15.200 4.231 1.00 79.06 381 LEU A N 1
ATOM 3044 C CA . LEU A 1 381 ? -6.471 -14.484 4.324 1.00 79.06 381 LEU A CA 1
ATOM 3045 C C . LEU A 1 381 ? -7.234 -14.962 5.543 1.00 79.06 381 LEU A C 1
ATOM 3047 O O . LEU A 1 381 ? -7.554 -16.141 5.654 1.00 79.06 381 LEU A O 1
ATOM 3051 N N . TYR A 1 382 ? -7.529 -14.050 6.461 1.00 69.00 382 TYR A N 1
ATOM 3052 C CA . TYR A 1 382 ? -8.315 -14.338 7.654 1.00 69.00 382 TYR A CA 1
ATOM 3053 C C . TYR A 1 382 ? -8.748 -13.016 8.308 1.00 69.00 382 TYR A C 1
ATOM 3055 O O . TYR A 1 382 ? -8.074 -12.017 8.072 1.00 69.00 382 TYR A O 1
ATOM 3063 N N . PRO A 1 383 ? -9.816 -12.977 9.120 1.00 59.69 383 PRO A N 1
ATOM 3064 C CA . PRO A 1 383 ? -11.096 -13.620 8.858 1.00 59.69 383 PRO A CA 1
ATOM 3065 C C . PRO A 1 383 ? -11.849 -12.834 7.768 1.00 59.69 383 PRO A C 1
ATOM 3067 O O . PRO A 1 383 ? -11.554 -11.674 7.484 1.00 59.69 383 PRO A O 1
ATOM 3070 N N . ARG A 1 384 ? -12.866 -13.447 7.155 1.00 55.78 384 ARG A N 1
ATOM 3071 C CA . ARG A 1 384 ? -13.654 -12.832 6.063 1.00 55.78 384 ARG A CA 1
ATOM 3072 C C . ARG A 1 384 ? -14.378 -11.525 6.446 1.00 55.78 384 ARG A C 1
ATOM 3074 O O . ARG A 1 384 ? -14.981 -10.909 5.574 1.00 55.78 384 ARG A O 1
ATOM 3081 N N . ASP A 1 385 ? -14.358 -11.130 7.720 1.00 62.34 385 ASP A N 1
ATOM 3082 C CA . ASP A 1 385 ? -14.971 -9.917 8.272 1.00 62.34 385 ASP A CA 1
ATOM 3083 C C . ASP A 1 385 ? -13.981 -8.979 9.007 1.00 62.34 385 ASP A C 1
ATOM 3085 O O . ASP A 1 385 ? -14.408 -8.005 9.634 1.00 62.34 385 ASP A O 1
ATOM 3089 N N . GLY A 1 386 ? -12.672 -9.259 8.930 1.00 60.28 386 GLY A N 1
ATOM 3090 C CA . GLY A 1 386 ? -11.588 -8.373 9.374 1.00 60.28 386 GLY A CA 1
ATOM 3091 C C . GLY A 1 386 ? -11.414 -8.195 10.886 1.00 60.28 386 GLY A C 1
ATOM 3092 O O . GLY A 1 386 ? -10.683 -7.300 11.295 1.00 60.28 386 GLY A O 1
ATOM 3093 N N . LYS A 1 387 ? -12.078 -8.984 11.741 1.00 66.62 387 LYS A N 1
ATOM 3094 C CA . LYS A 1 387 ? -12.070 -8.744 13.199 1.00 66.62 387 LYS A CA 1
ATOM 3095 C C . LYS A 1 387 ? -10.851 -9.282 13.948 1.00 66.62 387 LYS A C 1
ATOM 3097 O O . LYS A 1 387 ? -10.380 -8.595 14.855 1.00 66.62 387 LYS A O 1
ATOM 3102 N N . ASP A 1 388 ? -10.358 -10.467 13.583 1.00 78.50 388 ASP A N 1
ATOM 3103 C CA . ASP A 1 388 ? -9.419 -11.246 14.402 1.00 78.50 388 ASP A CA 1
ATOM 3104 C C . ASP A 1 388 ? -8.412 -12.052 13.565 1.00 78.50 388 ASP A C 1
ATOM 3106 O O . ASP A 1 388 ? -8.789 -12.865 12.732 1.00 78.50 388 ASP A O 1
ATOM 3110 N N . SER A 1 389 ? -7.114 -11.888 13.815 1.00 77.25 389 SER A N 1
ATOM 3111 C CA . SER A 1 389 ? -6.064 -12.724 13.224 1.00 77.25 389 SER A CA 1
ATOM 3112 C C . SER A 1 389 ? -6.090 -14.170 13.731 1.00 77.25 389 SER A C 1
ATOM 3114 O O . SER A 1 389 ? -6.743 -14.499 14.724 1.00 77.25 389 SER A O 1
ATOM 3116 N N . LEU A 1 390 ? -5.357 -15.059 13.046 1.00 79.56 390 LEU A N 1
ATOM 3117 C CA . LEU A 1 390 ? -5.361 -16.481 13.384 1.00 79.56 390 LEU A CA 1
ATOM 3118 C C . LEU A 1 390 ? -4.869 -16.739 14.809 1.00 79.56 390 LEU A C 1
ATOM 3120 O O . LEU A 1 390 ? -3.827 -16.197 15.209 1.00 79.56 390 LEU A O 1
ATOM 3124 N N . PRO A 1 391 ? -5.523 -17.660 15.542 1.00 80.81 391 PRO A N 1
ATOM 3125 C CA . PRO A 1 391 ? -4.955 -18.154 16.774 1.00 80.81 391 PRO A CA 1
ATOM 3126 C C . PRO A 1 391 ? -3.685 -18.956 16.493 1.00 80.81 391 PRO A C 1
ATOM 3128 O O . PRO A 1 391 ? -3.617 -19.793 15.592 1.00 80.81 391 PRO A O 1
ATOM 3131 N N . ARG A 1 392 ? -2.670 -18.723 17.317 1.00 78.25 392 ARG A N 1
ATOM 3132 C CA . ARG A 1 392 ? -1.400 -19.440 17.299 1.00 78.25 392 ARG A CA 1
ATOM 3133 C C . ARG A 1 392 ? -1.465 -20.601 18.278 1.00 78.25 392 ARG A C 1
ATOM 3135 O O . ARG A 1 392 ? -1.543 -20.375 19.485 1.00 78.25 392 ARG A O 1
ATOM 3142 N N . GLY A 1 393 ? -1.377 -21.828 17.775 1.00 76.56 393 GLY A N 1
ATOM 3143 C CA . GLY A 1 393 ? -1.273 -23.020 18.611 1.00 76.56 393 GLY A CA 1
ATOM 3144 C C . GLY A 1 393 ? 0.180 -23.434 18.827 1.00 76.56 393 GLY A C 1
ATOM 3145 O O . GLY A 1 393 ? 0.952 -23.541 17.878 1.00 76.56 393 GLY A O 1
ATOM 3146 N N . ARG A 1 394 ? 0.561 -23.707 20.076 1.00 72.88 394 ARG A N 1
ATOM 3147 C CA . ARG A 1 394 ? 1.887 -24.196 20.467 1.00 72.88 394 ARG A CA 1
ATOM 3148 C C . ARG A 1 394 ? 1.787 -25.527 21.187 1.00 72.88 394 ARG A C 1
ATOM 3150 O O . ARG A 1 394 ? 1.029 -25.723 22.140 1.00 72.88 394 ARG A O 1
ATOM 3157 N N . SER A 1 395 ? 2.637 -26.460 20.775 1.00 61.28 395 SER A N 1
ATOM 3158 C CA . SER A 1 395 ? 2.767 -27.756 21.432 1.00 61.28 395 SER A CA 1
ATOM 3159 C C . SER A 1 395 ? 3.784 -27.693 22.577 1.00 61.28 395 SER A C 1
ATOM 3161 O O . SER A 1 395 ? 4.877 -28.252 22.514 1.00 61.28 395 SER A O 1
ATOM 3163 N N . GLY A 1 396 ? 3.423 -27.020 23.677 1.00 53.78 396 GLY A N 1
ATOM 3164 C CA . GLY A 1 396 ? 4.304 -26.872 24.849 1.00 53.78 396 GLY A CA 1
ATOM 3165 C C . GLY A 1 396 ? 4.907 -28.194 25.367 1.00 53.78 396 GLY A C 1
ATOM 3166 O O . GLY A 1 396 ? 6.025 -28.209 25.877 1.00 53.78 396 GLY A O 1
ATOM 3167 N N . ALA A 1 397 ? 4.218 -29.326 25.171 1.00 44.91 397 ALA A N 1
ATOM 3168 C CA . ALA A 1 397 ? 4.691 -30.663 25.543 1.00 44.91 397 ALA A CA 1
ATOM 3169 C C . ALA A 1 397 ? 5.594 -31.352 24.492 1.00 44.91 397 ALA A C 1
ATOM 3171 O O . ALA A 1 397 ? 6.391 -32.220 24.852 1.00 44.91 397 ALA A O 1
ATOM 3172 N N . TYR A 1 398 ? 5.492 -30.997 23.206 1.00 47.62 398 TYR A N 1
ATOM 3173 C CA . TYR A 1 398 ? 6.240 -31.657 22.125 1.00 47.62 398 TYR A CA 1
ATOM 3174 C C . TYR A 1 398 ? 7.683 -31.144 22.052 1.00 47.62 398 TYR A C 1
ATOM 3176 O O . TYR A 1 398 ? 8.596 -31.948 21.872 1.00 47.62 398 TYR A O 1
ATOM 3184 N N . ASN A 1 399 ? 7.903 -29.854 22.343 1.00 50.88 399 ASN A N 1
ATOM 3185 C CA . ASN A 1 399 ? 9.232 -29.224 22.400 1.00 50.88 399 ASN A CA 1
ATOM 3186 C C . ASN A 1 399 ? 10.196 -29.946 23.356 1.00 50.88 399 ASN A C 1
ATOM 3188 O O . ASN A 1 399 ? 11.389 -30.059 23.078 1.00 50.88 399 ASN A O 1
ATOM 3192 N N . TYR A 1 400 ? 9.684 -30.487 24.467 1.00 43.66 400 TYR A N 1
ATOM 3193 C CA . TYR A 1 400 ? 10.489 -31.228 25.442 1.00 43.66 400 TYR A CA 1
ATOM 3194 C C . TYR A 1 400 ? 10.841 -32.654 24.974 1.00 43.66 400 TYR A C 1
ATOM 3196 O O . TYR A 1 400 ? 11.884 -33.191 25.340 1.00 43.66 400 TYR A O 1
ATOM 3204 N N . LEU A 1 401 ? 9.987 -33.274 24.151 1.00 43.25 401 LEU A N 1
ATOM 3205 C CA . LEU A 1 401 ? 10.119 -34.668 23.706 1.00 43.25 401 LEU A CA 1
ATOM 3206 C C . LEU A 1 401 ? 10.890 -34.815 22.385 1.00 43.25 401 LEU A C 1
ATOM 3208 O O . LEU A 1 401 ? 11.491 -35.862 22.150 1.00 43.25 401 LEU A O 1
ATOM 3212 N N . THR A 1 402 ? 10.913 -33.783 21.538 1.00 49.44 402 THR A N 1
ATOM 3213 C CA . THR A 1 402 ? 11.615 -33.785 20.239 1.00 49.44 402 THR A CA 1
ATOM 3214 C C . THR A 1 402 ? 13.007 -33.145 20.281 1.00 49.44 402 THR A C 1
ATOM 3216 O O . THR A 1 402 ? 13.680 -33.062 19.249 1.00 49.44 402 THR A O 1
ATOM 3219 N N . GLY A 1 403 ? 13.460 -32.712 21.463 1.00 50.34 403 GLY A N 1
ATOM 3220 C CA . GLY A 1 403 ? 14.734 -32.011 21.632 1.00 50.34 403 GLY A CA 1
ATOM 3221 C C . GLY A 1 403 ? 14.712 -30.585 21.079 1.00 50.34 403 GLY A C 1
ATOM 3222 O O . GLY A 1 403 ? 15.673 -30.181 20.436 1.00 50.34 403 GLY A O 1
ATOM 3223 N N . GLY A 1 404 ? 13.617 -29.850 21.297 1.00 49.62 404 GLY A N 1
ATOM 3224 C CA . GLY A 1 404 ? 13.481 -28.439 20.917 1.00 49.62 404 GLY A CA 1
ATOM 3225 C C . GLY A 1 404 ? 12.912 -28.185 19.519 1.00 49.62 404 GLY A C 1
ATOM 3226 O O . GLY A 1 404 ? 12.797 -27.034 19.123 1.00 49.62 404 GLY A O 1
ATOM 3227 N N . ARG A 1 405 ? 12.529 -29.223 18.766 1.00 53.31 405 ARG A N 1
ATOM 3228 C CA . ARG A 1 405 ? 11.941 -29.054 17.427 1.00 53.31 405 ARG A CA 1
ATOM 3229 C C . ARG A 1 405 ? 10.445 -28.795 17.553 1.00 53.31 405 ARG A C 1
ATOM 3231 O O . ARG A 1 405 ? 9.676 -29.746 17.726 1.00 53.31 405 ARG A O 1
ATOM 3238 N N . GLY A 1 406 ? 10.076 -27.518 17.544 1.00 55.69 406 GLY A N 1
ATOM 3239 C CA . GLY A 1 406 ? 8.691 -27.073 17.617 1.00 55.69 406 GLY A CA 1
ATOM 3240 C C . GLY A 1 406 ? 7.900 -27.380 16.357 1.00 55.69 406 GLY A C 1
ATOM 3241 O O . GLY A 1 406 ? 8.420 -27.340 15.249 1.00 55.69 406 GLY A O 1
ATOM 3242 N N . CYS A 1 407 ? 6.635 -27.722 16.567 1.00 63.50 407 CYS A N 1
ATOM 3243 C CA . CYS A 1 407 ? 5.592 -27.672 15.556 1.00 63.50 407 CYS A CA 1
ATOM 3244 C C . CYS A 1 407 ? 4.578 -26.661 16.079 1.00 63.50 407 CYS A C 1
ATOM 3246 O O . CYS A 1 407 ? 4.012 -26.889 17.161 1.00 63.50 407 CYS A O 1
ATOM 3248 N N . ASP A 1 408 ? 4.407 -25.545 15.363 1.00 73.62 408 ASP A N 1
ATOM 3249 C CA . ASP A 1 408 ? 3.230 -24.712 15.572 1.00 73.62 408 ASP A CA 1
ATOM 3250 C C . ASP A 1 408 ? 2.053 -25.310 14.822 1.00 73.62 408 ASP A C 1
ATOM 3252 O O . ASP A 1 408 ? 2.185 -26.000 13.801 1.00 73.62 408 ASP A O 1
ATOM 3256 N N . LEU A 1 409 ? 0.890 -25.048 15.396 1.00 80.00 409 LEU A N 1
ATOM 3257 C CA . LEU A 1 409 ? -0.382 -25.367 14.802 1.00 80.00 409 LEU A CA 1
ATOM 3258 C C . LEU A 1 409 ? -0.970 -24.102 14.209 1.00 80.00 409 LEU A C 1
ATOM 3260 O O . LEU A 1 409 ? -1.028 -23.055 14.860 1.00 80.00 409 LEU A O 1
ATOM 3264 N N . ILE A 1 410 ? -1.428 -24.250 12.979 1.00 82.00 410 ILE A N 1
ATOM 3265 C CA . ILE A 1 410 ? -2.161 -23.241 12.235 1.00 82.00 410 ILE A CA 1
ATOM 3266 C C . ILE A 1 410 ? -3.605 -23.736 12.157 1.00 82.00 410 ILE A C 1
ATOM 3268 O O . ILE A 1 410 ? -3.836 -24.943 12.025 1.00 82.00 410 ILE A O 1
ATOM 3272 N N . SER A 1 411 ? -4.583 -22.837 12.268 1.00 82.88 411 SER A N 1
ATOM 3273 C CA . SER A 1 411 ? -5.976 -23.228 12.030 1.00 82.88 411 SER A CA 1
ATOM 3274 C C . SER A 1 411 ? -6.124 -23.777 10.610 1.00 82.88 411 SER A C 1
ATOM 3276 O O . SER A 1 411 ? -5.634 -23.170 9.657 1.00 82.88 411 SER A O 1
ATOM 3278 N N . SER A 1 412 ? -6.800 -24.913 10.458 1.00 86.31 412 SER A N 1
ATOM 3279 C CA . SER A 1 412 ? -7.117 -25.500 9.147 1.00 86.31 412 SER A CA 1
ATOM 3280 C C . SER A 1 412 ? -8.019 -24.611 8.288 1.00 86.31 412 SER A C 1
ATOM 3282 O O . SER A 1 412 ? -8.064 -24.784 7.075 1.00 86.31 412 SER A O 1
ATOM 3284 N N . GLU A 1 413 ? -8.690 -23.612 8.868 1.00 82.25 413 GLU A N 1
ATOM 3285 C CA . GLU A 1 413 ? -9.568 -22.705 8.121 1.00 82.25 413 GLU A CA 1
ATOM 3286 C C . GLU A 1 413 ? -8.838 -21.906 7.033 1.00 82.25 413 GLU A C 1
ATOM 3288 O O . GLU A 1 413 ? -9.429 -21.569 6.007 1.00 82.25 413 GLU A O 1
ATOM 3293 N N . VAL A 1 414 ? -7.544 -21.635 7.223 1.00 81.38 414 VAL A N 1
ATOM 3294 C CA . VAL A 1 414 ? -6.737 -20.893 6.244 1.00 81.38 414 VAL A CA 1
ATOM 3295 C C . VAL A 1 414 ? -5.944 -21.784 5.305 1.00 81.38 414 VAL A C 1
ATOM 3297 O O . VAL A 1 414 ? -5.234 -21.249 4.461 1.00 81.38 414 VAL A O 1
ATOM 3300 N N . GLU A 1 415 ? -6.055 -23.110 5.417 1.00 86.62 415 GLU A N 1
ATOM 3301 C CA . GLU A 1 415 ? -5.258 -24.065 4.633 1.00 86.62 415 GLU A CA 1
ATOM 3302 C C . GLU A 1 415 ? -5.362 -23.807 3.118 1.00 86.62 415 GLU A C 1
ATOM 3304 O O . GLU A 1 415 ? -4.368 -23.919 2.405 1.00 86.62 415 GLU A O 1
ATOM 3309 N N . ASP A 1 416 ? -6.522 -23.349 2.638 1.00 85.31 416 ASP A N 1
ATOM 3310 C CA . ASP A 1 416 ? -6.756 -23.031 1.221 1.00 85.31 416 ASP A CA 1
ATOM 3311 C C . ASP A 1 416 ? -6.250 -21.638 0.785 1.00 85.31 416 ASP A C 1
ATOM 3313 O O . ASP A 1 416 ? -6.225 -21.335 -0.408 1.00 85.31 416 ASP A O 1
ATOM 3317 N N . THR A 1 417 ? -5.888 -20.765 1.729 1.00 84.88 417 THR A N 1
ATOM 3318 C CA . THR A 1 417 ? -5.504 -19.357 1.469 1.00 84.88 417 THR A CA 1
ATOM 3319 C C . THR A 1 417 ? -4.088 -19.014 1.911 1.00 84.88 417 THR A C 1
ATOM 3321 O O . THR A 1 417 ? -3.584 -17.934 1.612 1.00 84.88 417 THR A O 1
ATOM 3324 N N . VAL A 1 418 ? -3.455 -19.909 2.663 1.00 87.31 418 VAL A N 1
ATOM 3325 C CA . VAL A 1 418 ? -2.124 -19.698 3.207 1.00 87.31 418 VAL A CA 1
ATOM 3326 C C . VAL A 1 418 ? -1.075 -19.830 2.109 1.00 87.31 418 VAL A C 1
ATOM 3328 O O . VAL A 1 418 ? -1.012 -20.807 1.365 1.00 87.31 418 VAL A O 1
ATOM 3331 N N . VAL A 1 419 ? -0.208 -18.833 2.044 1.00 88.19 419 VAL A N 1
ATOM 3332 C CA . VAL A 1 419 ? 1.000 -18.804 1.237 1.00 88.19 419 VAL A CA 1
ATOM 3333 C C . VAL A 1 419 ? 2.177 -18.876 2.198 1.00 88.19 419 VAL A C 1
ATOM 3335 O O . VAL A 1 419 ? 2.385 -17.993 3.034 1.00 88.19 419 VAL A O 1
ATOM 3338 N N . ILE A 1 420 ? 2.955 -19.950 2.101 1.00 87.56 420 ILE A N 1
ATOM 3339 C CA . ILE A 1 420 ? 4.196 -20.086 2.863 1.00 87.56 420 ILE A CA 1
ATOM 3340 C C . ILE A 1 420 ? 5.250 -19.238 2.159 1.00 87.56 420 ILE A C 1
ATOM 3342 O O . ILE A 1 420 ? 5.760 -19.621 1.109 1.00 87.56 420 ILE A O 1
ATOM 3346 N N . LEU A 1 421 ? 5.553 -18.078 2.736 1.00 85.31 421 LEU A N 1
ATOM 3347 C CA . LEU A 1 421 ? 6.570 -17.170 2.212 1.00 85.31 421 LEU A CA 1
ATOM 3348 C C . LEU A 1 421 ? 7.971 -17.706 2.520 1.00 85.31 421 LEU A C 1
ATOM 3350 O O . LEU A 1 421 ? 8.862 -17.683 1.673 1.00 85.31 421 LEU A O 1
ATOM 3354 N N . TYR A 1 422 ? 8.154 -18.239 3.727 1.00 82.06 422 TYR A N 1
ATOM 3355 C CA . TYR A 1 422 ? 9.409 -18.821 4.180 1.00 82.06 422 TYR A CA 1
ATOM 3356 C C . TYR A 1 422 ? 9.148 -19.941 5.183 1.00 82.06 422 TYR A C 1
ATOM 3358 O O . TYR A 1 422 ? 8.424 -19.746 6.155 1.00 82.06 422 TYR A O 1
ATOM 3366 N N . GLU A 1 423 ? 9.794 -21.087 4.995 1.00 81.12 423 GLU A N 1
ATOM 3367 C CA . GLU A 1 423 ? 9.823 -22.186 5.959 1.00 81.12 423 GLU A CA 1
ATOM 3368 C C . GLU A 1 423 ? 11.239 -22.761 6.012 1.00 81.12 423 GLU A C 1
ATOM 3370 O O . GLU A 1 423 ? 11.855 -23.026 4.979 1.00 81.12 423 GLU A O 1
ATOM 3375 N N . ARG A 1 424 ? 11.773 -22.960 7.221 1.00 76.38 424 ARG A N 1
ATOM 3376 C CA . ARG A 1 424 ? 13.074 -23.618 7.390 1.00 76.38 424 ARG A CA 1
ATOM 3377 C C . ARG A 1 424 ? 12.979 -25.115 7.120 1.00 76.38 424 ARG A C 1
ATOM 3379 O O . ARG A 1 424 ? 12.080 -25.778 7.620 1.00 76.38 424 ARG A O 1
ATOM 3386 N N . ASP A 1 425 ? 14.015 -25.673 6.493 1.00 75.81 425 ASP A N 1
ATOM 3387 C CA . ASP A 1 425 ? 14.115 -27.104 6.153 1.00 75.81 425 ASP A CA 1
ATOM 3388 C C . ASP A 1 425 ? 13.861 -28.075 7.323 1.00 75.81 425 ASP A C 1
ATOM 3390 O O . ASP A 1 425 ? 13.451 -29.219 7.120 1.00 75.81 425 ASP A O 1
ATOM 3394 N N . TRP A 1 426 ? 14.169 -27.663 8.557 1.00 71.44 426 TRP A N 1
ATOM 3395 C CA . TRP A 1 426 ? 14.000 -28.490 9.755 1.00 71.44 426 TRP A CA 1
ATOM 3396 C C . TRP A 1 426 ? 12.675 -28.259 10.490 1.00 71.44 426 TRP A C 1
ATOM 3398 O O . TRP A 1 426 ? 12.388 -28.989 11.445 1.00 71.44 426 TRP A O 1
ATOM 3408 N N . TYR A 1 427 ? 11.906 -27.247 10.091 1.00 74.19 427 TYR A N 1
ATOM 3409 C CA . TYR A 1 427 ? 10.648 -26.878 10.718 1.00 74.19 427 TYR A CA 1
ATOM 3410 C C . TYR A 1 427 ? 9.483 -27.689 10.139 1.00 74.19 427 TYR A C 1
ATOM 3412 O O . TYR A 1 427 ? 9.522 -28.170 9.007 1.00 74.19 427 TYR A O 1
ATOM 3420 N N . HIS A 1 428 ? 8.454 -27.899 10.960 1.00 73.25 428 HIS A N 1
ATOM 3421 C CA . HIS A 1 428 ? 7.259 -28.636 10.571 1.00 73.25 428 HIS A CA 1
ATOM 3422 C C . HIS A 1 428 ? 6.018 -27.938 11.131 1.00 73.25 428 HIS A C 1
ATOM 3424 O O . HIS A 1 428 ? 5.754 -28.036 12.331 1.00 73.25 428 HIS A O 1
ATOM 3430 N N . HIS A 1 429 ? 5.222 -27.296 10.275 1.00 80.56 429 HIS A N 1
ATOM 3431 C CA . HIS A 1 429 ? 3.876 -26.848 10.642 1.00 80.56 429 HIS A CA 1
ATOM 3432 C C . HIS A 1 429 ? 2.848 -27.977 10.498 1.00 80.56 429 HIS A C 1
ATOM 3434 O O . HIS A 1 429 ? 3.069 -28.983 9.814 1.00 80.56 429 HIS A O 1
ATOM 3440 N N . ARG A 1 430 ? 1.697 -27.814 11.156 1.00 82.69 430 ARG A N 1
ATOM 3441 C CA . ARG A 1 430 ? 0.503 -28.628 10.905 1.00 82.69 430 ARG A CA 1
ATOM 3442 C C . ARG A 1 430 ? -0.747 -27.772 10.960 1.00 82.69 430 ARG A C 1
ATOM 3444 O O . ARG A 1 430 ? -0.859 -26.897 11.815 1.00 82.69 430 ARG A O 1
ATOM 3451 N N . PHE A 1 431 ? -1.706 -28.115 10.114 1.00 85.88 431 PHE A N 1
ATOM 3452 C CA . PHE A 1 431 ? -3.067 -27.620 10.238 1.00 85.88 431 PHE A CA 1
ATOM 3453 C C . PHE A 1 431 ? -3.829 -28.435 11.280 1.00 85.88 431 PHE A C 1
ATOM 3455 O O . PHE A 1 431 ? -3.676 -29.659 11.375 1.00 85.88 431 PHE A O 1
ATOM 3462 N N . MET A 1 432 ? -4.622 -27.750 12.094 1.00 86.56 432 MET A N 1
ATOM 3463 C CA . MET A 1 432 ? -5.491 -28.370 13.082 1.00 86.56 432 MET A CA 1
ATOM 3464 C C . MET A 1 432 ? -6.822 -27.634 13.138 1.00 86.56 432 MET A C 1
ATOM 3466 O O . MET A 1 432 ? -6.853 -26.407 13.163 1.00 86.56 432 MET A O 1
ATOM 3470 N N . ASP A 1 433 ? -7.904 -28.404 13.227 1.00 86.12 433 ASP A N 1
ATOM 3471 C CA . ASP A 1 433 ? -9.234 -27.860 13.474 1.00 86.12 433 ASP A CA 1
ATOM 3472 C C . ASP A 1 433 ? -9.275 -27.240 14.877 1.00 86.12 433 ASP A C 1
ATOM 3474 O O . ASP A 1 433 ? -9.305 -27.938 15.897 1.00 86.12 433 ASP A O 1
ATOM 3478 N N . VAL A 1 434 ? -9.279 -25.914 14.915 1.00 85.06 434 VAL A N 1
ATOM 3479 C CA . VAL A 1 434 ? -9.634 -25.098 16.073 1.00 85.06 434 VAL A CA 1
ATOM 3480 C C . VAL A 1 434 ? -10.686 -24.113 15.595 1.00 85.06 434 VAL A C 1
ATOM 3482 O O . VAL A 1 434 ? -10.566 -23.597 14.492 1.00 85.06 434 VAL A O 1
ATOM 3485 N N . ASP A 1 435 ? -11.722 -23.882 16.398 1.00 82.00 435 ASP A N 1
ATOM 3486 C CA . ASP A 1 435 ? -12.659 -22.794 16.134 1.00 82.00 435 ASP A CA 1
ATOM 3487 C C . ASP A 1 435 ? -11.952 -21.479 16.489 1.00 82.00 435 ASP A C 1
ATOM 3489 O O . ASP A 1 435 ? -11.666 -21.243 17.671 1.00 82.00 435 ASP A O 1
ATOM 3493 N N . PRO A 1 436 ? -11.594 -20.652 15.502 1.00 75.94 436 PRO A N 1
ATOM 3494 C CA . PRO A 1 436 ? -10.858 -19.433 15.770 1.00 75.94 436 PRO A CA 1
ATOM 3495 C C . PRO A 1 436 ? -11.743 -18.328 16.361 1.00 75.94 436 PRO A C 1
ATOM 3497 O O . PRO A 1 436 ? -11.200 -17.411 16.970 1.00 75.94 436 PRO A O 1
ATOM 3500 N N . ASP A 1 437 ? -13.070 -18.458 16.308 1.00 78.06 437 ASP A N 1
ATOM 3501 C CA . ASP A 1 437 ? -14.000 -17.551 16.985 1.00 78.06 437 ASP A CA 1
ATOM 3502 C C . ASP A 1 437 ? -14.211 -17.935 18.459 1.00 78.06 437 ASP A C 1
ATOM 3504 O O . ASP A 1 437 ? -14.774 -17.169 19.249 1.00 78.06 437 ASP A O 1
ATOM 3508 N N . ALA A 1 438 ? -13.730 -19.109 18.882 1.00 81.38 438 ALA A N 1
ATOM 3509 C CA . ALA A 1 438 ? -13.845 -19.594 20.255 1.00 81.38 438 ALA A CA 1
ATOM 3510 C C . ALA A 1 438 ? -12.818 -18.951 21.208 1.00 81.38 438 ALA A C 1
ATOM 3512 O O . ALA A 1 438 ? -12.201 -19.642 22.025 1.00 81.38 438 ALA A O 1
ATOM 3513 N N . ILE A 1 439 ? -12.653 -17.626 21.128 1.00 85.06 439 ILE A N 1
ATOM 3514 C CA . ILE A 1 439 ? -11.758 -16.842 21.985 1.00 85.06 439 ILE A CA 1
ATOM 3515 C C . ILE A 1 439 ? -12.165 -17.045 23.456 1.00 85.06 439 ILE A C 1
ATOM 3517 O O . ILE A 1 439 ? -13.268 -16.649 23.851 1.00 85.06 439 ILE A O 1
ATOM 3521 N N . PRO A 1 440 ? -11.305 -17.628 24.312 1.00 84.88 440 PRO A N 1
ATOM 3522 C CA . PRO A 1 440 ? -11.651 -17.862 25.709 1.00 84.88 440 PRO A CA 1
ATOM 3523 C C . PRO A 1 440 ? -11.898 -16.544 26.448 1.00 84.88 440 PRO A C 1
ATOM 3525 O O . PRO A 1 440 ? -11.063 -15.649 26.401 1.00 84.88 440 PRO A O 1
ATOM 3528 N N . GLU A 1 441 ? -13.009 -16.420 27.183 1.00 84.75 441 GLU A N 1
ATOM 3529 C CA . GLU A 1 441 ? -13.317 -15.204 27.967 1.00 84.75 441 GLU A CA 1
ATOM 3530 C C . GLU A 1 441 ? -12.369 -14.986 29.157 1.00 84.75 441 GLU A C 1
ATOM 3532 O O . GLU A 1 441 ? -12.301 -13.894 29.721 1.00 84.75 441 GLU A O 1
ATOM 3537 N N . VAL A 1 442 ? -11.650 -16.032 29.558 1.00 86.12 442 VAL A N 1
ATOM 3538 C CA . VAL A 1 442 ? -10.856 -16.076 30.781 1.00 86.12 442 VAL A CA 1
ATOM 3539 C C . VAL A 1 442 ? -9.411 -16.413 30.445 1.00 86.12 442 VAL A C 1
ATOM 3541 O O . VAL A 1 442 ? -9.152 -17.398 29.758 1.00 86.12 442 VAL A O 1
ATOM 3544 N N . CYS A 1 443 ? -8.471 -15.639 30.981 1.00 81.44 443 CYS A N 1
ATOM 3545 C CA . CYS A 1 443 ? -7.038 -15.877 30.835 1.00 81.44 443 CYS A CA 1
ATOM 3546 C C . CYS A 1 443 ? -6.307 -15.714 32.176 1.00 81.44 443 CYS A C 1
ATOM 3548 O O . CYS A 1 443 ? -6.887 -15.319 33.189 1.00 81.44 443 CYS A O 1
ATOM 3550 N N . ARG A 1 444 ? -5.016 -16.054 32.193 1.00 78.44 444 ARG A N 1
ATOM 3551 C CA . ARG A 1 444 ? -4.110 -15.806 33.320 1.00 78.44 444 ARG A CA 1
ATOM 3552 C C . ARG A 1 444 ? -3.357 -14.501 33.062 1.00 78.44 444 ARG A C 1
ATOM 3554 O O . ARG A 1 444 ? -2.723 -14.391 32.021 1.00 78.44 444 ARG A O 1
ATOM 3561 N N . ASP A 1 445 ? -3.388 -13.568 34.005 1.00 74.38 445 ASP A N 1
ATOM 3562 C CA . ASP A 1 445 ? -2.695 -12.278 33.925 1.00 74.38 445 ASP A CA 1
ATOM 3563 C C . ASP A 1 445 ? -1.828 -12.020 35.159 1.00 74.38 445 ASP A C 1
ATOM 3565 O O . ASP A 1 445 ? -2.125 -12.514 36.246 1.00 74.38 445 ASP A O 1
ATOM 3569 N N . LEU A 1 446 ? -0.763 -11.243 34.989 1.00 74.12 446 LEU A N 1
ATOM 3570 C CA . LEU A 1 446 ? 0.108 -10.785 36.060 1.00 74.12 446 LEU A CA 1
ATOM 3571 C C . LEU A 1 446 ? -0.323 -9.379 36.501 1.00 74.12 446 LEU A C 1
ATOM 3573 O O . LEU A 1 446 ? 0.061 -8.383 35.894 1.00 74.12 446 LEU A O 1
ATOM 3577 N N . ILE A 1 447 ? -1.071 -9.286 37.599 1.00 75.56 447 ILE A N 1
ATOM 3578 C CA . ILE A 1 447 ? -1.482 -8.005 38.188 1.00 75.56 447 ILE A CA 1
ATOM 3579 C C . ILE A 1 447 ? -0.624 -7.750 39.426 1.00 75.56 447 ILE A C 1
ATOM 3581 O O . ILE A 1 447 ? -0.578 -8.572 40.340 1.00 75.56 447 ILE A O 1
ATOM 3585 N N . ASP A 1 448 ? 0.104 -6.629 39.435 1.00 76.38 448 ASP A N 1
ATOM 3586 C CA . ASP A 1 448 ? 1.001 -6.225 40.530 1.00 76.38 448 ASP A CA 1
ATOM 3587 C C . ASP A 1 448 ? 2.008 -7.323 40.945 1.00 76.38 448 ASP A C 1
ATOM 3589 O O . ASP A 1 448 ? 2.364 -7.482 42.115 1.00 76.38 448 ASP A O 1
ATOM 3593 N N . GLY A 1 449 ? 2.484 -8.101 39.966 1.00 78.50 449 GLY A N 1
ATOM 3594 C CA . GLY A 1 449 ? 3.442 -9.190 40.178 1.00 78.50 449 GLY A CA 1
ATOM 3595 C C . GLY A 1 449 ? 2.833 -10.499 40.694 1.00 78.50 449 GLY A C 1
ATOM 3596 O O . GLY A 1 449 ? 3.581 -11.413 41.047 1.00 78.50 449 GLY A O 1
ATOM 3597 N N . VAL A 1 450 ? 1.503 -10.619 40.730 1.00 81.69 450 VAL A N 1
ATOM 3598 C CA . VAL A 1 450 ? 0.782 -11.832 41.135 1.00 81.69 450 VAL A CA 1
ATOM 3599 C C . VAL A 1 450 ? -0.050 -12.360 39.969 1.00 81.69 450 VAL A C 1
ATOM 3601 O O . VAL A 1 450 ? -0.722 -11.602 39.279 1.00 81.69 450 VAL A O 1
ATOM 3604 N N . MET A 1 451 ? 0.004 -13.673 39.734 1.00 83.88 451 MET A N 1
ATOM 3605 C CA . MET A 1 451 ? -0.806 -14.312 38.695 1.00 83.88 451 MET A CA 1
ATOM 3606 C C . MET A 1 451 ? -2.254 -14.472 39.159 1.00 83.88 451 MET A C 1
ATOM 3608 O O . MET A 1 451 ? -2.509 -15.149 40.155 1.00 83.88 451 MET A O 1
ATOM 3612 N N . HIS A 1 452 ? -3.185 -13.926 38.388 1.00 83.12 452 HIS A N 1
ATOM 3613 C CA . HIS A 1 452 ? -4.624 -13.990 38.599 1.00 83.12 452 HIS A CA 1
ATOM 3614 C C . HIS A 1 452 ? -5.327 -14.565 37.369 1.00 83.12 452 HIS A C 1
ATOM 3616 O O . HIS A 1 452 ? -4.893 -14.376 36.238 1.00 83.12 452 HIS A O 1
ATOM 3622 N N . THR A 1 453 ? -6.433 -15.264 37.575 1.00 87.56 453 THR A N 1
ATOM 3623 C CA . THR A 1 453 ? -7.420 -15.548 36.535 1.00 87.56 453 THR A CA 1
ATOM 3624 C C . THR A 1 453 ? -8.282 -14.310 36.361 1.00 87.56 453 THR A C 1
ATOM 3626 O O . THR A 1 453 ? -8.848 -13.809 37.333 1.00 87.56 453 THR A O 1
ATOM 3629 N N . VAL A 1 454 ? -8.370 -13.807 35.137 1.00 82.94 454 VAL A N 1
ATOM 3630 C CA . VAL A 1 454 ? -9.052 -12.553 34.816 1.00 82.94 454 VAL A CA 1
ATOM 3631 C C . VAL A 1 454 ? -9.967 -12.787 33.624 1.00 82.94 454 VAL A C 1
ATOM 3633 O O . VAL A 1 454 ? -9.599 -13.481 32.675 1.00 82.94 454 VAL A O 1
ATOM 3636 N N . ASN A 1 455 ? -11.163 -12.209 33.659 1.00 87.50 455 ASN A N 1
ATOM 3637 C CA . ASN A 1 455 ? -11.954 -12.034 32.451 1.00 87.50 455 ASN A CA 1
ATOM 3638 C C . ASN A 1 455 ? -11.350 -10.867 31.662 1.00 87.50 455 ASN A C 1
ATOM 3640 O O . ASN A 1 455 ? -11.495 -9.713 32.064 1.00 87.50 455 ASN A O 1
ATOM 3644 N N . TRP A 1 456 ? -10.648 -11.146 30.564 1.00 81.81 456 TRP A N 1
ATOM 3645 C CA . TRP A 1 456 ? -9.888 -10.119 29.835 1.00 81.81 456 TRP A CA 1
ATOM 3646 C C . TRP A 1 456 ? -10.788 -9.054 29.189 1.00 81.81 456 TRP A C 1
ATOM 3648 O O . TRP A 1 456 ? -10.366 -7.912 28.995 1.00 81.81 456 TRP A O 1
ATOM 3658 N N . ARG A 1 457 ? -12.051 -9.400 28.899 1.00 82.69 457 ARG A N 1
ATOM 3659 C CA . ARG A 1 457 ? -13.032 -8.487 28.304 1.00 82.69 457 ARG A CA 1
ATOM 3660 C C . ARG A 1 457 ? -13.590 -7.506 29.339 1.00 82.69 457 ARG A C 1
ATOM 3662 O O . ARG A 1 457 ? -13.773 -6.328 29.025 1.00 82.69 457 ARG A O 1
ATOM 3669 N N . THR A 1 458 ? -13.847 -7.949 30.572 1.00 82.25 458 THR A N 1
ATOM 3670 C CA . THR A 1 458 ? -14.382 -7.087 31.646 1.00 82.25 458 THR A CA 1
ATOM 3671 C C . THR A 1 458 ? -13.299 -6.475 32.539 1.00 82.25 458 THR A C 1
ATOM 3673 O O . THR A 1 458 ? -13.533 -5.423 33.132 1.00 82.25 458 THR A O 1
ATOM 3676 N N . GLY A 1 459 ? -12.119 -7.093 32.614 1.00 78.69 459 GLY A N 1
ATOM 3677 C CA . GLY A 1 459 ? -11.057 -6.786 33.576 1.00 78.69 459 GLY A CA 1
ATOM 3678 C C . GLY A 1 459 ? -11.342 -7.303 34.994 1.00 78.69 459 GLY A C 1
ATOM 3679 O O . GLY A 1 459 ? -10.682 -6.879 35.943 1.00 78.69 459 GLY A O 1
ATOM 3680 N N . GLU A 1 460 ? -12.345 -8.172 35.165 1.00 84.75 460 GLU A N 1
ATOM 3681 C CA . GLU A 1 460 ? -12.710 -8.760 36.458 1.00 84.75 460 GLU A CA 1
ATOM 3682 C C . GLU A 1 460 ? -11.714 -9.851 36.867 1.00 84.75 460 GLU A C 1
ATOM 3684 O O . GLU A 1 460 ? -11.504 -10.814 36.131 1.00 84.75 460 GLU A O 1
ATOM 3689 N N . VAL A 1 461 ? -11.138 -9.730 38.065 1.00 86.44 461 VAL A N 1
ATOM 3690 C CA . VAL A 1 461 ? -10.311 -10.777 38.679 1.00 86.44 461 VAL A CA 1
ATOM 3691 C C . VAL A 1 461 ? -11.222 -11.855 39.270 1.00 86.44 461 VAL A C 1
ATOM 3693 O O . VAL A 1 461 ? -12.009 -11.580 40.172 1.00 86.44 461 VAL A O 1
ATOM 3696 N N . LEU A 1 462 ? -11.102 -13.079 38.762 1.00 88.38 462 LEU A N 1
ATOM 3697 C CA . LEU A 1 462 ? -11.965 -14.222 39.080 1.00 88.38 462 LEU A CA 1
ATOM 3698 C C . LEU A 1 462 ? -11.389 -15.135 40.172 1.00 88.38 462 LEU A C 1
ATOM 3700 O O . LEU A 1 462 ? -12.117 -15.944 40.747 1.00 88.38 462 LEU A O 1
ATOM 3704 N N . ASP A 1 463 ? -10.093 -15.013 40.458 1.00 82.12 463 ASP A N 1
ATOM 3705 C CA . ASP A 1 463 ? -9.448 -15.743 41.550 1.00 82.12 463 ASP A CA 1
ATOM 3706 C C . ASP A 1 463 ? -9.748 -15.050 42.887 1.00 82.12 463 ASP A C 1
ATOM 3708 O O . ASP A 1 463 ? -9.121 -14.040 43.219 1.00 82.12 463 ASP A O 1
ATOM 3712 N N . GLY A 1 464 ? -10.710 -15.602 43.637 1.00 56.22 464 GLY A N 1
ATOM 3713 C CA . GLY A 1 464 ? -11.119 -15.178 44.983 1.00 56.22 464 GLY A CA 1
ATOM 3714 C C . GLY A 1 464 ? -11.042 -16.290 46.021 1.00 56.22 464 GLY A C 1
ATOM 3715 O O . GLY A 1 464 ? -11.417 -17.440 45.691 1.00 56.22 464 GLY A O 1
#

Secondary structure (DSSP, 8-state):
--EEEETTEEEEEETTEEEEGGG----S-HHHHHHHHHHT-HHHHHHH--SHHHHHHHHHHHHHHS-------HHHHHHT--S-HHHHHHHHHHHTTTSSSEEEEEEEEETTEEEEEEEEEETTEEEEE-SSS-SSS-EEEESS--SSHHHHHHHHHHHHHHS--TT-SS-EEEEE---PPPHHHHHHHHHHHHHHHHHT--SS-HHHHHHHHHTT--HHHHHTT--SHHHHHHHHHHTT-EE--SSEEEETTEEEESS---EEEETTEEEEPPPPHHHHHHHTEE-HHHHHHHHHHHSTTSSSEEEEEEEETTEEEEEEEETTEEEEE-STT-HHHH-SS--SEEEEESSGGGHHHHHHHHT-TTTT-TT-S--EEEEE---TTSS-PPPEEE-TTHHHHTTS---EEEEGGGTTT-EEEEE-TT---EEE---TT---SEEEEEETTEEEEEETTTTEE---

pLDDT: mean 77.22, std 13.11, range [43.25, 97.75]